Protein 9QN7 (pdb70)

Solvent-accessible surface area: 33043 Å² total; per-residue (Å²): 169,85,109,76,94,102,43,0,38,61,8,2,82,73,4,50,82,41,4,70,39,23,35,57,64,0,50,65,16,28,130,121,0,87,78,26,80,33,89,64,96,44,28,85,43,14,54,91,27,34,95,24,0,4,134,8,1,61,61,0,4,88,17,1,69,54,0,27,122,20,2,51,49,45,37,116,128,0,14,105,2,0,105,44,0,19,55,4,0,57,108,0,4,62,31,0,50,95,0,0,10,3,27,9,35,163,62,40,144,36,0,26,84,0,0,49,11,0,32,64,0,0,105,4,1,17,84,0,1,70,13,0,79,70,0,22,39,94,123,50,152,48,91,19,30,50,101,7,67,41,14,0,44,62,0,0,53,29,0,3,54,0,1,101,30,0,89,60,10,39,74,105,40,44,78,0,24,114,31,0,86,62,0,7,93,60,0,92,100,55,25,64,98,12,65,34,135,124,97,27,105,141,39,20,59,17,80,27,0,45,142,41,0,126,28,0,65,114,1,14,59,54,0,35,49,0,0,70,42,32,156,42,119,29,0,56,36,0,1,73,60,0,65,142,12,0,6,35,0,5,107,0,0,16,18,1,0,73,58,116,142,10,54,95,109,29,55,117,84,0,44,97,50,0,114,74,0,0,49,10,0,10,88,0,0,56,14,0,21,101,0,18,83,88,43,43,114,92,31,53,127,80,1,79,39,40,27,156,159,1,50,37,3,16,72,45,0,68,103,0,0,87,51,12,152,120,149,66,0,69,98,13,2,77,78,5,42,75,43,4,67,39,25,38,58,70,0,63,65,15,27,103,102,0,93,72,30,75,31,90,107,131,56,59,68,72,5,34,80,29,28,103,26,0,21,128,1,0,121,54,0,16,101,17,4,120,55,0,39,108,21,3,64,47,57,66,79,125,6,11,102,1,0,105,51,0,26,57,7,0,59,88,0,4,68,34,0,46,87,0,0,11,6,22,1,23,131,54,30,121,34,0,34,85,0,0,49,13,0,30,58,0,0,100,6,0,16,92,0,0,61,1,0,80,50,1,40,63,92,97,59,112,39,81,14,31,135,94,6,116,98,14,14,96,81,0,15,62,31,0,12,56,0,4,132,31,0,58,63,14,22,50,101,49,38,76,0,42,108,30,0,82,51,3,7,92,47,0,100,100,41,28,62,97,12,65,37,130,123,85,29,108,123,67,9,66,29,96,20,0,52,138,62,3,121,34,0,50,104,1,16,55,56,0,38,43,0,0,71,48,43,144,58,107,16,0,42,27,0,2,91,74,0,86,168,7,0,7,40,0,3,124,4,0,15,19,0,0,63,55,115,147,13,47,88,98,22,48,116,86,0,38,96,58,0,96,73,0,0,43,9,0,12,85,0,0,57,18,0,22,90,0,34,135,132,67,58,110,54,25,59,53,21,0,53,2,24,20,103,71,2,55,34,22,15,69,63,0,59,93,0,1,116,38,20,236,182,69,57,11,82,77,2,19,106,58,16,62,145,14,25,36,118,15,2,7,3,36,95,133,113,7,83,129,22,30,102,107,13,98,137,98,46,171

GO terms:
  GO:0005925 focal adhesion (C, IDA)
  GO:0043622 cortical microtubule organization (P, IMP)
  GO:0005515 protein binding (F, IPI)
  GO:0030866 cortical actin cytoskeleton organization (P, IMP)
  GO:0007044 cell-substrate junction assembly (P, IMP)
  GO:0005829 cytosol (C, TAS)
  GO:0005178 integrin binding (F, IMP)
  GO:0001786 phosphatidylserine binding (F, IMP)
  GO:0035091 phosphatidylinositol binding (F, IMP)
  GO:0033622 integrin activation (P, IMP)
  GO:0007229 integrin-mediated signaling pathway (P, IMP)

Organism: Mus musculus (NCBI:txid10090)

Sequence (684 aa):
TGIDPFTGTQACITAASAVSGIIADLDTTIMFATAGTLNREGAETFADHREGILKTAKVLVEDTKVLVQNAAGSQEKLAQAAQSSVATITRLADVVKLGAASLGAEDPETQVVLINAVKDVAKALGDLISATKAAAGKVGDDPAVWQLKNSAKVMVTNVTSLLKTVKAVEDEATKGTRALEATTEHIRQELAVFCSPEPPAKTSTPEDFIRMTKGITMATAKAVAAGNSCRQEDVIATANLSRRAIADMLRACKEAAFHPEVAPDVRLRALHYGRECANGYLELLDHVLLTLQKPNPDLKQQLTGHSKRVAGSVTELIQAAEAMKPFTGTQACITAASAVSGIIADLDTTIMFATAGTLNREGAETFADHREGILKTAKVLVEDTKVLVQNAAGSQEKLAQAAQSSVATITRLADVVKLGAASLGAEDPETQVVLINAVKDVAKALGDLISATKAAAGKVGDDPAVWQLKNSAKVMVTNVTSLLKTVKAVEDEATKGTRALEATTEHIRQELAVFCSPEPPAKTSTPEDFIRMTKGITMMATAKAVAAGNSCRQEDVIATANLSRRAIADMLRACKEAAFHPEVAPDVRLRALHYGRECANGYLELLDHVLLTLQKPNPDLKQQLTGHSKRVAGSVTELIQAAEAMKTLDIDQSIEQLNRLILELDPTFEPDIDQSIEQLNRLIL

B-factor: mean 89.05, std 26.5, range [45.03, 218.32]

Structure (mmCIF, N/CA/C/O backbone):
data_9QN7
#
_entry.id   9QN7
#
_cell.length_a   84.940
_cell.length_b   84.940
_cell.length_c   346.330
_cell.angle_alpha   90.000
_cell.angle_beta   90.000
_cell.angle_gamma   90.000
#
_symmetry.space_group_name_H-M   'P 43 21 2'
#
loop_
_entity.id
_entity.type
_entity.pdbx_description
1 polymer Talin-1
2 polymer Tensin-3
3 water water
#
loop_
_atom_site.group_PDB
_atom_site.id
_atom_site.type_symbol
_atom_site.label_atom_id
_atom_site.label_alt_id
_atom_site.label_comp_id
_atom_site.label_asym_id
_atom_site.label_entity_id
_atom_site.label_seq_id
_atom_site.pdbx_PDB_ins_code
_atom_site.Cartn_x
_atom_site.Cartn_y
_atom_site.Cartn_z
_atom_site.occupancy
_atom_site.B_iso_or_equiv
_atom_site.auth_seq_id
_atom_site.auth_comp_id
_atom_site.auth_asym_id
_atom_site.auth_atom_id
_atom_site.pdbx_PDB_model_num
ATOM 1 N N . THR A 1 4 ? 18.09530 37.54098 80.52304 1.000 144.42453 1967 THR A N 1
ATOM 2 C CA . THR A 1 4 ? 16.76025 37.78753 79.99206 1.000 129.30161 1967 THR A CA 1
ATOM 3 C C . THR A 1 4 ? 16.47226 36.87554 78.81256 1.000 115.19889 1967 THR A C 1
ATOM 4 O O . THR A 1 4 ? 17.36995 36.54877 78.03332 1.000 123.91611 1967 THR A O 1
ATOM 8 N N . GLY A 1 5 ? 15.21263 36.47106 78.68307 1.000 97.21571 1968 GLY A N 1
ATOM 9 C CA . GLY A 1 5 ? 14.80984 35.63552 77.57265 1.000 107.19809 1968 GLY A CA 1
ATOM 10 C C . GLY A 1 5 ? 14.49630 36.42619 76.31841 1.000 111.84848 1968 GLY A C 1
ATOM 11 O O . GLY A 1 5 ? 13.39993 36.29769 75.76646 1.000 105.76112 1968 GLY A O 1
ATOM 12 N N . ILE A 1 6 ? 15.43948 37.26136 75.86720 1.000 125.08487 1969 ILE A N 1
ATOM 13 C CA . ILE A 1 6 ? 15.26490 37.96014 74.59923 1.000 106.59883 1969 ILE A CA 1
ATOM 14 C C . ILE A 1 6 ? 15.10504 36.93329 73.49252 1.000 108.53149 1969 ILE A C 1
ATOM 15 O O . ILE A 1 6 ? 15.76559 35.88721 73.49469 1.000 112.67640 1969 ILE A O 1
ATOM 20 N N . ASP A 1 7 ? 14.21641 37.22666 72.54177 1.000 99.05642 1970 ASP A N 1
ATOM 21 C CA . ASP A 1 7 ? 13.85138 36.27069 71.50465 1.000 92.59000 1970 ASP A CA 1
ATOM 22 C C . ASP A 1 7 ? 15.08060 35.83382 70.71355 1.000 101.13242 1970 ASP A C 1
ATOM 23 O O . ASP A 1 7 ? 15.65019 36.62576 69.94918 1.000 91.43738 1970 ASP A O 1
ATOM 28 N N . PRO A 1 8 ? 15.52070 34.57797 70.87665 1.000 114.41522 1971 PRO A N 1
ATOM 29 C CA . PRO A 1 8 ? 16.76662 34.14244 70.24246 1.000 111.44130 1971 PRO A CA 1
ATOM 30 C C . PRO A 1 8 ? 16.53086 33.16242 69.10413 1.000 98.08923 1971 PRO A C 1
ATOM 31 O O . PRO A 1 8 ? 17.40725 32.35111 68.79034 1.000 85.82258 1971 PRO A O 1
ATOM 35 N N . PHE A 1 9 ? 15.34082 33.19667 68.50096 1.000 97.93293 1972 PHE A N 1
ATOM 36 C CA . PHE A 1 9 ? 15.06659 32.40706 67.30566 1.000 95.88749 1972 PHE A CA 1
ATOM 37 C C . PHE A 1 9 ? 14.57665 33.28832 66.16147 1.000 94.85329 1972 PHE A C 1
ATOM 38 O O . PHE A 1 9 ? 14.04014 32.78141 65.17274 1.000 117.49801 1972 PHE A O 1
ATOM 46 N N . THR A 1 10 ? 14.79994 34.60252 66.26076 1.000 72.17022 1973 THR A N 1
ATOM 47 C CA . THR A 1 10 ? 14.35001 35.51900 65.21793 1.000 82.26262 1973 THR A CA 1
ATOM 48 C C . THR A 1 10 ? 15.08989 35.28496 63.90236 1.000 83.88452 1973 THR A C 1
ATOM 49 O O . THR A 1 10 ? 14.48947 35.38273 62.82338 1.000 62.84002 1973 THR A O 1
ATOM 53 N N . GLY A 1 11 ? 16.38759 34.97805 63.97098 1.000 68.17795 1974 GLY A N 1
ATOM 54 C CA . GLY A 1 11 ? 17.15198 34.62391 62.78883 1.000 72.38212 1974 GLY A CA 1
ATOM 55 C C . GLY A 1 11 ? 16.61187 33.38838 62.10031 1.000 60.78693 1974 GLY A C 1
ATOM 56 O O . GLY A 1 11 ? 16.22549 33.44424 60.93261 1.000 68.32780 1974 GLY A O 1
ATOM 57 N N . THR A 1 12 ? 16.62277 32.26167 62.81535 1.000 61.77465 1975 THR A N 1
ATOM 58 C CA . THR A 1 12 ? 15.85684 31.07016 62.44893 1.000 63.05261 1975 THR A CA 1
ATOM 59 C C . THR A 1 12 ? 14.46183 31.39671 61.90791 1.000 69.79387 1975 THR A C 1
ATOM 60 O O . THR A 1 12 ? 14.03902 30.84857 60.88382 1.000 70.95496 1975 THR A O 1
ATOM 64 N N . GLN A 1 13 ? 13.70936 32.24078 62.61846 1.000 62.65106 1976 GLN A N 1
ATOM 65 C CA . GLN A 1 13 ? 12.39141 32.65088 62.13752 1.000 62.60718 1976 GLN A CA 1
ATOM 66 C C . GLN A 1 13 ? 12.48120 33.36814 60.79281 1.000 69.75876 1976 GLN A C 1
ATOM 67 O O . GLN A 1 13 ? 11.66840 33.11733 59.89488 1.000 64.78581 1976 GLN A O 1
ATOM 73 N N . ALA A 1 14 ? 13.43843 34.28542 60.64174 1.000 71.53748 1977 ALA A N 1
ATOM 74 C CA . ALA A 1 14 ? 13.60949 34.97136 59.36300 1.000 58.90701 1977 ALA A CA 1
ATOM 75 C C . ALA A 1 14 ? 13.89855 33.98696 58.23241 1.000 66.17521 1977 ALA A C 1
ATOM 76 O O . ALA A 1 14 ? 13.45506 34.18994 57.09667 1.000 70.77414 1977 ALA A O 1
ATOM 78 N N . CYS A 1 15 ? 14.64788 32.92080 58.52130 1.000 57.20533 1978 CYS A N 1
ATOM 79 C CA . CYS A 1 15 ? 14.91752 31.89410 57.51755 1.000 56.04464 1978 CYS A CA 1
ATOM 80 C C . CYS A 1 15 ? 13.63954 31.18407 57.09198 1.000 56.24636 1978 CYS A C 1
ATOM 81 O O . CYS A 1 15 ? 13.45135 30.88399 55.90918 1.000 67.81309 1978 CYS A O 1
ATOM 84 N N . ILE A 1 16 ? 12.75707 30.89108 58.04186 1.000 57.61400 1979 ILE A N 1
ATOM 85 C CA . ILE A 1 16 ? 11.49065 30.24838 57.70554 1.000 65.09738 1979 ILE A CA 1
ATOM 86 C C . ILE A 1 16 ? 10.62943 31.17298 56.85382 1.000 68.01304 1979 ILE A C 1
ATOM 87 O O . ILE A 1 16 ? 10.08970 30.76178 55.81906 1.000 69.41837 1979 ILE A O 1
ATOM 92 N N . THR A 1 17 ? 10.46292 32.42418 57.28678 1.000 64.90450 1980 THR A N 1
ATOM 93 C CA . THR A 1 17 ? 9.70197 33.38452 56.49147 1.000 67.61701 1980 THR A CA 1
ATOM 94 C C . THR A 1 17 ? 10.33633 33.60458 55.11997 1.000 69.02286 1980 THR A C 1
ATOM 95 O O . THR A 1 17 ? 9.62551 33.74108 54.11689 1.000 69.21077 1980 THR A O 1
ATOM 99 N N . ALA A 1 18 ? 11.67013 33.67232 55.06104 1.000 65.57391 1981 ALA A N 1
ATOM 100 C CA . ALA A 1 18 ? 12.36038 33.79691 53.77639 1.000 62.39513 1981 ALA A CA 1
ATOM 101 C C . ALA A 1 18 ? 12.05992 32.62088 52.85361 1.000 56.03457 1981 ALA A C 1
ATOM 102 O O . ALA A 1 18 ? 11.81947 32.80767 51.65736 1.000 64.27357 1981 ALA A O 1
ATOM 104 N N . ALA A 1 19 ? 12.05616 31.40416 53.39377 1.000 57.60011 1982 ALA A N 1
ATOM 105 C CA . ALA A 1 19 ? 11.77587 30.21989 52.58658 1.000 55.11309 1982 ALA A CA 1
ATOM 106 C C . ALA A 1 19 ? 10.38814 30.30097 51.96369 1.000 59.93205 1982 ALA A C 1
ATOM 107 O O . ALA A 1 19 ? 10.19098 29.90379 50.81303 1.000 60.78331 1982 ALA A O 1
ATOM 109 N N . SER A 1 20 ? 9.40525 30.76499 52.73217 1.000 66.53914 1983 SER A N 1
ATOM 110 C CA . SER A 1 20 ? 8.05315 30.94707 52.21455 1.000 63.33257 1983 SER A CA 1
ATOM 111 C C . SER A 1 20 ? 8.02172 31.96115 51.06639 1.000 64.03757 1983 SER A C 1
ATOM 112 O O . SER A 1 20 ? 7.38016 31.72503 50.03197 1.000 57.15516 1983 SER A O 1
ATOM 115 N N . ALA A 1 21 ? 8.67516 33.11529 51.25230 1.000 58.50260 1984 ALA A N 1
ATOM 116 C CA . ALA A 1 21 ? 8.76881 34.13219 50.20132 1.000 56.51390 1984 ALA A CA 1
ATOM 117 C C . ALA A 1 21 ? 9.41017 33.58213 48.92770 1.000 69.27091 1984 ALA A C 1
ATOM 118 O O . ALA A 1 21 ? 8.90542 33.79584 47.81566 1.000 60.09022 1984 ALA A O 1
ATOM 120 N N . VAL A 1 22 ? 10.55822 32.91700 49.06811 1.000 57.15431 1985 VAL A N 1
ATOM 121 C CA . VAL A 1 22 ? 11.24839 32.35884 47.90806 1.000 53.95137 1985 VAL A CA 1
ATOM 122 C C . VAL A 1 22 ? 10.36455 31.35486 47.18628 1.000 54.47344 1985 VAL A C 1
ATOM 123 O O . VAL A 1 22 ? 10.29639 31.34672 45.95502 1.000 59.09755 1985 VAL A O 1
ATOM 127 N N . SER A 1 23 ? 9.63065 30.53758 47.93306 1.000 54.89958 1986 SER A N 1
ATOM 128 C CA . SER A 1 23 ? 8.66678 29.63222 47.31638 1.000 55.68069 1986 SER A CA 1
ATOM 129 C C . SER A 1 23 ? 7.68309 30.38096 46.42498 1.000 56.75457 1986 SER A C 1
ATOM 130 O O . SER A 1 23 ? 7.28359 29.87050 45.37601 1.000 57.32945 1986 SER A O 1
ATOM 133 N N . GLY A 1 24 ? 7.20581 31.54326 46.87384 1.000 57.31572 1987 GLY A N 1
ATOM 134 C CA . GLY A 1 24 ? 6.25137 32.30390 46.08023 1.000 58.61989 1987 GLY A CA 1
ATOM 135 C C . GLY A 1 24 ? 6.84648 32.87630 44.80299 1.000 58.59193 1987 GLY A C 1
ATOM 136 O O . GLY A 1 24 ? 6.20562 32.86045 43.75049 1.000 59.71815 1987 GLY A O 1
ATOM 137 N N . ILE A 1 25 ? 8.06446 33.42086 44.88715 1.000 57.55401 1988 ILE A N 1
ATOM 138 C CA . ILE A 1 25 ? 8.77383 33.91663 43.70389 1.000 57.60841 1988 ILE A CA 1
ATOM 139 C C . ILE A 1 25 ? 8.96878 32.82796 42.65312 1.000 57.59099 1988 ILE A C 1
ATOM 140 O O . ILE A 1 25 ? 8.67687 33.03629 41.47145 1.000 68.65415 1988 ILE A O 1
ATOM 145 N N . ILE A 1 26 ? 9.43346 31.64744 43.05961 1.000 56.60227 1989 ILE A N 1
ATOM 146 C CA . ILE A 1 26 ? 9.55108 30.54610 42.10543 1.000 56.79547 1989 ILE A CA 1
ATOM 147 C C . ILE A 1 26 ? 8.20451 30.22052 41.47201 1.000 58.35355 1989 ILE A C 1
ATOM 148 O O . ILE A 1 26 ? 8.09855 30.09396 40.24930 1.000 82.54678 1989 ILE A O 1
ATOM 153 N N . ALA A 1 27 ? 7.16931 30.04212 42.28073 1.000 58.82210 1990 ALA A N 1
ATOM 154 C CA . ALA A 1 27 ? 5.82571 29.85681 41.73560 1.000 60.53611 1990 ALA A CA 1
ATOM 155 C C . ALA A 1 27 ? 5.43558 30.97302 40.77111 1.000 61.88069 1990 ALA A C 1
ATOM 156 O O . ALA A 1 27 ? 4.77811 30.72772 39.75481 1.000 72.58415 1990 ALA A O 1
ATOM 158 N N . ASP A 1 28 ? 5.78273 32.21530 41.10681 1.000 61.60602 1991 ASP A N 1
ATOM 159 C CA . ASP A 1 28 ? 5.54958 33.33480 40.19937 1.000 63.02600 1991 ASP A CA 1
ATOM 160 C C . ASP A 1 28 ? 6.35857 33.23615 38.90916 1.000 65.95627 1991 ASP A C 1
ATOM 161 O O . ASP A 1 28 ? 5.86038 33.59773 37.83741 1.000 67.02268 1991 ASP A O 1
ATOM 166 N N . LEU A 1 29 ? 7.59759 32.74238 38.97418 1.000 61.70250 1992 LEU A N 1
ATOM 167 C CA . LEU A 1 29 ? 8.33041 32.53486 37.73120 1.000 62.15181 1992 LEU A CA 1
ATOM 168 C C . LEU A 1 29 ? 7.78938 31.37488 36.90587 1.000 63.17361 1992 LEU A C 1
ATOM 169 O O . LEU A 1 29 ? 7.81164 31.44268 35.67433 1.000 64.65009 1992 LEU A O 1
ATOM 174 N N . ASP A 1 30 ? 7.29964 30.30962 37.53986 1.000 62.66696 1993 ASP A N 1
ATOM 175 C CA . ASP A 1 30 ? 6.65468 29.25451 36.76411 1.000 63.96526 1993 ASP A CA 1
ATOM 176 C C . ASP A 1 30 ? 5.41738 29.76369 36.05099 1.000 66.28123 1993 ASP A C 1
ATOM 177 O O . ASP A 1 30 ? 5.15331 29.38010 34.90853 1.000 80.43415 1993 ASP A O 1
ATOM 182 N N . THR A 1 31 ? 4.63708 30.61591 36.71167 1.000 66.63608 1994 THR A N 1
ATOM 183 C CA . THR A 1 31 ? 3.47741 31.20833 36.05570 1.000 69.05148 1994 THR A CA 1
ATOM 184 C C . THR A 1 31 ? 3.89441 32.00697 34.82793 1.000 70.44330 1994 THR A C 1
ATOM 185 O O . THR A 1 31 ? 3.26775 31.91233 33.76527 1.000 74.24719 1994 THR A O 1
ATOM 189 N N . THR A 1 32 ? 4.94389 32.82165 34.96349 1.000 69.33160 1995 THR A N 1
ATOM 190 C CA . THR A 1 32 ? 5.37595 33.64324 33.83943 1.000 70.84534 1995 THR A CA 1
ATOM 191 C C . THR A 1 32 ? 5.88615 32.78334 32.68636 1.000 76.44251 1995 THR A C 1
ATOM 192 O O . THR A 1 32 ? 5.59547 33.07565 31.52074 1.000 73.98285 1995 THR A O 1
ATOM 196 N N . ILE A 1 33 ? 6.66316 31.73506 32.97933 1.000 69.74836 1996 ILE A N 1
ATOM 197 C CA . ILE A 1 33 ? 7.05593 30.79567 31.92775 1.000 70.61055 1996 ILE A CA 1
ATOM 198 C C . ILE A 1 33 ? 5.83176 30.25884 31.19075 1.000 73.01869 1996 ILE A C 1
ATOM 199 O O . ILE A 1 33 ? 5.84862 30.09436 29.96628 1.000 81.86773 1996 ILE A O 1
ATOM 204 N N . MET A 1 34 ? 4.74130 30.01386 31.91500 1.000 73.03336 1997 MET A N 1
ATOM 205 C CA . MET A 1 34 ? 3.51123 29.54690 31.28049 1.000 75.49482 1997 MET A CA 1
ATOM 206 C C . MET A 1 34 ? 2.98086 30.56879 30.27503 1.000 78.31052 1997 MET A C 1
ATOM 207 O O . MET A 1 34 ? 2.72721 30.24187 29.11373 1.000 80.69561 1997 MET A O 1
ATOM 212 N N . PHE A 1 35 ? 2.79034 31.81203 30.71658 1.000 78.31051 1998 PHE A N 1
ATOM 213 C CA . PHE A 1 35 ? 2.35030 32.88312 29.82759 1.000 81.10988 1998 PHE A CA 1
ATOM 214 C C . PHE A 1 35 ? 3.30554 33.06254 28.65718 1.000 82.18877 1998 PHE A C 1
ATOM 215 O O . PHE A 1 35 ? 2.86991 33.23364 27.51454 1.000 89.25079 1998 PHE A O 1
ATOM 223 N N . ALA A 1 36 ? 4.61004 33.07271 28.92757 1.000 79.95653 1999 ALA A N 1
ATOM 224 C CA . ALA A 1 36 ? 5.57448 33.38203 27.87824 1.000 81.06932 1999 ALA A CA 1
ATOM 225 C C . ALA A 1 36 ? 5.57490 32.28126 26.82080 1.000 86.09835 1999 ALA A C 1
ATOM 226 O O . ALA A 1 36 ? 5.66621 32.56286 25.61673 1.000 88.19493 1999 ALA A O 1
ATOM 228 N N . THR A 1 37 ? 5.45779 31.01888 27.25528 1.000 81.23531 2000 THR A N 1
ATOM 229 C CA . THR A 1 37 ? 5.49208 29.88712 26.33397 1.000 82.67955 2000 THR A CA 1
ATOM 230 C C . THR A 1 37 ? 4.33071 29.97556 25.36092 1.000 86.33652 2000 THR A C 1
ATOM 231 O O . THR A 1 37 ? 4.45590 29.58629 24.19502 1.000 99.41501 2000 THR A O 1
ATOM 235 N N . ALA A 1 38 ? 3.19843 30.49664 25.82560 1.000 91.55002 2001 ALA A N 1
ATOM 236 C CA . ALA A 1 38 ? 2.00573 30.64632 25.01106 1.000 90.62159 2001 ALA A CA 1
ATOM 237 C C . ALA A 1 38 ? 2.11081 31.83989 24.07299 1.000 93.34485 2001 ALA A C 1
ATOM 238 O O . ALA A 1 38 ? 1.21240 32.04636 23.24800 1.000 96.84901 2001 ALA A O 1
ATOM 240 N N . GLY A 1 39 ? 3.16830 32.63986 24.19580 1.000 92.03330 2002 GLY A N 1
ATOM 241 C CA . GLY A 1 39 ? 3.31306 33.79946 23.34486 1.000 94.73794 2002 GLY A CA 1
ATOM 242 C C . GLY A 1 39 ? 2.54341 35.02967 23.74817 1.000 95.74678 2002 GLY A C 1
ATOM 243 O O . GLY A 1 39 ? 2.21812 35.84890 22.88549 1.000 104.17585 2002 GLY A O 1
ATOM 244 N N . THR A 1 40 ? 2.24915 35.20641 25.03499 1.000 112.36568 2003 THR A N 1
ATOM 245 C CA . THR A 1 40 ? 1.41378 36.32457 25.44272 1.000 118.41485 2003 THR A CA 1
ATOM 246 C C . THR A 1 40 ? 2.17618 37.31756 26.30197 1.000 115.24929 2003 THR A C 1
ATOM 247 O O . THR A 1 40 ? 1.57659 38.26084 26.82907 1.000 116.81012 2003 THR A O 1
ATOM 251 N N . LEU A 1 41 ? 3.47493 37.09871 26.48596 1.000 104.57118 2004 LEU A N 1
ATOM 252 C CA . LEU A 1 41 ? 4.33111 37.96840 27.28394 1.000 111.49947 2004 LEU A CA 1
ATOM 253 C C . LEU A 1 41 ? 4.85528 38.99289 26.28084 1.000 133.21418 2004 LEU A C 1
ATOM 254 O O . LEU A 1 41 ? 5.89235 38.78601 25.64725 1.000 108.15198 2004 LEU A O 1
ATOM 259 N N . ASN A 1 42 ? 4.13409 40.09609 26.09548 1.000 188.52305 2005 ASN A N 1
ATOM 260 C CA . ASN A 1 42 ? 4.46606 40.99105 24.99221 1.000 182.04103 2005 ASN A CA 1
ATOM 261 C C . ASN A 1 42 ? 5.53507 42.01314 25.36627 1.000 180.97115 2005 ASN A C 1
ATOM 262 O O . ASN A 1 42 ? 5.67988 42.41688 26.52349 1.000 179.51272 2005 ASN A O 1
ATOM 267 N N . ARG A 1 43 ? 6.27086 42.43467 24.34191 1.000 157.97386 2006 ARG A N 1
ATOM 268 C CA . ARG A 1 43 ? 7.17218 43.57689 24.41283 1.000 151.57617 2006 ARG A CA 1
ATOM 269 C C . ARG A 1 43 ? 6.41533 44.85757 24.75004 1.000 164.79337 2006 ARG A C 1
ATOM 270 O O . ARG A 1 43 ? 5.26945 45.05135 24.33610 1.000 187.11187 2006 ARG A O 1
ATOM 278 N N . GLU A 1 44 ? 7.05385 45.71998 25.54507 1.000 148.71010 2007 GLU A N 1
ATOM 279 C CA . GLU A 1 44 ? 6.54909 47.06936 25.81212 1.000 158.89360 2007 GLU A CA 1
ATOM 280 C C . GLU A 1 44 ? 7.06323 48.03370 24.74196 1.000 172.05511 2007 GLU A C 1
ATOM 281 O O . GLU A 1 44 ? 8.02863 48.77644 24.93797 1.000 170.38460 2007 GLU A O 1
ATOM 287 N N . GLY A 1 45 ? 6.38580 48.02619 23.59107 1.000 202.12772 2008 GLY A N 1
ATOM 288 C CA . GLY A 1 45 ? 6.73804 48.87054 22.45857 1.000 189.74918 2008 GLY A CA 1
ATOM 289 C C . GLY A 1 45 ? 8.17757 48.76894 21.99171 1.000 178.32328 2008 GLY A C 1
ATOM 290 O O . GLY A 1 45 ? 8.47059 48.12648 20.97746 1.000 159.76423 2008 GLY A O 1
ATOM 291 N N . ALA A 1 46 ? 9.08207 49.43262 22.71951 1.000 175.02555 2009 ALA A N 1
ATOM 292 C CA . ALA A 1 46 ? 10.49232 49.47441 22.36792 1.000 151.91493 2009 ALA A CA 1
ATOM 293 C C . ALA A 1 46 ? 11.25225 48.89691 23.53644 1.000 166.98776 2009 ALA A C 1
ATOM 294 O O . ALA A 1 46 ? 11.28087 47.66783 23.71878 1.000 153.61706 2009 ALA A O 1
ATOM 296 N N . GLU A 1 47 ? 11.86946 49.73120 24.38330 1.000 172.20134 2010 GLU A N 1
ATOM 297 C CA . GLU A 1 47 ? 12.49864 49.30930 25.63662 1.000 149.56333 2010 GLU A CA 1
ATOM 298 C C . GLU A 1 47 ? 13.49069 48.17834 25.37263 1.000 148.10658 2010 GLU A C 1
ATOM 299 O O . GLU A 1 47 ? 13.37448 47.06697 25.89333 1.000 144.13607 2010 GLU A O 1
ATOM 305 N N . THR A 1 48 ? 14.47051 48.50148 24.52946 1.000 165.29981 2011 THR A N 1
ATOM 306 C CA . THR A 1 48 ? 15.58240 47.61777 24.20219 1.000 159.71690 2011 THR A CA 1
ATOM 307 C C . THR A 1 48 ? 16.09867 46.82315 25.39568 1.000 131.97876 2011 THR A C 1
ATOM 308 O O . THR A 1 48 ? 16.14471 47.31095 26.52792 1.000 124.67833 2011 THR A O 1
ATOM 312 N N . PHE A 1 49 ? 16.45967 45.56802 25.10714 1.000 127.34698 2012 PHE A N 1
ATOM 313 C CA . PHE A 1 49 ? 17.03579 44.65960 26.08979 1.000 86.28118 2012 PHE A CA 1
ATOM 314 C C . PHE A 1 49 ? 18.22728 45.29835 26.77243 1.000 84.99040 2012 PHE A C 1
ATOM 315 O O . PHE A 1 49 ? 18.54911 44.96481 27.91139 1.000 83.65105 2012 PHE A O 1
ATOM 323 N N . ALA A 1 50 ? 18.92035 46.19002 26.06440 1.000 107.75050 2013 ALA A N 1
ATOM 324 C CA . ALA A 1 50 ? 20.14087 46.79295 26.58084 1.000 96.68010 2013 ALA A CA 1
ATOM 325 C C . ALA A 1 50 ? 19.83933 47.57985 27.83960 1.000 98.36613 2013 ALA A C 1
ATOM 326 O O . ALA A 1 50 ? 20.71461 47.75266 28.69436 1.000 104.28310 2013 ALA A O 1
ATOM 328 N N . ASP A 1 51 ? 18.59983 48.05840 27.96798 1.000 114.14147 2014 ASP A N 1
ATOM 329 C CA . ASP A 1 51 ? 18.22066 48.80823 29.15470 1.000 117.34571 2014 ASP A CA 1
ATOM 330 C C . ASP A 1 51 ? 18.12136 47.85074 30.32998 1.000 109.39124 2014 ASP A C 1
ATOM 331 O O . ASP A 1 51 ? 18.71539 48.08795 31.38865 1.000 118.89284 2014 ASP A O 1
ATOM 336 N N . HIS A 1 52 ? 17.37457 46.75255 30.16261 1.000 90.98731 2015 HIS A N 1
ATOM 337 C CA . HIS A 1 52 ? 17.10079 45.90632 31.31120 1.000 77.11798 2015 HIS A CA 1
ATOM 338 C C . HIS A 1 52 ? 18.38696 45.23481 31.74088 1.000 80.54408 2015 HIS A C 1
ATOM 339 O O . HIS A 1 52 ? 18.47745 44.74679 32.87100 1.000 86.96294 2015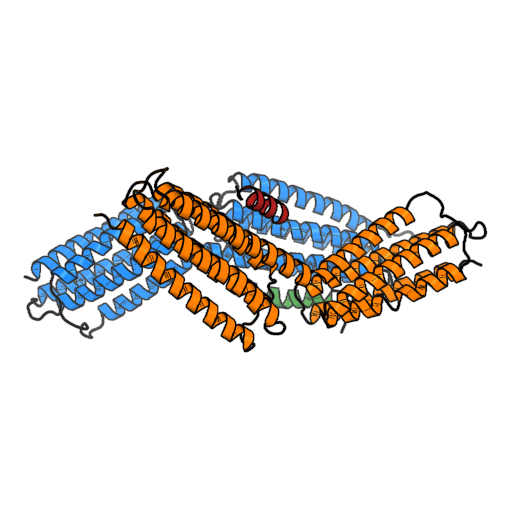 HIS A O 1
ATOM 346 N N . ARG A 1 53 ? 19.35458 45.14578 30.82165 1.000 79.57620 2016 ARG A N 1
ATOM 347 C CA . ARG A 1 53 ? 20.54288 44.34606 31.06665 1.000 78.87674 2016 ARG A CA 1
ATOM 348 C C . ARG A 1 53 ? 21.26431 44.94654 32.25838 1.000 81.57223 2016 ARG A C 1
ATOM 349 O O . ARG A 1 53 ? 21.82223 44.23020 33.09717 1.000 83.35485 2016 ARG A O 1
ATOM 357 N N . GLU A 1 54 ? 21.28232 46.28515 32.31677 1.000 81.52251 2017 GLU A N 1
ATOM 358 C CA . GLU A 1 54 ? 22.00546 46.99327 33.36107 1.000 81.00665 2017 GLU A CA 1
ATOM 359 C C . GLU A 1 54 ? 21.35628 46.71171 34.70513 1.000 82.48511 2017 GLU A C 1
ATOM 360 O O . GLU A 1 54 ? 22.04336 46.44465 35.69635 1.000 91.14566 2017 GLU A O 1
ATOM 366 N N . GLY A 1 55 ? 20.02074 46.75555 34.74347 1.000 74.09318 2018 GLY A N 1
ATOM 367 C CA . GLY A 1 55 ? 19.31536 46.55392 35.99573 1.000 79.19938 2018 GLY A CA 1
ATOM 368 C C . GLY A 1 55 ? 19.50047 45.13791 36.49288 1.000 68.49237 2018 GLY A C 1
ATOM 369 O O . GLY A 1 55 ? 19.62014 44.90278 37.69816 1.000 77.84798 2018 GLY A O 1
ATOM 370 N N . ILE A 1 56 ? 19.50973 44.17428 35.56869 1.000 67.27051 2019 ILE A N 1
ATOM 371 C CA . ILE A 1 56 ? 19.76134 42.78325 35.93562 1.000 74.55365 2019 ILE A CA 1
ATOM 372 C C . ILE A 1 56 ? 21.15309 42.66673 36.53734 1.000 72.50969 2019 ILE A C 1
ATOM 373 O O . ILE A 1 56 ? 21.33673 42.14135 37.64155 1.000 65.41278 2019 ILE A O 1
ATOM 378 N N . LEU A 1 57 ? 22.15340 43.17356 35.81699 1.000 64.66556 2020 LEU A N 1
ATOM 379 C CA . LEU A 1 57 ? 23.53308 43.06295 36.26902 1.000 70.39308 2020 LEU A CA 1
ATOM 380 C C . LEU A 1 57 ? 23.73929 43.79325 37.59200 1.000 76.42348 2020 LEU A C 1
ATOM 381 O O . LEU A 1 57 ? 24.45261 43.29582 38.47016 1.000 79.30477 2020 LEU A O 1
ATOM 386 N N . LYS A 1 58 ? 23.14370 44.98040 37.75064 1.000 75.99950 2021 LYS A N 1
ATOM 387 C CA . LYS A 1 58 ? 23.31543 45.72205 38.99844 1.000 68.53881 2021 LYS A CA 1
ATOM 388 C C . LYS A 1 58 ? 22.72315 44.94708 40.17394 1.000 61.79514 2021 LYS A C 1
ATOM 389 O O . LYS A 1 58 ? 23.37775 44.75563 41.20419 1.000 67.66347 2021 LYS A O 1
ATOM 395 N N . THR A 1 59 ? 21.47511 44.49699 40.03129 1.000 64.27535 2022 THR A N 1
ATOM 396 C CA . THR A 1 59 ? 20.81738 43.70090 41.06617 1.000 60.35446 2022 THR A CA 1
ATOM 397 C C . THR A 1 59 ? 21.55161 42.38908 41.32385 1.000 58.17264 2022 THR A C 1
ATOM 398 O O . THR A 1 59 ? 21.69405 41.96439 42.47481 1.000 64.21652 2022 THR A O 1
ATOM 402 N N . ALA A 1 60 ? 21.99561 41.71750 40.26103 1.000 61.97301 2023 ALA A N 1
ATOM 403 C CA . ALA A 1 60 ? 22.81878 40.51805 40.41198 1.000 60.91426 2023 ALA A CA 1
ATOM 404 C C . ALA A 1 60 ? 24.07197 40.75259 41.25399 1.000 62.94293 2023 ALA A C 1
ATOM 405 O O . ALA A 1 60 ? 24.45469 39.87791 42.03977 1.000 59.85244 2023 ALA A O 1
ATOM 407 N N . LYS A 1 61 ? 24.73363 41.91120 41.12421 1.000 57.59174 2024 LYS A N 1
ATOM 408 C CA . LYS A 1 61 ? 25.88935 42.10957 41.99659 1.000 63.53508 2024 LYS A CA 1
ATOM 409 C C . LYS A 1 61 ? 25.46086 42.32293 43.44094 1.000 66.45211 2024 LYS A C 1
ATOM 410 O O . LYS A 1 61 ? 26.15564 41.88413 44.36500 1.000 77.30072 2024 LYS A O 1
ATOM 416 N N . VAL A 1 62 ? 24.33278 43.00372 43.66220 1.000 63.51248 2025 VAL A N 1
ATOM 417 C CA . VAL A 1 62 ? 23.81287 43.13242 45.02047 1.000 56.52656 2025 VAL A CA 1
ATOM 418 C C . VAL A 1 62 ? 23.49897 41.76287 45.61578 1.000 58.87513 2025 VAL A C 1
ATOM 419 O O . VAL A 1 62 ? 23.80000 41.48903 46.78167 1.000 73.87487 2025 VAL A O 1
ATOM 423 N N . LEU A 1 63 ? 22.92581 40.86811 44.80977 1.000 60.60757 2026 LEU A N 1
ATOM 424 C CA . LEU A 1 63 ? 22.63282 39.51357 45.26874 1.000 56.89053 2026 LEU A CA 1
ATOM 425 C C . LEU A 1 63 ? 23.88982 38.73736 45.63564 1.000 57.40026 2026 LEU A C 1
ATOM 426 O O . LEU A 1 63 ? 23.84569 37.86951 46.51125 1.000 63.11194 2026 LEU A O 1
ATOM 431 N N . VAL A 1 64 ? 25.01182 39.01133 44.96603 1.000 58.25395 2027 VAL A N 1
ATOM 432 C CA . VAL A 1 64 ? 26.26930 38.37676 45.35268 1.000 62.94988 2027 VAL A CA 1
ATOM 433 C C . VAL A 1 64 ? 26.73743 38.86387 46.71725 1.000 73.47062 2027 VAL A C 1
ATOM 434 O O . VAL A 1 64 ? 27.26207 38.08032 47.51904 1.000 71.69943 2027 VAL A O 1
ATOM 438 N N . GLU A 1 65 ? 26.55778 40.15255 47.01465 1.000 64.20900 2028 GLU A N 1
ATOM 439 C CA . GLU A 1 65 ? 26.89229 40.61779 48.35658 1.000 71.38663 2028 GLU A CA 1
ATOM 440 C C . GLU A 1 65 ? 25.97887 39.98803 49.39712 1.000 67.92335 2028 GLU A C 1
ATOM 441 O O . GLU A 1 65 ? 26.44491 39.55413 50.45734 1.000 68.62786 2028 GLU A O 1
ATOM 447 N N . ASP A 1 66 ? 24.68257 39.89499 49.09728 1.000 53.57212 2029 ASP A N 1
ATOM 448 C CA . ASP A 1 66 ? 23.75494 39.29719 50.04828 1.000 63.76496 2029 ASP A CA 1
ATOM 449 C C . ASP A 1 66 ? 24.12600 37.84744 50.32399 1.000 70.33258 2029 ASP A C 1
ATOM 450 O O . ASP A 1 66 ? 23.91699 37.34908 51.43872 1.000 80.56078 2029 ASP A O 1
ATOM 455 N N . THR A 1 67 ? 24.66042 37.15580 49.31670 1.000 53.41918 2030 THR A N 1
ATOM 456 C CA . THR A 1 67 ? 25.13491 35.79357 49.51752 1.000 60.57753 2030 THR A CA 1
ATOM 457 C C . THR A 1 67 ? 26.27799 35.78458 50.52588 1.000 71.30001 2030 THR A C 1
ATOM 458 O O . THR A 1 67 ? 26.30227 34.95808 51.44597 1.000 82.75349 2030 THR A O 1
ATOM 462 N N . LYS A 1 68 ? 27.25227 36.68794 50.35331 1.000 56.94940 2031 LYS A N 1
ATOM 463 C CA . LYS A 1 68 ? 28.37922 36.72407 51.27694 1.000 59.95666 2031 LYS A CA 1
ATOM 464 C C . LYS A 1 68 ? 27.91120 37.04606 52.68787 1.000 69.90412 2031 LYS A C 1
ATOM 465 O O . LYS A 1 68 ? 28.33328 36.40024 53.65345 1.000 68.05454 2031 LYS A O 1
ATOM 471 N N . VAL A 1 69 ? 26.99811 38.01135 52.81687 1.000 64.91540 2032 VAL A N 1
ATOM 472 C CA . VAL A 1 69 ? 26.48026 38.38606 54.12754 1.000 57.18695 2032 VAL A CA 1
ATOM 473 C C . VAL A 1 69 ? 25.76520 37.21477 54.78655 1.000 70.92267 2032 VAL A C 1
ATOM 474 O O . VAL A 1 69 ? 25.95165 36.95395 55.97975 1.000 82.06071 2032 VAL A O 1
ATOM 478 N N . LEU A 1 70 ? 24.96870 36.46696 54.02207 1.000 63.80607 2033 LEU A N 1
ATOM 479 C CA . LEU A 1 70 ? 24.34018 35.27110 54.57720 1.000 66.47673 2033 LEU A CA 1
ATOM 480 C C . LEU A 1 70 ? 25.37868 34.28273 55.09430 1.000 67.79262 2033 LEU A C 1
ATOM 481 O O . LEU A 1 70 ? 25.28666 33.81775 56.23386 1.000 81.11462 2033 LEU A O 1
ATOM 486 N N . VAL A 1 71 ? 26.34782 33.91026 54.25600 1.000 64.37981 2034 VAL A N 1
ATOM 487 C CA . VAL A 1 71 ? 27.38379 32.97440 54.69250 1.000 76.30016 2034 VAL A CA 1
ATOM 488 C C . VAL A 1 71 ? 28.08098 33.47365 55.95529 1.000 75.37384 2034 VAL A C 1
ATOM 489 O O . VAL A 1 71 ? 28.26293 32.72274 56.92094 1.000 79.29063 2034 VAL A O 1
ATOM 493 N N . GLN A 1 72 ? 28.50836 34.73705 55.95749 1.000 68.61023 2035 GLN A N 1
ATOM 494 C CA . GLN A 1 72 ? 29.31307 35.23490 57.07094 1.000 72.30895 2035 GLN A CA 1
ATOM 495 C C . GLN A 1 72 ? 28.50151 35.33842 58.36099 1.000 77.38356 2035 GLN A C 1
ATOM 496 O O . GLN A 1 72 ? 29.05754 35.18397 59.45561 1.000 85.48463 2035 GLN A O 1
ATOM 502 N N . ASN A 1 73 ? 27.19291 35.57868 58.25477 1.000 74.17983 2036 ASN A N 1
ATOM 503 C CA . ASN A 1 73 ? 26.34850 35.88069 59.40463 1.000 68.40127 2036 ASN A CA 1
ATOM 504 C C . ASN A 1 73 ? 25.58487 34.67784 59.94503 1.000 74.36693 2036 ASN A C 1
ATOM 505 O O . ASN A 1 73 ? 24.75933 34.84895 60.85007 1.000 78.87309 2036 ASN A O 1
ATOM 510 N N . ALA A 1 74 ? 25.79969 33.47865 59.39613 1.000 69.31084 2037 ALA A N 1
ATOM 511 C CA . ALA A 1 74 ? 25.10817 32.30862 59.92895 1.000 77.73876 2037 ALA A CA 1
ATOM 512 C C . ALA A 1 74 ? 25.57964 31.99996 61.34270 1.000 92.68651 2037 ALA A C 1
ATOM 513 O O . ALA A 1 74 ? 24.76605 31.70861 62.22853 1.000 90.51991 2037 ALA A O 1
ATOM 515 N N . ALA A 1 75 ? 26.89137 32.05351 61.56621 1.000 110.06190 2038 ALA A N 1
ATOM 516 C CA . ALA A 1 75 ? 27.45562 32.07600 62.90752 1.000 98.63630 2038 ALA A CA 1
ATOM 517 C C . ALA A 1 75 ? 27.47482 33.52118 63.38290 1.000 90.74393 2038 ALA A C 1
ATOM 518 O O . ALA A 1 75 ? 28.02881 34.39682 62.71061 1.000 97.90265 2038 ALA A O 1
ATOM 520 N N . GLY A 1 76 ? 26.88611 33.76571 64.53646 1.000 83.84243 2039 GLY A N 1
ATOM 521 C CA . GLY A 1 76 ? 26.77681 35.10420 65.06160 1.000 79.78387 2039 GLY A CA 1
ATOM 522 C C . GLY A 1 76 ? 25.34412 35.39438 65.42234 1.000 81.78266 2039 GLY A C 1
ATOM 523 O O . GLY A 1 76 ? 24.48620 34.50415 65.41569 1.000 88.74206 2039 GLY A O 1
ATOM 524 N N . SER A 1 77 ? 25.08181 36.66703 65.73419 1.000 66.60651 2040 SER A N 1
ATOM 525 C CA . SER A 1 77 ? 23.75571 37.12629 66.13993 1.000 82.81550 2040 SER A CA 1
ATOM 526 C C . SER A 1 77 ? 22.62224 36.47038 65.35440 1.000 74.71282 2040 SER A C 1
ATOM 527 O O . SER A 1 77 ? 22.69918 36.30916 64.13552 1.000 79.93984 2040 SER A O 1
ATOM 530 N N . GLN A 1 78 ? 21.56226 36.09143 66.07851 1.000 76.97703 2041 GLN A N 1
ATOM 531 C CA . GLN A 1 78 ? 20.25226 35.86264 65.47122 1.000 68.77114 2041 GLN A CA 1
ATOM 532 C C . GLN A 1 78 ? 19.76677 37.08163 64.69941 1.000 74.15714 2041 GLN A C 1
ATOM 533 O O . GLN A 1 78 ? 19.20290 36.94981 63.61027 1.000 73.54184 2041 GLN A O 1
ATOM 539 N N . GLU A 1 79 ? 19.90511 38.26933 65.29712 1.000 70.79953 2042 GLU A N 1
ATOM 540 C CA . GLU A 1 79 ? 19.46320 39.51085 64.66903 1.000 67.00698 2042 GLU A CA 1
ATOM 541 C C . GLU A 1 79 ? 20.20107 39.75457 63.36064 1.000 81.59016 2042 GLU A C 1
ATOM 542 O O . GLU A 1 79 ? 19.61234 40.23485 62.38444 1.000 79.99179 2042 GLU A O 1
ATOM 548 N N . LYS A 1 80 ? 21.50611 39.47958 63.33688 1.000 83.74164 2043 LYS A N 1
ATOM 549 C CA . LYS A 1 80 ? 22.27219 39.69905 62.11697 1.000 79.76648 2043 LYS A CA 1
ATOM 550 C C . LYS A 1 80 ? 21.89072 38.66685 61.06182 1.000 70.23723 2043 LYS A C 1
ATOM 551 O O . LYS A 1 80 ? 21.76826 38.99393 59.87757 1.000 67.95147 2043 LYS A O 1
ATOM 557 N N . LEU A 1 81 ? 21.63837 37.42745 61.48775 1.000 65.34333 2044 LEU A N 1
ATOM 558 C CA . LEU A 1 81 ? 21.13137 36.40965 60.57487 1.000 54.00172 2044 LEU A CA 1
ATOM 559 C C . LEU A 1 81 ? 19.75418 36.78134 60.04187 1.000 58.44780 2044 LEU A C 1
ATOM 560 O O . LEU A 1 81 ? 19.48712 36.65357 58.84568 1.000 75.93096 2044 LEU A O 1
ATOM 565 N N . ALA A 1 82 ? 18.85138 37.20562 60.92424 1.000 67.84633 2045 ALA A N 1
ATOM 566 C CA . ALA A 1 82 ? 17.53893 37.68238 60.49568 1.000 55.41841 2045 ALA A CA 1
ATOM 567 C C . ALA A 1 82 ? 17.65775 38.79440 59.46428 1.000 72.73509 2045 ALA A C 1
ATOM 568 O O . ALA A 1 82 ? 16.91490 38.83157 58.47624 1.000 70.97200 2045 ALA A O 1
ATOM 570 N N . GLN A 1 83 ? 18.55145 39.74835 59.71795 1.000 69.28554 2046 GLN A N 1
ATOM 571 C CA . GLN A 1 83 ? 18.73557 40.86025 58.79389 1.000 77.94966 2046 GLN A CA 1
ATOM 572 C C . GLN A 1 83 ? 19.24981 40.36910 57.43688 1.000 82.19537 2046 GLN A C 1
ATOM 573 O O . GLN A 1 83 ? 18.77346 40.79951 56.37697 1.000 62.65703 2046 GLN A O 1
ATOM 579 N N . ALA A 1 84 ? 20.25681 39.48874 57.45933 1.000 78.11473 2047 ALA A N 1
ATOM 580 C CA . ALA A 1 84 ? 20.82444 38.93514 56.23147 1.000 62.11369 2047 ALA A CA 1
ATOM 581 C C . ALA A 1 84 ? 19.79481 38.18697 55.38472 1.000 71.21279 2047 ALA A C 1
ATOM 582 O O . ALA A 1 84 ? 19.72811 38.38383 54.16395 1.000 75.32154 2047 ALA A O 1
ATOM 584 N N . ALA A 1 85 ? 18.96696 37.34755 56.01711 1.000 62.12279 2048 ALA A N 1
ATOM 585 C CA . ALA A 1 85 ? 17.90658 36.63799 55.30053 1.000 55.94999 2048 ALA A CA 1
ATOM 586 C C . ALA A 1 85 ? 16.94657 37.60835 54.62811 1.000 59.15890 2048 ALA A C 1
ATOM 587 O O . ALA A 1 85 ? 16.62223 37.46419 53.44694 1.000 64.15774 2048 ALA A O 1
ATOM 589 N N . GLN A 1 86 ? 16.46586 38.59493 55.37394 1.000 57.38848 2049 GLN A N 1
ATOM 590 C CA . GLN A 1 86 ? 15.48162 39.52356 54.83454 1.000 71.91752 2049 GLN A CA 1
ATOM 591 C C . GLN A 1 86 ? 16.04860 40.27712 53.64131 1.000 61.63675 2049 GLN A C 1
ATOM 592 O O . GLN A 1 86 ? 15.37661 40.42417 52.61575 1.000 61.41200 2049 GLN A O 1
ATOM 598 N N . SER A 1 87 ? 17.27554 40.78914 53.77157 1.000 69.03579 2050 SER A N 1
ATOM 599 C CA . SER A 1 87 ? 17.91461 41.51113 52.67403 1.000 61.40478 2050 SER A CA 1
ATOM 600 C C . SER A 1 87 ? 17.95281 40.67721 51.39765 1.000 66.53294 2050 SER A C 1
ATOM 601 O O . SER A 1 87 ? 17.60302 41.16489 50.31759 1.000 56.41040 2050 SER A O 1
ATOM 604 N N . SER A 1 88 ? 18.37400 39.41382 51.49564 1.000 66.26230 2051 SER A N 1
ATOM 605 C CA . SER A 1 88 ? 18.51085 38.61030 50.28428 1.000 52.53448 2051 SER A CA 1
ATOM 606 C C . SER A 1 88 ? 17.16276 38.42633 49.59682 1.000 57.38510 2051 SER A C 1
ATOM 607 O O . SER A 1 88 ? 17.07315 38.47400 48.36581 1.000 70.93820 2051 SER A O 1
ATOM 610 N N . VAL A 1 89 ? 16.09788 38.23963 50.37225 1.000 51.59488 2052 VAL A N 1
ATOM 611 C CA . VAL A 1 89 ? 14.79262 38.01639 49.76623 1.000 46.75055 2052 VAL A CA 1
ATOM 612 C C . VAL A 1 89 ? 14.31955 39.26820 49.04322 1.000 59.75921 2052 VAL A C 1
ATOM 613 O O . VAL A 1 89 ? 13.74316 39.18357 47.95122 1.000 70.04573 2052 VAL A O 1
ATOM 617 N N . ALA A 1 90 ? 14.58034 40.44792 49.61547 1.000 53.18221 2053 ALA A N 1
ATOM 618 C CA . ALA A 1 90 ? 14.24710 41.69073 48.92320 1.000 56.18833 2053 ALA A CA 1
ATOM 619 C C . ALA A 1 90 ? 14.95997 41.78249 47.57659 1.000 64.95521 2053 ALA A C 1
ATOM 620 O O . ALA A 1 90 ? 14.37959 42.24717 46.58812 1.000 57.79758 2053 ALA A O 1
ATOM 622 N N . THR A 1 91 ? 16.24505 41.41361 47.54235 1.000 59.51371 2054 THR A N 1
ATOM 623 C CA . THR A 1 91 ? 17.02976 41.51112 46.31509 1.000 60.57552 2054 THR A CA 1
ATOM 624 C C . THR A 1 91 ? 16.55336 40.53555 45.23672 1.000 65.59414 2054 THR A C 1
ATOM 625 O O . THR A 1 91 ? 16.35487 40.93442 44.08043 1.000 54.45173 2054 THR A O 1
ATOM 629 N N . ILE A 1 92 ? 16.26397 39.28407 45.60940 1.000 52.19247 2055 ILE A N 1
ATOM 630 C CA . ILE A 1 92 ? 15.83982 38.30828 44.60812 1.000 45.23001 2055 ILE A CA 1
ATOM 631 C C . ILE A 1 92 ? 14.47250 38.69220 44.06656 1.000 55.70419 2055 ILE A C 1
ATOM 632 O O . ILE A 1 92 ? 14.15494 38.40162 42.90753 1.000 65.49173 2055 ILE A O 1
ATOM 637 N N . THR A 1 93 ? 13.63170 39.31833 44.89374 1.000 54.55220 2056 THR A N 1
ATOM 638 C CA . THR A 1 93 ? 12.34067 39.79727 44.41471 1.000 54.89613 2056 THR A CA 1
ATOM 639 C C . THR A 1 93 ? 12.55944 40.79404 43.28738 1.000 65.95675 2056 THR A C 1
ATOM 640 O O . THR A 1 93 ? 11.89990 40.74182 42.23932 1.000 61.56801 2056 THR A O 1
ATOM 644 N N . ARG A 1 94 ? 13.47108 41.74009 43.52345 1.000 64.96760 2057 ARG A N 1
ATOM 645 C CA . ARG A 1 94 ? 13.81098 42.76825 42.55066 1.000 68.76501 2057 ARG A CA 1
ATOM 646 C C . ARG A 1 94 ? 14.48612 42.16718 41.31793 1.000 65.68396 2057 ARG A C 1
ATOM 647 O O . ARG A 1 94 ? 14.17792 42.55808 40.18649 1.000 67.01695 2057 ARG A O 1
ATOM 655 N N . LEU A 1 95 ? 15.41786 41.22602 41.51638 1.000 61.68284 2058 LEU A N 1
ATOM 656 C CA . LEU A 1 95 ? 16.10703 40.59186 40.38935 1.000 52.28647 2058 LEU A CA 1
ATOM 657 C C . LEU A 1 95 ? 15.12614 39.84590 39.49101 1.000 55.02886 2058 LEU A C 1
ATOM 658 O O . LEU A 1 95 ? 15.14350 40.00186 38.26553 1.000 60.78328 2058 LEU A O 1
ATOM 663 N N . ALA A 1 96 ? 14.25971 39.02976 40.09500 1.000 52.17500 2059 ALA A N 1
ATOM 664 C CA . ALA A 1 96 ? 13.16668 38.38786 39.37131 1.000 48.49732 2059 ALA A CA 1
ATOM 665 C C . ALA A 1 96 ? 12.38342 39.39610 38.54628 1.000 56.93039 2059 ALA A C 1
ATOM 666 O O . ALA A 1 96 ? 12.09605 39.16136 37.36837 1.000 71.75029 2059 ALA A O 1
ATOM 668 N N . ASP A 1 97 ? 12.00531 40.51701 39.15342 1.000 49.51051 2060 ASP A N 1
ATOM 669 C CA . ASP A 1 97 ? 11.12153 41.45061 38.46483 1.000 68.38966 2060 ASP A CA 1
ATOM 670 C C . ASP A 1 97 ? 11.81376 42.10004 37.26795 1.000 61.06646 2060 ASP A C 1
ATOM 671 O O . ASP A 1 97 ? 11.18967 42.28886 36.21761 1.000 64.01066 2060 ASP A O 1
ATOM 676 N N . VAL A 1 98 ? 13.08747 42.47687 37.40731 1.000 54.73010 2061 VAL A N 1
ATOM 677 C CA . VAL A 1 98 ? 13.78785 43.09235 36.28001 1.000 62.08678 2061 VAL A CA 1
ATOM 678 C C . VAL A 1 98 ? 14.09408 42.07464 35.17753 1.000 67.29653 2061 VAL A C 1
ATOM 679 O O . VAL A 1 98 ? 14.05907 42.42061 33.98880 1.000 74.10897 2061 VAL A O 1
ATOM 683 N N . VAL A 1 99 ? 14.39978 40.81831 35.53176 1.000 57.28688 2062 VAL A N 1
ATOM 684 C CA . VAL A 1 99 ? 14.55644 39.78394 34.50570 1.000 59.36031 2062 VAL A CA 1
ATOM 685 C C . VAL A 1 99 ? 13.24784 39.55374 33.75756 1.000 54.26916 2062 VAL A C 1
ATOM 686 O O . VAL A 1 99 ? 13.24895 39.39351 32.53628 1.000 61.93670 2062 VAL A O 1
ATOM 690 N N . LYS A 1 100 ? 12.12000 39.48789 34.47171 1.000 54.65566 2063 L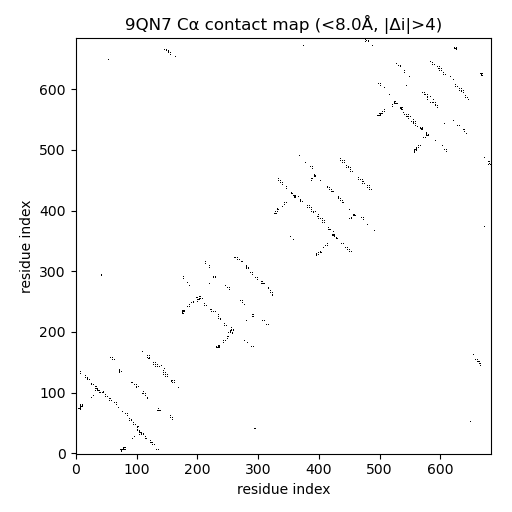YS A N 1
ATOM 691 C CA . LYS A 1 100 ? 10.82885 39.37758 33.79398 1.000 54.58049 2063 LYS A CA 1
ATOM 692 C C . LYS A 1 100 ? 10.68121 40.48865 32.76067 1.000 64.29602 2063 LYS A C 1
ATOM 693 O O . LYS A 1 100 ? 10.21073 40.25577 31.64077 1.000 68.70278 2063 LYS A O 1
ATOM 699 N N . LEU A 1 101 ? 11.02610 41.71994 33.14046 1.000 64.07063 2064 LEU A N 1
ATOM 700 C CA . LEU A 1 101 ? 10.90494 42.82614 32.19909 1.000 66.92242 2064 LEU A CA 1
ATOM 701 C C . LEU A 1 101 ? 11.86187 42.65202 31.02850 1.000 65.91024 2064 LEU A C 1
ATOM 702 O O . LEU A 1 101 ? 11.50987 42.96130 29.88697 1.000 75.27271 2064 LEU A O 1
ATOM 707 N N . GLY A 1 102 ? 13.07592 42.16200 31.28173 1.000 61.57145 2065 GLY A N 1
ATOM 708 C CA . GLY A 1 102 ? 13.98499 41.91973 30.17555 1.000 57.32240 2065 GLY A CA 1
ATOM 709 C C . GLY A 1 102 ? 13.47503 40.85266 29.22431 1.000 65.30240 2065 GLY A C 1
ATOM 710 O O . GLY A 1 102 ? 13.53974 41.02006 28.00509 1.000 79.12438 2065 GLY A O 1
ATOM 711 N N . ALA A 1 103 ? 12.94556 39.74808 29.76057 1.000 60.33599 2066 ALA A N 1
ATOM 712 C CA . ALA A 1 103 ? 12.42377 38.69420 28.89137 1.000 58.59455 2066 ALA A CA 1
ATOM 713 C C . ALA A 1 103 ? 11.24505 39.20037 28.06656 1.000 70.97987 2066 ALA A C 1
ATOM 714 O O . ALA A 1 103 ? 11.13761 38.91331 26.86678 1.000 76.01557 2066 ALA A O 1
ATOM 716 N N . ALA A 1 104 ? 10.32471 39.92178 28.71252 1.000 60.88080 2067 ALA A N 1
ATOM 717 C CA . ALA A 1 104 ? 9.19044 40.50481 28.00028 1.000 79.82835 2067 ALA A CA 1
ATOM 718 C C . ALA A 1 104 ? 9.64233 41.45122 26.88840 1.000 87.23057 2067 ALA A C 1
ATOM 719 O O . ALA A 1 104 ? 9.04206 41.48174 25.80860 1.000 93.42745 2067 ALA A O 1
ATOM 721 N N . SER A 1 105 ? 10.71817 42.20949 27.12621 1.000 64.93218 2068 SER A N 1
ATOM 722 C CA . SER A 1 105 ? 11.28315 43.09928 26.11365 1.000 75.33527 2068 SER A CA 1
ATOM 723 C C . SER A 1 105 ? 11.80619 42.37518 24.87168 1.000 95.30896 2068 SER A C 1
ATOM 724 O O . SER A 1 105 ? 12.02943 43.02890 23.84485 1.000 101.56140 2068 SER A O 1
ATOM 727 N N . LEU A 1 106 ? 11.99398 41.05358 24.91875 1.000 82.45760 2069 LEU A N 1
ATOM 728 C CA . LEU A 1 106 ? 12.38313 40.33503 23.70689 1.000 76.03588 2069 LEU A CA 1
ATOM 729 C C . LEU A 1 106 ? 11.24611 40.20133 22.69604 1.000 68.84611 2069 LEU A C 1
ATOM 730 O O . LEU A 1 106 ? 11.51356 39.92602 21.52393 1.000 93.55472 2069 LEU A O 1
ATOM 735 N N . GLY A 1 107 ? 10.00191 40.34701 23.11830 1.000 78.29116 2070 GLY A N 1
ATOM 736 C CA . GLY A 1 107 ? 8.83923 40.25446 22.24493 1.000 76.22507 2070 GLY A CA 1
ATOM 737 C C . GLY A 1 107 ? 8.24797 38.86036 22.17991 1.000 79.97900 2070 GLY A C 1
ATOM 738 O O . GLY A 1 107 ? 8.94039 37.84451 22.27361 1.000 72.38871 2070 GLY A O 1
ATOM 739 N N . ALA A 1 108 ? 6.92249 38.82685 22.00501 1.000 80.30043 2071 ALA A N 1
ATOM 740 C CA . ALA A 1 108 ? 6.12502 37.60432 21.94863 1.000 91.17086 2071 ALA A CA 1
ATOM 741 C C . ALA A 1 108 ? 6.44822 36.68399 20.77227 1.000 99.91133 2071 ALA A C 1
ATOM 742 O O . ALA A 1 108 ? 5.96305 35.54639 20.76039 1.000 95.78487 2071 ALA A O 1
ATOM 744 N N . GLU A 1 109 ? 7.24271 37.11752 19.79478 1.000 105.31578 2072 GLU A N 1
ATOM 745 C CA . GLU A 1 109 ? 7.53547 36.26275 18.64942 1.000 101.82585 2072 GLU A CA 1
ATOM 746 C C . GLU A 1 109 ? 8.75537 35.37974 18.86502 1.000 94.87290 2072 GLU A C 1
ATOM 747 O O . GLU A 1 109 ? 9.09897 34.58788 17.98112 1.000 101.84430 2072 GLU A O 1
ATOM 753 N N . ASP A 1 110 ? 9.41149 35.50420 20.00719 1.000 93.64974 2073 ASP A N 1
ATOM 754 C CA . ASP A 1 110 ? 10.59328 34.73484 20.37546 1.000 92.90958 2073 ASP A CA 1
ATOM 755 C C . ASP A 1 110 ? 10.36471 34.00635 21.70164 1.000 100.75271 2073 ASP A C 1
ATOM 756 O O . ASP A 1 110 ? 11.16477 34.16639 22.63553 1.000 91.72087 2073 ASP A O 1
ATOM 761 N N . PRO A 1 111 ? 9.28625 33.22629 21.84738 1.000 103.34244 2074 PRO A N 1
ATOM 762 C CA . PRO A 1 111 ? 8.92751 32.73141 23.18827 1.000 89.45210 2074 PRO A CA 1
ATOM 763 C C . PRO A 1 111 ? 9.93672 31.74875 23.75379 1.000 70.32871 2074 PRO A C 1
ATOM 764 O O . PRO A 1 111 ? 10.08659 31.66742 24.97488 1.000 76.60493 2074 PRO A O 1
ATOM 768 N N . GLU A 1 112 ? 10.66088 31.02792 22.90537 1.000 86.88211 2075 GLU A N 1
ATOM 769 C CA . GLU A 1 112 ? 11.60851 30.02775 23.38296 1.000 70.53568 2075 GLU A CA 1
ATOM 770 C C . GLU A 1 112 ? 12.70516 30.69713 24.19433 1.000 67.64281 2075 GLU A C 1
ATOM 771 O O . GLU A 1 112 ? 13.12627 30.17780 25.22979 1.000 72.58899 2075 GLU A O 1
ATOM 777 N N . THR A 1 113 ? 13.20434 31.83637 23.71636 1.000 72.03721 2076 THR A N 1
ATOM 778 C CA . THR A 1 113 ? 14.26290 32.55455 24.41970 1.000 73.78126 2076 THR A CA 1
ATOM 779 C C . THR A 1 113 ? 13.73774 33.21974 25.69075 1.000 76.28443 2076 THR A C 1
ATOM 780 O O . THR A 1 113 ? 14.43548 33.25752 26.71370 1.000 67.20089 2076 THR A O 1
ATOM 784 N N . GLN A 1 114 ? 12.50036 33.72444 25.65060 1.000 72.02477 2077 GLN A N 1
ATOM 785 C CA . GLN A 1 114 ? 11.88136 34.29950 26.84187 1.000 66.46944 2077 GLN A CA 1
ATOM 786 C C . 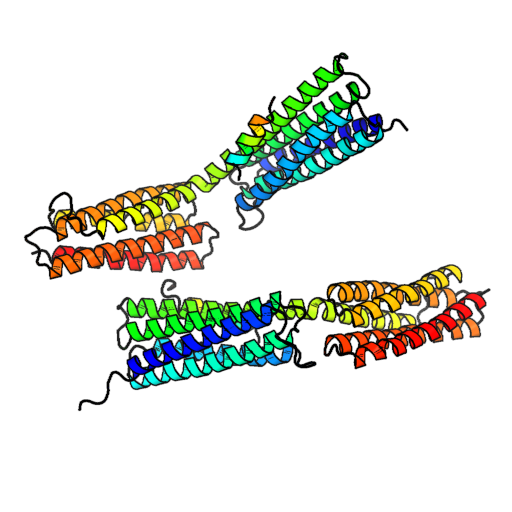GLN A 1 114 ? 11.86671 33.30050 27.99243 1.000 61.74120 2077 GLN A C 1
ATOM 787 O O . GLN A 1 114 ? 12.22118 33.63882 29.12538 1.000 63.90923 2077 GLN A O 1
ATOM 793 N N . VAL A 1 115 ? 11.48541 32.05648 27.71280 1.000 62.66818 2078 VAL A N 1
ATOM 794 C CA . VAL A 1 115 ? 11.41217 31.03941 28.75535 1.000 61.77511 2078 VAL A CA 1
ATOM 795 C C . VAL A 1 115 ? 12.80250 30.66313 29.25246 1.000 60.29221 2078 VAL A C 1
ATOM 796 O O . VAL A 1 115 ? 12.99526 30.41533 30.44538 1.000 73.41726 2078 VAL A O 1
ATOM 800 N N . VAL A 1 116 ? 13.78451 30.58564 28.35588 1.000 60.83738 2079 VAL A N 1
ATOM 801 C CA . VAL A 1 116 ? 15.16168 30.31974 28.77689 1.000 61.48841 2079 VAL A CA 1
ATOM 802 C C . VAL A 1 116 ? 15.61247 31.35388 29.80418 1.000 66.83156 2079 VAL A C 1
ATOM 803 O O . VAL A 1 116 ? 16.23217 31.01895 30.82281 1.000 63.04292 2079 VAL A O 1
ATOM 807 N N . LEU A 1 117 ? 15.34069 32.63133 29.52614 1.000 57.31401 2080 LEU A N 1
ATOM 808 C CA . LEU A 1 117 ? 15.77086 33.71628 30.40576 1.000 59.75916 2080 LEU A CA 1
ATOM 809 C C . LEU A 1 117 ? 15.10331 33.61845 31.78593 1.000 62.95884 2080 LEU A C 1
ATOM 810 O O . LEU A 1 117 ? 15.76742 33.73551 32.82454 1.000 55.65223 2080 LEU A O 1
ATOM 815 N N . ILE A 1 118 ? 13.78391 33.40766 31.81693 1.000 59.47069 2081 ILE A N 1
ATOM 816 C CA . ILE A 1 118 ? 13.07096 33.32485 33.08927 1.000 54.52031 2081 ILE A CA 1
ATOM 817 C C . ILE A 1 118 ? 13.55440 32.12719 33.88901 1.000 53.92617 2081 ILE A C 1
ATOM 818 O O . ILE A 1 118 ? 13.71508 32.20712 35.10974 1.000 61.71016 2081 ILE A O 1
ATOM 823 N N . ASN A 1 119 ? 13.79527 31.00093 33.22904 1.000 54.97427 2082 ASN A N 1
ATOM 824 C CA . ASN A 1 119 ? 14.30458 29.84137 33.95354 1.000 54.65167 2082 ASN A CA 1
ATOM 825 C C . ASN A 1 119 ? 15.66209 30.13424 34.58121 1.000 59.76823 2082 ASN A C 1
ATOM 826 O O . ASN A 1 119 ? 15.96518 29.64142 35.67473 1.000 65.48336 2082 ASN A O 1
ATOM 831 N N . ALA A 1 120 ? 16.50909 30.90126 33.89114 1.000 54.76509 2083 ALA A N 1
ATOM 832 C CA . ALA A 1 120 ? 17.81556 31.22860 34.45495 1.000 55.62077 2083 ALA A CA 1
ATOM 833 C C . ALA A 1 120 ? 17.68372 31.93797 35.80093 1.000 58.04936 2083 ALA A C 1
ATOM 834 O O . ALA A 1 120 ? 18.46665 31.67418 36.72227 1.000 51.13640 2083 ALA A O 1
ATOM 836 N N . VAL A 1 121 ? 16.70395 32.83728 35.94136 1.000 59.30680 2084 VAL A N 1
ATOM 837 C CA . VAL A 1 121 ? 16.56820 33.54257 37.21393 1.000 56.86433 2084 VAL A CA 1
ATOM 838 C C . VAL A 1 121 ? 15.86401 32.64023 38.22815 1.000 54.63720 2084 VAL A C 1
ATOM 839 O O . VAL A 1 121 ? 16.19820 32.65379 39.41592 1.000 50.97376 2084 VAL A O 1
ATOM 843 N N . LYS A 1 122 ? 14.93218 31.80525 37.76124 1.000 57.09808 2085 LYS A N 1
ATOM 844 C CA . LYS A 1 122 ? 14.31928 30.77362 38.59480 1.000 50.46039 2085 LYS A CA 1
ATOM 845 C C . LYS A 1 122 ? 15.36148 29.88316 39.24578 1.000 50.17284 2085 LYS A C 1
ATOM 846 O O . LYS A 1 122 ? 15.28724 29.58822 40.43873 1.000 65.31322 2085 LYS A O 1
ATOM 852 N N . ASP A 1 123 ? 16.33462 29.43146 38.46681 1.000 52.25464 2086 ASP A N 1
ATOM 853 C CA . ASP A 1 123 ? 17.46968 28.70711 39.02546 1.000 62.15913 2086 ASP A CA 1
ATOM 854 C C . ASP A 1 123 ? 18.17361 29.47227 40.14874 1.000 65.16744 2086 ASP A C 1
ATOM 855 O O . ASP A 1 123 ? 18.54908 28.87752 41.16703 1.000 56.41811 2086 ASP A O 1
ATOM 860 N N . VAL A 1 124 ? 18.37896 30.78111 39.98694 1.000 48.53461 2087 VAL A N 1
ATOM 861 C CA . VAL A 1 124 ? 18.91679 31.57728 41.09176 1.000 52.23678 2087 VAL A CA 1
ATOM 862 C C . VAL A 1 124 ? 17.99382 31.51846 42.31523 1.000 62.05118 2087 VAL A C 1
ATOM 863 O O . VAL A 1 124 ? 18.44675 31.27952 43.44117 1.000 53.53824 2087 VAL A O 1
ATOM 867 N N . ALA A 1 125 ? 16.69757 31.78465 42.12100 1.000 58.14302 2088 ALA A N 1
ATOM 868 C CA . ALA A 1 125 ? 15.72464 31.68412 43.20795 1.000 47.38352 2088 ALA A CA 1
ATOM 869 C C . ALA A 1 125 ? 15.84699 30.34990 43.94577 1.000 47.81924 2088 ALA A C 1
ATOM 870 O O . ALA A 1 125 ? 15.91054 30.31395 45.17778 1.000 52.43393 2088 ALA A O 1
ATOM 872 N N . LYS A 1 126 ? 15.87465 29.23504 43.21184 1.000 52.88402 2089 LYS A N 1
ATOM 873 C CA . LYS A 1 126 ? 16.01402 27.93786 43.86980 1.000 49.28671 2089 LYS A CA 1
ATOM 874 C C . LYS A 1 126 ? 17.29528 27.88753 44.68700 1.000 58.16430 2089 LYS A C 1
ATOM 875 O O . LYS A 1 126 ? 17.29308 27.44739 45.84037 1.000 60.93290 2089 LYS A O 1
ATOM 881 N N . ALA A 1 127 ? 18.40516 28.33431 44.10018 1.000 68.37688 2090 ALA A N 1
ATOM 882 C CA . ALA A 1 127 ? 19.67400 28.33194 44.81834 1.000 60.40344 2090 ALA A CA 1
ATOM 883 C C . ALA A 1 127 ? 19.63030 29.20163 46.06772 1.000 49.43057 2090 ALA A C 1
ATOM 884 O O . ALA A 1 127 ? 20.27695 28.86918 47.06595 1.000 53.88068 2090 ALA A O 1
ATOM 886 N N . LEU A 1 128 ? 18.89295 30.31765 46.03989 1.000 54.30931 2091 LEU A N 1
ATOM 887 C CA . LEU A 1 128 ? 18.74005 31.11242 47.25847 1.000 53.50884 2091 LEU A CA 1
ATOM 888 C C . LEU A 1 128 ? 17.97398 30.35505 48.33388 1.000 56.11724 2091 LEU A C 1
ATOM 889 O O . LEU A 1 128 ? 18.39408 30.33191 49.49762 1.000 57.88446 2091 LEU A O 1
ATOM 894 N N . GLY A 1 129 ? 16.87474 29.69688 47.95238 1.000 54.77674 2092 GLY A N 1
ATOM 895 C CA . GLY A 1 129 ? 16.13970 28.86564 48.89766 1.000 52.58176 2092 GLY A CA 1
ATOM 896 C C . GLY A 1 129 ? 17.04112 27.87797 49.60939 1.000 58.39551 2092 GLY A C 1
ATOM 897 O O . GLY A 1 129 ? 17.02243 27.76331 50.83662 1.000 60.33357 2092 GLY A O 1
ATOM 898 N N . ASP A 1 130 ? 17.86723 27.17248 48.84266 1.000 49.30687 2093 ASP A N 1
ATOM 899 C CA . ASP A 1 130 ? 18.82298 26.23887 49.42252 1.000 61.60046 2093 ASP A CA 1
ATOM 900 C C . ASP A 1 130 ? 19.81697 26.96482 50.32238 1.000 65.24696 2093 ASP A C 1
ATOM 901 O O . ASP A 1 130 ? 20.16967 26.46656 51.39737 1.000 63.50214 2093 ASP A O 1
ATOM 906 N N . LEU A 1 131 ? 20.30869 28.12714 49.88200 1.000 67.29082 2094 LEU A N 1
ATOM 907 C CA . LEU A 1 131 ? 21.23817 28.89605 50.70185 1.000 51.64281 2094 LEU A CA 1
ATOM 908 C C . LEU A 1 131 ? 20.61647 29.29449 52.03444 1.000 72.16998 2094 LEU A C 1
ATOM 909 O O . LEU A 1 131 ? 21.21516 29.07731 53.09318 1.000 85.41813 2094 LEU A O 1
ATOM 914 N N . ILE A 1 132 ? 19.38118 29.80205 52.01763 1.000 57.84221 2095 ILE A N 1
ATOM 915 C CA . ILE A 1 132 ? 18.75835 30.18251 53.28227 1.000 57.85782 2095 ILE A CA 1
ATOM 916 C C . ILE A 1 132 ? 18.52432 28.95558 54.15552 1.000 61.07756 2095 ILE A C 1
ATOM 917 O O . ILE A 1 132 ? 18.77797 28.97749 55.36391 1.000 59.45734 2095 ILE A O 1
ATOM 922 N N . SER A 1 133 ? 18.13933 27.84117 53.54310 1.000 57.99901 2096 SER A N 1
ATOM 923 C CA . SER A 1 133 ? 18.02585 26.58930 54.27892 1.000 51.17750 2096 SER A CA 1
ATOM 924 C C . SER A 1 133 ? 19.35325 26.18488 54.91795 1.000 62.57182 2096 SER A C 1
ATOM 925 O O . SER A 1 133 ? 19.38143 25.74247 56.07140 1.000 74.24701 2096 SER A O 1
ATOM 928 N N . ALA A 1 134 ? 20.46359 26.31383 54.18557 1.000 58.86604 2097 ALA A N 1
ATOM 929 C CA . ALA A 1 134 ? 21.76310 25.95836 54.75643 1.000 65.62421 2097 ALA A CA 1
ATOM 930 C C . ALA A 1 134 ? 22.20096 26.89370 55.88174 1.000 72.49687 2097 ALA A C 1
ATOM 931 O O . ALA A 1 134 ? 22.84171 26.43903 56.83996 1.000 68.64236 2097 ALA A O 1
ATOM 933 N N . THR A 1 135 ? 21.90336 28.19783 55.79139 1.000 57.30506 2098 THR A N 1
ATOM 934 C CA . THR A 1 135 ? 22.28161 29.06959 56.90542 1.000 69.35006 2098 THR A CA 1
ATOM 935 C C . THR A 1 135 ? 21.50255 28.72375 58.16866 1.000 78.98586 2098 THR A C 1
ATOM 936 O O . THR A 1 135 ? 22.07090 28.68922 59.26714 1.000 84.07179 2098 THR A O 1
ATOM 940 N N . LYS A 1 136 ? 20.20332 28.44537 58.02427 1.000 77.81569 2099 LYS A N 1
ATOM 941 C CA . LYS A 1 136 ? 19.40361 27.95950 59.14452 1.000 59.53086 2099 LYS A CA 1
ATOM 942 C C . LYS A 1 136 ? 20.02349 26.73319 59.80353 1.000 55.26685 2099 LYS A C 1
ATOM 943 O O . LYS A 1 136 ? 20.29634 26.74218 61.00794 1.000 73.35659 2099 LYS A O 1
ATOM 949 N N . ALA A 1 137 ? 20.30050 25.68624 59.02410 1.000 55.58210 2100 ALA A N 1
ATOM 950 C CA . ALA A 1 137 ? 20.92616 24.49055 59.58674 1.000 62.00530 2100 ALA A CA 1
ATOM 951 C C . ALA A 1 137 ? 22.24794 24.81589 60.27485 1.000 64.55971 2100 ALA A C 1
ATOM 952 O O . ALA A 1 137 ? 22.63231 24.14492 61.23662 1.000 68.45025 2100 ALA A O 1
ATOM 954 N N . ALA A 1 138 ? 22.96906 25.80930 59.77084 1.000 78.01869 2101 ALA A N 1
ATOM 955 C CA . ALA A 1 138 ? 24.24805 26.25535 60.30694 1.000 72.45041 2101 ALA A CA 1
ATOM 956 C C . ALA A 1 138 ? 24.12573 27.41375 61.28649 1.000 74.98567 2101 ALA A C 1
ATOM 957 O O . ALA A 1 138 ? 25.15852 27.89666 61.76252 1.000 84.55877 2101 ALA A O 1
ATOM 959 N N . ALA A 1 139 ? 22.90570 27.88686 61.57352 1.000 81.39924 2102 ALA A N 1
ATOM 960 C CA . ALA A 1 139 ? 22.70031 29.03559 62.45473 1.000 79.30821 2102 ALA A CA 1
ATOM 961 C C . ALA A 1 139 ? 23.46494 28.88575 63.76445 1.000 92.62573 2102 ALA A C 1
ATOM 962 O O . ALA A 1 139 ? 23.17892 28.01106 64.59028 1.000 81.42635 2102 ALA A O 1
ATOM 964 N N . GLY A 1 140 ? 24.50425 29.70496 63.88397 1.000 101.97987 2103 GLY A N 1
ATOM 965 C CA . GLY A 1 140 ? 25.40270 29.80260 65.02182 1.000 84.48362 2103 GLY A CA 1
ATOM 966 C C . GLY A 1 140 ? 26.18306 28.53308 65.27883 1.000 90.99453 2103 GLY A C 1
ATOM 967 O O . GLY A 1 140 ? 26.42038 28.17707 66.43975 1.000 120.70684 2103 GLY A O 1
ATOM 968 N N . LYS A 1 141 ? 26.58882 27.83670 64.22052 1.000 108.32285 2104 LYS A N 1
ATOM 969 C CA . LYS A 1 141 ? 27.51459 26.72152 64.33037 1.000 109.00722 2104 LYS A CA 1
ATOM 970 C C . LYS A 1 141 ? 28.91019 27.18335 63.91229 1.000 112.67094 2104 LYS A C 1
ATOM 971 O O . LYS A 1 141 ? 29.06695 28.15165 63.16547 1.000 126.29957 2104 LYS A O 1
ATOM 977 N N . VAL A 1 142 ? 29.92658 26.48627 64.40337 1.000 119.22149 2105 VAL A N 1
ATOM 978 C CA . VAL A 1 142 ? 31.31971 26.88642 64.22002 1.000 123.55866 2105 VAL A CA 1
ATOM 979 C C . VAL A 1 142 ? 32.00568 25.97156 63.21051 1.000 123.82392 2105 VAL A C 1
ATOM 980 O O . VAL A 1 142 ? 31.71348 24.77107 63.13533 1.000 124.44615 2105 VAL A O 1
ATOM 984 N N . GLY A 1 143 ? 32.91278 26.56301 62.43003 1.000 126.80756 2106 GLY A N 1
ATOM 985 C CA . GLY A 1 143 ? 33.72826 25.96092 61.38252 1.000 132.94247 2106 GLY A CA 1
ATOM 986 C C . GLY A 1 143 ? 33.73577 24.47272 61.08918 1.000 119.62979 2106 GLY A C 1
ATOM 987 O O . GLY A 1 143 ? 33.43078 24.08074 59.96157 1.000 132.68701 2106 GLY A O 1
ATOM 988 N N . ASP A 1 144 ? 34.08756 23.63143 62.06003 1.000 89.91310 2107 ASP A N 1
ATOM 989 C CA . ASP A 1 144 ? 34.19400 22.20054 61.78032 1.000 119.01565 2107 ASP A CA 1
ATOM 990 C C . ASP A 1 144 ? 32.86059 21.61373 61.33201 1.000 110.44113 2107 ASP A C 1
ATOM 991 O O . ASP A 1 144 ? 32.82741 20.71918 60.47682 1.000 89.90858 2107 ASP A O 1
ATOM 996 N N . ASP A 1 145 ? 31.75972 22.10846 61.89831 1.000 109.76996 2108 ASP A N 1
ATOM 997 C CA . ASP A 1 145 ? 30.43869 21.53175 61.68987 1.000 100.47430 2108 ASP A CA 1
ATOM 998 C C . ASP A 1 145 ? 30.15569 21.31158 60.20210 1.000 102.10962 2108 ASP A C 1
ATOM 999 O O . ASP A 1 145 ? 30.35512 22.23022 59.39303 1.000 87.47673 2108 ASP A O 1
ATOM 1004 N N . PRO A 1 146 ? 29.72669 20.10936 59.80515 1.000 104.47320 2109 PRO A N 1
ATOM 1005 C CA . PRO A 1 146 ? 29.28127 19.88314 58.41778 1.000 94.42442 2109 PRO A CA 1
ATOM 1006 C C . PRO A 1 146 ? 28.25916 20.89378 57.91541 1.000 80.76836 2109 PRO A C 1
ATOM 1007 O O . PRO A 1 146 ? 28.24004 21.18818 56.71465 1.000 101.83917 2109 PRO A O 1
ATOM 1011 N N . ALA A 1 147 ? 27.39490 21.42233 58.78803 1.000 70.79740 2110 ALA A N 1
ATOM 1012 C CA . ALA A 1 147 ? 26.50128 22.50513 58.37864 1.000 77.37662 2110 ALA A CA 1
ATOM 1013 C C . ALA A 1 147 ? 27.27862 23.72832 57.90722 1.000 77.24712 2110 ALA A C 1
ATOM 1014 O O . ALA A 1 147 ? 26.78470 24.48391 57.06178 1.000 80.22790 2110 ALA A O 1
ATOM 1016 N N . VAL A 1 148 ? 28.44597 23.99282 58.49696 1.000 69.41819 2111 VAL A N 1
ATOM 1017 C CA . VAL A 1 148 ? 29.27557 25.09242 58.01351 1.000 85.83967 2111 VAL A CA 1
ATOM 1018 C C . VAL A 1 148 ? 29.86167 24.74426 56.64585 1.000 99.89494 2111 VAL A C 1
ATOM 1019 O O . VAL A 1 148 ? 29.88371 25.57808 55.72829 1.000 100.10577 2111 VAL A O 1
ATOM 1023 N N . TRP A 1 149 ? 30.31372 23.49455 56.48468 1.000 89.51302 2112 TRP A N 1
ATOM 1024 C CA . TRP A 1 149 ? 30.71486 22.98084 55.17785 1.000 78.03136 2112 TRP A CA 1
ATOM 1025 C C . TRP A 1 149 ? 29.58180 23.14372 54.17077 1.000 77.47536 2112 TRP A C 1
ATOM 1026 O O . TRP A 1 149 ? 29.77410 23.65198 53.06023 1.000 84.81795 2112 TRP A O 1
ATOM 1037 N N . GLN A 1 150 ? 28.39016 22.68810 54.55417 1.000 70.03348 2113 GLN A N 1
ATOM 1038 C CA . GLN A 1 150 ? 27.20932 22.73742 53.70133 1.000 62.03589 2113 GLN A CA 1
ATOM 1039 C C . GLN A 1 150 ? 26.80286 24.16354 53.35822 1.000 57.34855 2113 GLN A C 1
ATOM 1040 O O . GLN A 1 150 ? 26.32183 24.42984 52.25413 1.000 65.06222 2113 GLN A O 1
ATOM 1046 N N . LEU A 1 151 ? 26.93832 25.08673 54.30694 1.000 56.89159 2114 LEU A N 1
ATOM 1047 C CA . LEU A 1 151 ? 26.66837 26.48664 54.00098 1.000 79.55636 2114 LEU A CA 1
ATOM 1048 C C . LEU A 1 151 ? 27.58940 27.01743 52.90273 1.000 77.85026 2114 LEU A C 1
ATOM 1049 O O . LEU A 1 151 ? 27.12764 27.68844 51.97081 1.000 61.43124 2114 LEU A O 1
ATOM 1054 N N . LYS A 1 152 ? 28.90014 26.78332 53.01769 1.000 62.42117 2115 LYS A N 1
ATOM 1055 C CA . LYS A 1 152 ? 29.80464 27.23119 51.96033 1.000 67.00117 2115 LYS A CA 1
ATOM 1056 C C . LYS A 1 152 ? 29.46219 26.58388 50.62167 1.000 72.12380 2115 LYS A C 1
ATOM 1057 O O . LYS A 1 152 ? 29.43292 27.25436 49.58074 1.000 61.75884 2115 LYS A O 1
ATOM 1063 N N . ASN A 1 153 ? 29.21704 25.27100 50.63276 1.000 73.12136 2116 ASN A N 1
ATOM 1064 C CA . ASN A 1 153 ? 28.82354 24.56710 49.41660 1.000 56.56159 2116 ASN A CA 1
ATOM 1065 C C . ASN A 1 153 ? 27.52080 25.11287 48.84905 1.000 54.84211 2116 ASN A C 1
ATOM 1066 O O . ASN A 1 153 ? 27.37703 25.23575 47.62972 1.000 69.44420 2116 ASN A O 1
ATOM 1071 N N . SER A 1 154 ? 26.56089 25.44567 49.70879 1.000 54.11794 2117 SER A N 1
ATOM 1072 C CA . SER A 1 154 ? 25.28987 25.96929 49.22247 1.000 52.71129 2117 SER A CA 1
ATOM 1073 C C . SER A 1 154 ? 25.50785 27.32115 48.55326 1.000 61.10845 2117 SER A C 1
ATOM 1074 O O . SER A 1 154 ? 24.82726 27.66767 47.57846 1.000 62.46542 2117 SER A O 1
ATOM 1077 N N . ALA A 1 155 ? 26.43011 28.11146 49.09882 1.000 58.17611 2118 ALA A N 1
ATOM 1078 C CA . ALA A 1 155 ? 26.69909 29.44753 48.58940 1.000 58.45288 2118 ALA A CA 1
ATOM 1079 C C . ALA A 1 155 ? 27.37444 29.39422 47.22291 1.000 65.73672 2118 ALA A C 1
ATOM 1080 O O . ALA A 1 155 ? 27.12635 30.26175 46.37951 1.000 66.35234 2118 ALA A O 1
ATOM 1082 N N . LYS A 1 156 ? 28.23623 28.39828 46.98248 1.000 59.27753 2119 LYS A N 1
ATOM 1083 C CA . LYS A 1 156 ? 28.81418 28.27504 45.64877 1.000 58.83191 2119 LYS A CA 1
ATOM 1084 C C . LYS A 1 156 ? 27.73979 27.88662 44.64103 1.000 66.24482 2119 LYS A C 1
ATOM 1085 O O . LYS A 1 156 ? 27.66082 28.47653 43.55595 1.000 67.40182 2119 LYS A O 1
ATOM 1091 N N . VAL A 1 157 ? 26.85104 26.95916 45.01205 1.000 57.52158 2120 VAL A N 1
ATOM 1092 C CA . VAL A 1 157 ? 25.77380 26.56161 44.12004 1.000 51.85764 2120 VAL A CA 1
ATOM 1093 C C . VAL A 1 157 ? 24.83317 27.73510 43.89282 1.000 55.36535 2120 VAL A C 1
ATOM 1094 O O . VAL A 1 157 ? 24.02987 27.72601 42.95724 1.000 66.58900 2120 VAL A O 1
ATOM 1098 N N . MET A 1 158 ? 24.95113 28.77565 44.70972 1.000 56.18859 2121 MET A N 1
ATOM 1099 C CA . MET A 1 158 ? 24.21421 30.00787 44.47428 1.000 60.87242 2121 MET A CA 1
ATOM 1100 C C . MET A 1 158 ? 24.93170 30.89119 43.45965 1.000 63.44595 2121 MET A C 1
ATOM 1101 O O . MET A 1 158 ? 24.33967 31.31479 42.46254 1.000 69.42038 2121 MET A O 1
ATOM 1106 N N . VAL A 1 159 ? 26.21401 31.17959 43.70252 1.000 60.01573 2122 VAL A N 1
ATOM 1107 C CA . VAL A 1 159 ? 26.98390 32.02595 42.79249 1.000 67.79287 2122 VAL A CA 1
ATOM 1108 C C . VAL A 1 159 ? 27.14862 31.36930 41.42818 1.000 73.21945 2122 VAL A C 1
ATOM 1109 O O . VAL A 1 159 ? 27.18285 32.05948 40.39995 1.000 64.66350 2122 VAL A O 1
ATOM 1113 N N . THR A 1 160 ? 27.24691 30.03817 41.38906 1.000 67.69213 2123 THR A N 1
ATOM 1114 C CA . THR A 1 160 ? 27.25432 29.33479 40.10945 1.000 57.29911 2123 THR A CA 1
ATOM 1115 C C . THR A 1 160 ? 26.00970 29.67944 39.29928 1.000 58.09953 2123 THR A C 1
ATOM 1116 O O . THR A 1 160 ? 26.09643 30.02828 38.11936 1.000 75.19904 2123 THR A O 1
ATOM 1120 N N . ASN A 1 161 ? 24.84952 29.66521 39.94734 1.000 58.75693 2124 ASN A N 1
ATOM 1121 C CA . ASN A 1 161 ? 23.60162 30.04139 39.28964 1.000 49.27246 2124 ASN A CA 1
ATOM 1122 C C . ASN A 1 161 ? 23.62034 31.49887 38.85433 1.000 51.89042 2124 ASN A C 1
ATOM 1123 O O . ASN A 1 161 ? 23.15126 31.83270 37.76110 1.000 72.87952 2124 ASN A O 1
ATOM 1128 N N . VAL A 1 162 ? 24.10020 32.38701 39.71736 1.000 55.99588 2125 VAL A N 1
ATOM 1129 C CA . VAL A 1 162 ? 24.19178 33.79669 39.35594 1.000 57.88624 2125 VAL A CA 1
ATOM 1130 C C . VAL A 1 162 ? 25.03130 33.96547 38.09268 1.000 62.66799 2125 VAL A C 1
ATOM 1131 O O . VAL A 1 162 ? 24.64759 34.70133 37.17646 1.000 64.04310 2125 VAL A O 1
ATOM 1135 N N . THR A 1 163 ? 26.20026 33.31646 38.02413 1.000 62.95162 2126 THR A N 1
ATOM 1136 C CA . THR A 1 163 ? 27.00364 33.48802 36.81456 1.000 70.03535 2126 THR A CA 1
ATOM 1137 C C . THR A 1 163 ? 26.32932 32.83870 35.61627 1.000 65.09479 2126 THR A C 1
ATOM 1138 O O . THR A 1 163 ? 26.46262 33.33113 34.49117 1.000 66.67515 2126 THR A O 1
ATOM 1142 N N . SER A 1 164 ? 25.58241 31.75562 35.83850 1.000 53.28945 2127 SER A N 1
ATOM 1143 C CA . SER A 1 164 ? 24.81210 31.16975 34.75213 1.000 50.93744 2127 SER A CA 1
ATOM 1144 C C . SER A 1 164 ? 23.75737 32.14318 34.24801 1.000 57.44026 2127 SER A C 1
ATOM 1145 O O . SER A 1 164 ? 23.55948 32.27774 33.03659 1.000 58.52993 2127 SER A O 1
ATOM 1148 N N . LEU A 1 165 ? 23.08049 32.84445 35.15748 1.000 54.81415 2128 LEU A N 1
ATOM 1149 C CA . LEU A 1 165 ? 22.17738 33.90734 34.73043 1.000 58.25041 2128 LEU A CA 1
ATOM 1150 C C . LEU A 1 165 ? 22.91383 34.91626 33.85588 1.000 60.94812 2128 LEU A C 1
ATOM 1151 O O . LEU A 1 165 ? 22.44502 35.27336 32.76669 1.000 60.29920 2128 LEU A O 1
ATOM 1156 N N . LEU A 1 166 ? 24.08610 35.36958 34.31076 1.000 55.57996 2129 LEU A N 1
ATOM 1157 C CA . LEU A 1 166 ? 24.81122 36.40731 33.58296 1.000 67.96143 2129 LEU A CA 1
ATOM 1158 C C . LEU A 1 166 ? 25.26856 35.90874 32.21943 1.000 67.46837 2129 LEU A C 1
ATOM 1159 O O . LEU A 1 166 ? 25.28213 36.66640 31.24153 1.000 52.46906 2129 LEU A O 1
ATOM 1164 N N . LYS A 1 167 ? 25.65001 34.63441 32.14529 1.000 62.67320 2130 LYS A N 1
ATOM 1165 C CA . LYS A 1 167 ? 26.03913 34.03265 30.87759 1.000 51.91534 2130 LYS A CA 1
ATOM 1166 C C . LYS A 1 167 ? 24.86349 33.93635 29.90723 1.000 68.72034 2130 LYS A C 1
ATOM 1167 O O . LYS A 1 167 ? 24.98704 34.30176 28.73129 1.000 74.49978 2130 LYS A O 1
ATOM 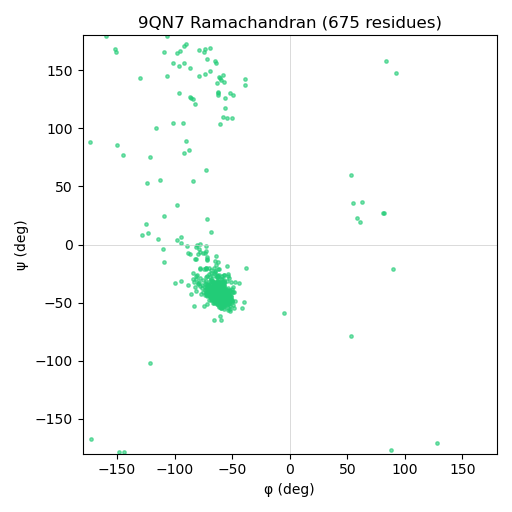1173 N N . THR A 1 168 ? 23.71265 33.45382 30.38284 1.000 56.96032 2131 THR A N 1
ATOM 1174 C CA . THR A 1 168 ? 22.48636 33.50934 29.59139 1.000 53.86773 2131 THR A CA 1
ATOM 1175 C C . THR A 1 168 ? 22.17850 34.90986 29.07939 1.000 61.61230 2131 THR A C 1
ATOM 1176 O O . THR A 1 168 ? 21.85547 35.08405 27.89938 1.000 72.23887 2131 THR A O 1
ATOM 1180 N N . VAL A 1 169 ? 22.28456 35.92507 29.93674 1.000 58.51807 2132 VAL A N 1
ATOM 1181 C CA . VAL A 1 169 ? 21.98499 37.28785 29.49203 1.000 73.12665 2132 VAL A CA 1
ATOM 1182 C C . VAL A 1 169 ? 22.91047 37.71402 28.35348 1.000 72.39736 2132 VAL A C 1
ATOM 1183 O O . VAL A 1 169 ? 22.47003 38.28635 27.34753 1.000 64.14284 2132 VAL A O 1
ATOM 1187 N N . LYS A 1 170 ? 24.20852 37.44171 28.49879 1.000 74.59067 2133 LYS A N 1
ATOM 1188 C CA . LYS A 1 170 ? 25.16433 37.71779 27.42969 1.000 65.48465 2133 LYS A CA 1
ATOM 1189 C C . LYS A 1 170 ? 24.83065 36.97892 26.13283 1.000 71.68344 2133 LYS A C 1
ATOM 1190 O O . LYS A 1 170 ? 24.85619 37.57569 25.05205 1.000 70.33773 2133 LYS A O 1
ATOM 1196 N N . ALA A 1 171 ? 24.47001 35.69626 26.22127 1.000 73.37071 2134 ALA A N 1
ATOM 1197 C CA . ALA A 1 171 ? 24.12892 34.92276 25.02701 1.000 57.91823 2134 ALA A CA 1
ATOM 1198 C C . ALA A 1 171 ? 22.86364 35.44088 24.35097 1.000 58.90406 2134 ALA A C 1
ATOM 1199 O O . ALA A 1 171 ? 22.80409 35.56563 23.12264 1.000 81.85007 2134 ALA A O 1
ATOM 1201 N N . VAL A 1 172 ? 21.83325 35.71865 25.14851 1.000 58.08357 2135 VAL A N 1
ATOM 1202 C CA . VAL A 1 172 ? 20.58408 36.31248 24.66690 1.000 63.33105 2135 VAL A CA 1
ATOM 1203 C C . VAL A 1 172 ? 20.82978 37.59945 23.88388 1.000 71.88786 2135 VAL A C 1
ATOM 1204 O O . VAL A 1 172 ? 20.40582 37.73762 22.73008 1.000 79.14621 2135 VAL A O 1
ATOM 1208 N N . GLU A 1 173 ? 21.50861 38.56521 24.50302 1.000 70.65196 2136 GLU A N 1
ATOM 1209 C CA . GLU A 1 173 ? 21.73288 39.84976 23.84376 1.000 75.79483 2136 GLU A CA 1
ATOM 1210 C C . GLU A 1 173 ? 22.51040 39.72467 22.53496 1.000 76.32239 2136 GLU A C 1
ATOM 1211 O O . GLU A 1 173 ? 22.22390 40.45468 21.57907 1.000 89.23609 2136 GLU A O 1
ATOM 1217 N N . ASP A 1 174 ? 23.48811 38.81937 22.45284 1.000 75.72857 2137 ASP A N 1
ATOM 1218 C CA . ASP A 1 174 ? 24.20911 38.66515 21.18845 1.000 69.63830 2137 ASP A CA 1
ATOM 1219 C C . ASP A 1 174 ? 23.29573 38.15611 20.07757 1.000 72.69409 2137 ASP A C 1
ATOM 1220 O O . ASP A 1 174 ? 23.28572 38.70109 18.96836 1.000 79.45017 2137 ASP A O 1
ATOM 1225 N N . GLU A 1 175 ? 22.49865 37.12622 20.37256 1.000 67.63310 2138 GLU A N 1
ATOM 1226 C CA . GLU A 1 175 ? 21.49375 36.62938 19.43266 1.000 69.20230 2138 GLU A CA 1
ATOM 1227 C C . GLU A 1 175 ? 20.42293 37.66187 19.10459 1.000 69.30277 2138 GLU A C 1
ATOM 1228 O O . GLU A 1 175 ? 19.90765 37.68017 17.98114 1.000 91.07949 2138 GLU A O 1
ATOM 1234 N N . ALA A 1 176 ? 20.06092 38.51777 20.05916 1.000 78.06403 2139 ALA A N 1
ATOM 1235 C CA . ALA A 1 176 ? 19.04201 39.52200 19.77538 1.000 89.06173 2139 ALA A CA 1
ATOM 1236 C C . ALA A 1 176 ? 19.52714 40.63586 18.85616 1.000 82.80658 2139 ALA A C 1
ATOM 1237 O O . ALA A 1 176 ? 18.69415 41.38281 18.32970 1.000 85.13448 2139 ALA A O 1
ATOM 1239 N N . THR A 1 177 ? 20.83235 40.75596 18.62199 1.000 78.62112 2140 THR A N 1
ATOM 1240 C CA . THR A 1 177 ? 21.35831 41.86755 17.84001 1.000 88.55469 2140 THR A CA 1
ATOM 1241 C C . THR A 1 177 ? 22.26921 41.39551 16.71567 1.000 83.99360 2140 THR A C 1
ATOM 1242 O O . THR A 1 177 ? 22.92188 42.22891 16.07827 1.000 87.15703 2140 THR A O 1
ATOM 1246 N N . LYS A 1 178 ? 22.34175 40.08510 16.46410 1.000 81.79265 2141 LYS A N 1
ATOM 1247 C CA . LYS A 1 178 ? 23.23253 39.58915 15.42119 1.000 80.29003 2141 LYS A CA 1
ATOM 1248 C C . LYS A 1 178 ? 22.86453 40.15929 14.05566 1.000 82.50102 2141 LYS A C 1
ATOM 1249 O O . LYS A 1 178 ? 23.73982 40.63397 13.32250 1.000 74.98367 2141 LYS A O 1
ATOM 1255 N N . GLY A 1 179 ? 21.56959 40.19986 13.72936 1.000 84.68812 2142 GLY A N 1
ATOM 1256 C CA . GLY A 1 179 ? 21.16166 40.82083 12.48109 1.000 87.46142 2142 GLY A CA 1
ATOM 1257 C C . GLY A 1 179 ? 21.29541 42.32908 12.51116 1.000 81.81559 2142 GLY A C 1
ATOM 1258 O O . GLY A 1 179 ? 21.75086 42.93638 11.53897 1.000 97.56520 2142 GLY A O 1
ATOM 1259 N N . THR A 1 180 ? 20.88037 42.95491 13.61417 1.000 75.88443 2143 THR A N 1
ATOM 1260 C CA . THR A 1 180 ? 21.04917 44.39680 13.76477 1.000 75.30859 2143 THR A CA 1
ATOM 1261 C C . THR A 1 180 ? 22.50271 44.79807 13.55113 1.000 74.46911 2143 THR A C 1
ATOM 1262 O O . THR A 1 180 ? 22.78792 45.82038 12.92158 1.000 75.46806 2143 THR A O 1
ATOM 1266 N N . ARG A 1 181 ? 23.43839 44.02454 14.10241 1.000 81.51962 2144 ARG A N 1
ATOM 1267 C CA . ARG A 1 181 ? 24.83736 44.42985 14.05728 1.000 87.50957 2144 ARG A CA 1
ATOM 1268 C C . ARG A 1 181 ? 25.43798 44.16027 12.68714 1.000 83.07103 2144 ARG A C 1
ATOM 1269 O O . ARG A 1 181 ? 26.36430 44.86337 12.27156 1.000 78.79233 2144 ARG A O 1
ATOM 1277 N N . ALA A 1 182 ? 24.91732 43.15110 11.98312 1.000 88.91203 2145 ALA A N 1
ATOM 1278 C CA . ALA A 1 182 ? 25.28809 42.90716 10.59017 1.000 91.33228 2145 ALA A CA 1
ATOM 1279 C C . ALA A 1 182 ? 24.82927 44.03340 9.66803 1.000 86.44258 2145 ALA A C 1
ATOM 1280 O O . ALA A 1 182 ? 25.59232 44.49075 8.80707 1.000 82.16208 2145 ALA A O 1
ATOM 1282 N N . LEU A 1 183 ? 23.59014 44.49745 9.84494 1.000 81.42825 2146 LEU A N 1
ATOM 1283 C CA . LEU A 1 183 ? 23.06014 45.57816 9.02146 1.000 83.65214 2146 LEU A CA 1
ATOM 1284 C C . LEU A 1 183 ? 23.85107 46.86393 9.22488 1.000 82.44604 2146 LEU A C 1
ATOM 1285 O O . LEU A 1 183 ? 24.09253 47.60662 8.26978 1.000 93.47537 2146 LEU A O 1
ATOM 1290 N N . GLU A 1 184 ? 24.25350 47.14803 10.46239 1.000 85.90298 2147 GLU A N 1
ATOM 1291 C CA . GLU A 1 184 ? 25.11324 48.29868 10.73203 1.000 79.41713 2147 GLU A CA 1
ATOM 1292 C C . GLU A 1 184 ? 26.45188 48.16735 10.01756 1.000 83.48671 2147 GLU A C 1
ATOM 1293 O O . GLU A 1 184 ? 26.98435 49.15837 9.50735 1.000 98.89305 2147 GLU A O 1
ATOM 1299 N N . ALA A 1 185 ? 27.06375 46.98119 10.06270 1.000 78.05173 2148 ALA A N 1
ATOM 1300 C CA . ALA A 1 185 ? 28.30182 46.77168 9.31711 1.000 80.47312 2148 ALA A CA 1
ATOM 1301 C C . ALA A 1 185 ? 28.10741 47.05932 7.83478 1.000 82.18065 2148 ALA A C 1
ATOM 1302 O O . ALA A 1 185 ? 29.00092 47.60690 7.17906 1.000 83.01220 2148 ALA A O 1
ATOM 1304 N N . THR A 1 186 ? 26.93820 46.71613 7.29223 1.000 91.80330 2149 THR A N 1
ATOM 1305 C CA . THR A 1 186 ? 26.68977 46.96874 5.87792 1.000 91.95663 2149 THR A CA 1
ATOM 1306 C C . THR A 1 186 ? 26.60025 48.46363 5.59266 1.000 88.50625 2149 THR A C 1
ATOM 1307 O O . THR A 1 186 ? 27.16641 48.93947 4.60359 1.000 105.23233 2149 THR A O 1
ATOM 1311 N N . THR A 1 187 ? 25.94367 49.22935 6.47335 1.000 87.00749 2150 THR A N 1
ATOM 1312 C CA . THR A 1 187 ? 25.82352 50.67109 6.25901 1.000 87.79069 2150 THR A CA 1
ATOM 1313 C C . THR A 1 187 ? 27.17380 51.37043 6.30178 1.000 86.57492 2150 THR A C 1
ATOM 1314 O O . THR A 1 187 ? 27.35617 52.40012 5.64610 1.000 94.79336 2150 THR A O 1
ATOM 1318 N N . GLU A 1 188 ? 28.11049 50.88119 7.11000 1.000 83.85830 2151 GLU A N 1
ATOM 1319 C CA . GLU A 1 188 ? 29.43236 51.49911 7.10598 1.000 98.95468 2151 GLU A CA 1
ATOM 1320 C C . GLU A 1 188 ? 30.19365 51.16086 5.83633 1.000 92.05768 2151 GLU A C 1
ATOM 1321 O O . GLU A 1 188 ? 30.85572 52.02911 5.25548 1.000 91.36334 2151 GLU A O 1
ATOM 1327 N N . HIS A 1 189 ? 30.10501 49.90891 5.38918 1.000 86.26540 2152 HIS A N 1
ATOM 1328 C CA . HIS A 1 189 ? 30.72674 49.53215 4.12855 1.000 92.29622 2152 HIS A CA 1
ATOM 1329 C C . HIS A 1 189 ? 30.18143 50.37814 2.98038 1.000 94.68593 2152 HIS A C 1
ATOM 1330 O O . HIS A 1 189 ? 30.94782 50.89427 2.15734 1.000 93.53944 2152 HIS A O 1
ATOM 1337 N N . ILE A 1 190 ? 28.85494 50.54730 2.91999 1.000 93.25955 2153 ILE A N 1
ATOM 1338 C CA . ILE A 1 190 ? 28.26028 51.39614 1.88789 1.000 96.49823 2153 ILE A CA 1
ATOM 1339 C C . ILE A 1 190 ? 28.80384 52.82035 1.96532 1.000 96.01110 2153 ILE A C 1
ATOM 1340 O O . ILE A 1 190 ? 29.16120 53.41547 0.94369 1.000 114.98604 2153 ILE A O 1
ATOM 1345 N N . ARG A 1 191 ? 28.88135 53.38873 3.17132 1.000 93.00090 2154 ARG A N 1
ATOM 1346 C CA . ARG A 1 191 ? 29.47207 54.71866 3.32898 1.000 92.41671 2154 ARG A CA 1
ATOM 1347 C C . ARG A 1 191 ? 30.91572 54.77726 2.84364 1.000 92.38129 2154 ARG A C 1
ATOM 1348 O O . ARG A 1 191 ? 31.32139 55.75634 2.21048 1.000 93.87512 2154 ARG A O 1
ATOM 1356 N N . GLN A 1 192 ? 31.73746 53.79700 3.22134 1.000 96.45421 2155 GLN A N 1
ATOM 1357 C CA . GLN A 1 192 ? 33.09811 53.76203 2.69136 1.000 93.17299 2155 GLN A CA 1
ATOM 1358 C C . GLN A 1 192 ? 33.07656 53.68128 1.17307 1.000 94.67274 2155 GLN A C 1
ATOM 1359 O O . GLN A 1 192 ? 33.88290 54.33200 0.50206 1.000 95.89093 2155 GLN A O 1
ATOM 1365 N N . GLU A 1 193 ? 32.20226 52.83318 0.61947 1.000 100.40133 2156 GLU A N 1
ATOM 1366 C CA . GLU A 1 193 ? 32.07586 52.71687 -0.83226 1.000 100.56223 2156 GLU A CA 1
ATOM 1367 C C . GLU A 1 193 ? 31.66681 54.04950 -1.45231 1.000 102.74288 2156 GLU A C 1
ATOM 1368 O O . GLU A 1 193 ? 32.20100 54.45380 -2.49032 1.000 105.21004 2156 GLU A O 1
ATOM 1374 N N . LEU A 1 194 ? 30.72974 54.75531 -0.81289 1.000 101.97792 2157 LEU A N 1
ATOM 1375 C CA . LEU A 1 194 ? 30.20004 55.99215 -1.37769 1.000 104.35504 2157 LEU A CA 1
ATOM 1376 C C . LEU A 1 194 ? 31.21271 57.12064 -1.26775 1.000 103.44732 2157 LEU A C 1
ATOM 1377 O O . LEU A 1 194 ? 31.30633 57.96103 -2.16322 1.000 106.11716 2157 LEU A O 1
ATOM 1382 N N . ALA A 1 195 ? 31.93382 57.19397 -0.15145 1.000 99.83368 2158 ALA A N 1
ATOM 1383 C CA . ALA A 1 195 ? 33.06344 58.11201 -0.05301 1.000 98.92298 2158 ALA A CA 1
ATOM 1384 C C . ALA A 1 195 ? 34.05781 57.86975 -1.18230 1.000 100.95666 2158 ALA A C 1
ATOM 1385 O O . ALA A 1 195 ? 34.59451 58.81935 -1.76083 1.000 102.37973 2158 ALA A O 1
ATOM 1387 N N . VAL A 1 196 ? 34.36070 56.59904 -1.46415 1.000 101.09671 2159 VAL A N 1
ATOM 1388 C CA . VAL A 1 196 ? 35.24542 56.25266 -2.57653 1.000 103.33652 2159 VAL A CA 1
ATOM 1389 C C . VAL A 1 196 ? 34.61337 56.65011 -3.90676 1.000 107.58465 2159 VAL A C 1
ATOM 1390 O O . VAL A 1 196 ? 35.25571 57.27340 -4.76004 1.000 109.62423 2159 VAL A O 1
ATOM 1394 N N . PHE A 1 197 ? 33.34282 56.28440 -4.10127 1.000 112.12490 2160 PHE A N 1
ATOM 1395 C CA . PHE A 1 197 ? 32.60352 56.67548 -5.29950 1.000 113.37133 2160 PHE A CA 1
ATOM 1396 C C . PHE A 1 197 ? 32.69830 58.17455 -5.55190 1.000 114.48755 2160 PHE A C 1
ATOM 1397 O O . PHE A 1 197 ? 32.92815 58.61310 -6.68244 1.000 117.78451 2160 PHE A O 1
ATOM 1405 N N . CYS A 1 198 ? 32.52191 58.97501 -4.50677 1.000 111.92212 2161 CYS A N 1
ATOM 1406 C CA . CYS A 1 198 ? 32.49240 60.42357 -4.63526 1.000 112.97422 2161 CYS A CA 1
ATOM 1407 C C . CYS A 1 198 ? 33.88318 61.03879 -4.69382 1.000 112.04774 2161 CYS A C 1
ATOM 1408 O O . CYS A 1 198 ? 33.99513 62.22858 -5.00046 1.000 113.43793 2161 CYS A O 1
ATOM 1411 N N . SER A 1 199 ? 34.93456 60.27748 -4.37530 1.000 101.94374 2162 SER A N 1
ATOM 1412 C CA . SER A 1 199 ? 36.28522 60.82157 -4.35303 1.000 96.34980 2162 SER A CA 1
ATOM 1413 C C . SER A 1 199 ? 36.70643 61.26484 -5.75503 1.000 110.00469 2162 SER A C 1
ATOM 1414 O O . SER A 1 199 ? 36.19258 60.76188 -6.75860 1.000 118.19346 2162 SER A O 1
ATOM 1417 N N . PRO A 1 200 ? 37.66512 62.19403 -5.85060 1.000 108.41478 2163 PRO A N 1
ATOM 1418 C CA . PRO A 1 200 ? 38.10063 62.66345 -7.17564 1.000 88.61224 2163 PRO A CA 1
ATOM 1419 C C . PRO A 1 200 ? 38.94060 61.66237 -7.94261 1.000 99.53120 2163 PRO A C 1
ATOM 1420 O O . PRO A 1 200 ? 39.26005 61.92784 -9.10788 1.000 116.27880 2163 PRO A O 1
ATOM 1424 N N . GLU A 1 201 ? 39.31041 60.53254 -7.34937 1.000 109.53436 2164 GLU A N 1
ATOM 1425 C CA . GLU A 1 201 ? 40.10405 59.56686 -8.08573 1.000 120.68934 2164 GLU A CA 1
ATOM 1426 C C . GLU A 1 201 ? 39.23406 58.84260 -9.11331 1.000 120.39492 2164 GLU A C 1
ATOM 1427 O O . GLU A 1 201 ? 38.04579 58.60485 -8.87964 1.000 112.07112 2164 GLU A O 1
ATOM 1433 N N . PRO A 1 202 ? 39.80720 58.47557 -10.25491 1.000 123.69650 2165 PRO A N 1
ATOM 1434 C CA . PRO A 1 202 ? 39.02006 57.85883 -11.32095 1.000 120.95744 2165 PRO A CA 1
ATOM 1435 C C . PRO A 1 202 ? 38.66678 56.42509 -10.97387 1.000 109.94733 2165 PRO A C 1
ATOM 1436 O O . PRO A 1 202 ? 39.25317 55.83916 -10.05082 1.000 92.35479 2165 PRO A O 1
ATOM 1440 N N . PRO A 1 203 ? 37.72045 55.82104 -11.68932 1.000 111.07781 2166 PRO A N 1
ATOM 1441 C CA . PRO A 1 203 ? 37.42007 54.40472 -11.46140 1.000 115.38497 2166 PRO A CA 1
ATOM 1442 C C . PRO A 1 203 ? 38.52129 53.52421 -12.03051 1.000 111.16796 2166 PRO A C 1
ATOM 1443 O O . PRO A 1 203 ? 39.40341 53.97254 -12.76418 1.000 113.80681 2166 PRO A O 1
ATOM 1447 N N . ALA A 1 204 ? 38.46464 52.24106 -11.66318 1.000 120.32422 2167 ALA A N 1
ATOM 1448 C CA . ALA A 1 204 ? 39.49674 51.30610 -12.09873 1.000 117.52187 2167 ALA A CA 1
ATOM 1449 C C . ALA A 1 204 ? 39.52926 51.14796 -13.61367 1.000 116.98440 2167 ALA A C 1
ATOM 1450 O O . ALA A 1 204 ? 40.58126 50.83096 -14.17824 1.000 113.20001 2167 ALA A O 1
ATOM 1452 N N . LYS A 1 205 ? 38.40069 51.33943 -14.28523 1.000 120.07867 2168 LYS A N 1
ATOM 1453 C CA . LYS A 1 205 ? 38.33777 51.18427 -15.73191 1.000 132.29805 2168 LYS A CA 1
ATOM 1454 C C . LYS A 1 205 ? 37.11700 51.94634 -16.22711 1.000 138.53073 2168 LYS A C 1
ATOM 1455 O O . LYS A 1 205 ? 36.38074 52.55102 -15.44216 1.000 134.66463 2168 LYS A O 1
ATOM 1461 N N . THR A 1 206 ? 36.90761 51.92599 -17.53771 1.000 138.50681 2169 THR A N 1
ATOM 1462 C CA . THR A 1 206 ? 35.65637 52.42658 -18.07323 1.000 126.49717 2169 THR A CA 1
ATOM 1463 C C . THR A 1 206 ? 34.76972 51.21472 -18.30619 1.000 128.10475 2169 THR A C 1
ATOM 1464 O O . THR A 1 206 ? 35.23911 50.07625 -18.34954 1.000 136.12218 2169 THR A O 1
ATOM 1468 N N . SER A 1 207 ? 33.48285 51.45393 -18.50258 1.000 111.98582 2170 SER A N 1
ATOM 1469 C CA . SER A 1 207 ? 32.62494 50.38077 -18.97054 1.000 115.35269 2170 SER A CA 1
ATOM 1470 C C . SER A 1 207 ? 31.50993 50.93409 -19.83575 1.000 102.29198 2170 SER A C 1
ATOM 1471 O O . SER A 1 207 ? 31.44687 52.13014 -20.13647 1.000 84.11246 2170 SER A O 1
ATOM 1474 N N . THR A 1 208 ? 30.68206 50.03317 -20.27032 1.000 113.50520 2171 THR A N 1
ATOM 1475 C CA . THR A 1 208 ? 29.59499 50.18352 -21.20823 1.000 108.96523 2171 THR A CA 1
ATOM 1476 C C . THR A 1 208 ? 28.32469 50.48332 -20.42095 1.000 107.01022 2171 THR A C 1
ATOM 1477 O O . THR A 1 208 ? 28.23483 50.16600 -19.22930 1.000 95.01286 2171 THR A O 1
ATOM 1481 N N . PRO A 1 209 ? 27.33292 51.12532 -21.03686 1.000 107.34083 2172 PRO A N 1
ATOM 1482 C CA . PRO A 1 209 ? 26.02158 51.24911 -20.37879 1.000 99.09382 2172 PRO A CA 1
ATOM 1483 C C . PRO A 1 209 ? 25.40766 49.92749 -19.94095 1.000 102.27125 2172 PRO A C 1
ATOM 1484 O O . PRO A 1 209 ? 24.72851 49.89498 -18.91151 1.000 106.97979 2172 PRO A O 1
ATOM 1488 N N . GLU A 1 210 ? 25.65475 48.82667 -20.65660 1.000 111.52137 2173 GLU A N 1
ATOM 1489 C CA . GLU A 1 210 ? 25.02708 47.55731 -20.29128 1.000 116.34249 2173 GLU A CA 1
ATOM 1490 C C . GLU A 1 210 ? 25.55921 47.01032 -18.97253 1.000 113.63929 2173 GLU A C 1
ATOM 1491 O O . GLU A 1 210 ? 24.78823 46.45688 -18.18041 1.000 110.64261 2173 GLU A O 1
ATOM 1497 N N . ASP A 1 211 ? 26.86197 47.13615 -18.71325 1.000 119.07018 2174 ASP A N 1
ATOM 1498 C CA . ASP A 1 211 ? 27.37180 46.71959 -17.40896 1.000 132.13646 2174 ASP A CA 1
ATOM 1499 C C . ASP A 1 211 ? 26.75901 47.56104 -16.29150 1.000 123.08412 2174 ASP A C 1
ATOM 1500 O O . ASP A 1 211 ? 26.34255 47.03666 -15.25194 1.000 116.21959 2174 ASP A O 1
ATOM 1505 N N . PHE A 1 212 ? 26.72859 48.87772 -16.48166 1.000 111.35111 2175 PHE A N 1
ATOM 1506 C CA . PHE A 1 212 ? 26.10898 49.78078 -15.51691 1.000 85.80468 2175 PHE A CA 1
ATOM 1507 C C . PHE A 1 212 ? 24.63018 49.44821 -15.30081 1.000 81.80772 2175 PHE A C 1
ATOM 1508 O O . PHE A 1 212 ? 24.15778 49.38263 -14.16141 1.000 79.73925 2175 PHE A O 1
ATOM 1516 N N . ILE A 1 213 ? 23.88303 49.24924 -16.39323 1.000 83.66267 2176 ILE A N 1
ATOM 1517 C CA . ILE A 1 213 ? 22.45984 48.90224 -16.31085 1.000 87.40636 2176 ILE A CA 1
ATOM 1518 C C . ILE A 1 213 ? 22.22066 47.61876 -15.51937 1.000 77.47137 2176 ILE A C 1
ATOM 1519 O O . ILE A 1 213 ? 21.29419 47.54922 -14.70525 1.000 79.22065 2176 ILE A O 1
ATOM 1524 N N . ARG A 1 214 ? 23.00431 46.56948 -15.76743 1.000 89.36440 2177 ARG A N 1
ATOM 1525 C CA . ARG A 1 214 ? 22.73148 45.32064 -15.05385 1.000 90.07937 2177 ARG A CA 1
ATOM 1526 C C . ARG A 1 214 ? 22.91621 45.45999 -13.54590 1.000 91.43043 2177 ARG A C 1
ATOM 1527 O O . ARG A 1 214 ? 22.24544 44.75551 -12.78523 1.000 82.68618 2177 ARG A O 1
ATOM 1535 N N . MET A 1 215 ? 23.76672 46.38301 -13.08958 1.000 102.90204 2178 MET A N 1
ATOM 1536 C CA . MET A 1 215 ? 23.89626 46.61755 -11.65208 1.000 85.93729 2178 MET A CA 1
ATOM 1537 C C . MET A 1 215 ? 22.70621 47.39178 -11.10068 1.000 74.11663 2178 MET A C 1
ATOM 1538 O O . MET A 1 215 ? 22.22990 47.09933 -9.99783 1.000 95.96711 2178 MET A O 1
ATOM 1543 N N . THR A 1 216 ? 22.23239 48.39134 -11.84744 1.000 67.21455 2179 THR A N 1
ATOM 1544 C CA . THR A 1 216 ? 21.07814 49.17908 -11.42573 1.000 62.42897 2179 THR A CA 1
ATOM 1545 C C . THR A 1 216 ? 19.87544 48.29194 -11.12929 1.000 70.48744 2179 THR A C 1
ATOM 1546 O O . THR A 1 216 ? 19.11983 48.54715 -10.18640 1.000 72.02589 2179 THR A O 1
ATOM 1550 N N . LYS A 1 217 ? 19.63025 47.29092 -11.96924 1.000 79.00812 2180 LYS A N 1
ATOM 1551 C CA . LYS A 1 217 ? 18.49473 46.41423 -11.71288 1.000 87.51914 2180 LYS A CA 1
ATOM 1552 C C . LYS A 1 217 ? 18.65450 45.64186 -10.40284 1.000 91.61935 2180 LYS A C 1
ATOM 1553 O O . LYS A 1 217 ? 17.65398 45.27579 -9.77415 1.000 99.42900 2180 LYS A O 1
ATOM 1559 N N . GLY A 1 218 ? 19.89431 45.40904 -9.96063 1.000 85.57442 2181 GLY A N 1
ATOM 1560 C CA . GLY A 1 218 ? 20.11402 44.77915 -8.66596 1.000 80.78422 2181 GLY A CA 1
ATOM 1561 C C . GLY A 1 218 ? 19.50133 45.52611 -7.49420 1.000 83.57098 2181 GLY A C 1
ATOM 1562 O O . GLY A 1 218 ? 19.04204 44.90629 -6.52847 1.000 71.98844 2181 GLY A O 1
ATOM 1563 N N . ILE A 1 219 ? 19.45076 46.85809 -7.58207 1.000 71.36611 2182 ILE A N 1
ATOM 1564 C CA . ILE A 1 219 ? 18.83614 47.68990 -6.54729 1.000 62.03856 2182 ILE A CA 1
ATOM 1565 C C . ILE A 1 219 ? 17.37685 47.30424 -6.32202 1.000 67.81726 2182 ILE A C 1
ATOM 1566 O O . ILE A 1 219 ? 16.89486 47.27662 -5.18285 1.000 79.80584 2182 ILE A O 1
ATOM 1571 N N . THR A 1 220 ? 16.64189 47.04621 -7.40473 1.000 82.17661 2183 THR A N 1
ATOM 1572 C CA . THR A 1 220 ? 15.24950 46.61290 -7.30151 1.000 78.08305 2183 THR A CA 1
ATOM 1573 C C . THR A 1 220 ? 15.08073 45.42033 -6.36241 1.000 76.18788 2183 THR A C 1
ATOM 1574 O O . THR A 1 220 ? 14.25757 45.45790 -5.44183 1.000 66.67135 2183 THR A O 1
ATOM 1578 N N . MET A 1 221 ? 15.84277 44.34580 -6.58212 1.000 77.94778 2184 MET A N 1
ATOM 1579 C CA . MET A 1 221 ? 15.66010 43.15130 -5.76145 1.000 72.75105 2184 MET A CA 1
ATOM 1580 C C . MET A 1 221 ? 16.05985 43.40359 -4.31581 1.000 75.72668 2184 MET A C 1
ATOM 1581 O O . MET A 1 221 ? 15.46805 42.82528 -3.39653 1.000 71.10213 2184 MET A O 1
ATOM 1586 N N . ALA A 1 222 ? 17.04059 44.27975 -4.09330 1.000 79.67826 2185 ALA A N 1
ATOM 1587 C CA . ALA A 1 222 ? 17.52612 44.51589 -2.74172 1.000 67.51190 2185 ALA A CA 1
ATOM 1588 C C . ALA A 1 222 ? 16.57927 45.40394 -1.94436 1.000 77.19983 2185 ALA A C 1
ATOM 1589 O O . ALA A 1 222 ? 16.29321 45.11044 -0.77697 1.000 78.14353 2185 ALA A O 1
ATOM 1591 N N . THR A 1 223 ? 16.04918 46.46272 -2.56489 1.000 64.76408 2186 THR A N 1
ATOM 1592 C CA . THR A 1 223 ? 15.05412 47.29433 -1.88997 1.000 64.78254 2186 THR A CA 1
ATOM 1593 C C . THR A 1 223 ? 13.85688 46.47562 -1.42185 1.000 66.43523 2186 THR A C 1
ATOM 1594 O O . THR A 1 223 ? 13.44260 46.56683 -0.26356 1.000 83.64968 2186 THR A O 1
ATOM 1598 N N . ALA A 1 224 ? 13.26649 45.69632 -2.32204 1.000 67.57689 2187 ALA A N 1
ATOM 1599 C CA . ALA A 1 224 ? 12.16564 44.81004 -1.95697 1.000 70.93691 2187 ALA A CA 1
ATOM 1600 C C . ALA A 1 224 ? 12.52849 43.88250 -0.80423 1.000 71.84471 2187 ALA A C 1
ATOM 1601 O O . ALA A 1 224 ? 11.73890 43.69107 0.12543 1.000 73.46342 2187 ALA A O 1
ATOM 1603 N N . LYS A 1 225 ? 13.70344 43.25574 -0.88392 1.000 75.28510 2188 LYS A N 1
ATOM 1604 C CA . LYS A 1 225 ? 14.18938 42.38683 0.18583 1.000 74.11664 2188 LYS A CA 1
ATOM 1605 C C . LYS A 1 225 ? 14.29560 43.12712 1.52160 1.000 80.54974 2188 LYS A C 1
ATOM 1606 O O . LYS A 1 225 ? 13.85504 42.61996 2.56170 1.000 75.74181 2188 LYS A O 1
ATOM 1612 N N . ALA A 1 226 ? 14.91027 44.31574 1.51649 1.000 79.61380 2189 ALA A N 1
ATOM 1613 C CA . ALA A 1 226 ? 14.99411 45.12925 2.73026 1.000 70.92746 2189 ALA A CA 1
ATOM 1614 C C . ALA A 1 226 ? 13.61453 45.43254 3.29859 1.000 71.89162 2189 ALA A C 1
ATOM 1615 O O . ALA A 1 226 ? 13.38318 45.27449 4.49975 1.000 84.92098 2189 ALA A O 1
ATOM 1617 N N . VAL A 1 227 ? 12.68144 45.86104 2.45246 1.000 71.13008 2190 VAL A N 1
ATOM 1618 C CA . VAL A 1 227 ? 11.31288 46.09054 2.90897 1.000 72.63182 2190 VAL A CA 1
ATOM 1619 C C . VAL A 1 227 ? 10.75139 44.81643 3.52398 1.000 75.66837 2190 VAL A C 1
ATOM 1620 O O . VAL A 1 227 ? 10.03199 44.86230 4.52868 1.000 80.58146 2190 VAL A O 1
ATOM 1624 N N . ALA A 1 228 ? 11.05549 43.66050 2.93017 1.000 76.53969 2191 ALA A N 1
ATOM 1625 C CA . ALA A 1 228 ? 10.54618 42.41288 3.48729 1.000 79.92586 2191 ALA A CA 1
ATOM 1626 C C . ALA A 1 228 ? 11.12335 42.16047 4.87884 1.000 97.25380 2191 ALA A C 1
ATOM 1627 O O . ALA A 1 228 ? 10.40193 41.72283 5.78578 1.000 84.16875 2191 ALA A O 1
ATOM 1629 N N . ALA A 1 229 ? 12.41459 42.44843 5.07777 1.000 93.87031 2192 ALA A N 1
ATOM 1630 C CA . ALA A 1 229 ? 13.01942 42.20263 6.38506 1.000 81.67558 2192 ALA A CA 1
ATOM 1631 C C . ALA A 1 229 ? 12.42775 43.12848 7.44138 1.000 83.85348 2192 ALA A C 1
ATOM 1632 O O . ALA A 1 229 ? 12.18685 42.71014 8.57906 1.000 84.84308 2192 ALA A O 1
ATOM 1634 N N . GLY A 1 230 ? 12.18013 44.38906 7.07884 1.000 82.11948 2193 GLY A N 1
ATOM 1635 C CA . GLY A 1 230 ? 11.57983 45.32491 8.01325 1.000 80.38850 2193 GLY A CA 1
ATOM 1636 C C . GLY A 1 230 ? 10.16793 44.94259 8.41248 1.000 83.13520 2193 GLY A C 1
ATOM 1637 O O . GLY A 1 230 ? 9.73302 45.24145 9.52590 1.000 85.31030 2193 GLY A O 1
ATOM 1638 N N . ASN A 1 231 ? 9.41500 44.32869 7.49772 1.000 83.41534 2194 ASN A N 1
ATOM 1639 C CA . ASN A 1 231 ? 8.06914 43.86682 7.82517 1.000 86.54724 2194 ASN A CA 1
ATOM 1640 C C . ASN A 1 231 ? 8.07580 42.56188 8.61983 1.000 89.96061 2194 ASN A C 1
ATOM 1641 O O . ASN A 1 231 ? 7.23067 42.36749 9.50152 1.000 93.16148 2194 ASN A O 1
ATOM 1646 N N . SER A 1 232 ? 9.01390 41.65578 8.32919 1.000 89.79404 2195 SER A N 1
ATOM 1647 C CA . SER A 1 232 ? 9.04872 40.38202 9.04087 1.000 93.52226 2195 SER A CA 1
ATOM 1648 C C . SER A 1 232 ? 9.76778 40.51280 10.37529 1.000 99.66222 2195 SER A C 1
ATOM 1649 O O . SER A 1 232 ? 9.42667 39.81293 11.33627 1.000 98.55913 2195 SER A O 1
ATOM 1652 N N . CYS A 1 233 ? 10.76538 41.39387 10.43498 1.000 101.48102 2196 CYS A N 1
ATOM 1653 C CA . CYS A 1 233 ? 11.66097 41.57379 11.57417 1.000 93.11172 2196 CYS A CA 1
ATOM 1654 C C . CYS A 1 233 ? 12.41522 40.30280 11.95884 1.000 95.90756 2196 CYS A C 1
ATOM 1655 O O . CYS A 1 233 ? 12.91080 40.18744 13.08550 1.000 113.99609 2196 CYS A O 1
ATOM 1658 N N . ARG A 1 234 ? 12.56197 39.37741 11.01436 1.000 95.95427 2197 ARG A N 1
ATOM 1659 C CA . ARG A 1 234 ? 13.28930 38.13078 11.22428 1.000 99.00178 2197 ARG A CA 1
ATOM 1660 C C . ARG A 1 234 ? 14.77507 38.35267 11.04908 1.000 97.45839 2197 ARG A C 1
ATOM 1661 O O . ARG A 1 234 ? 15.21506 38.83726 10.00202 1.000 99.38770 2197 ARG A O 1
ATOM 1669 N N . GLN A 1 235 ? 15.53685 38.05983 12.09970 1.000 100.18979 2198 GLN A N 1
ATOM 1670 C CA . GLN A 1 235 ? 16.95451 38.37297 12.09154 1.000 99.27760 2198 GLN A CA 1
ATOM 1671 C C . GLN A 1 235 ? 17.62817 37.70744 10.89464 1.000 110.31709 2198 GLN A C 1
ATOM 1672 O O . GLN A 1 235 ? 18.60821 38.24091 10.35975 1.000 110.47262 2198 GLN A O 1
ATOM 1678 N N . GLU A 1 236 ? 17.12107 36.54589 10.45934 1.000 101.12250 2199 GLU A N 1
ATOM 1679 C CA . GLU A 1 236 ? 17.66991 35.90365 9.26631 1.000 101.03128 2199 GLU A CA 1
ATOM 1680 C C . GLU A 1 236 ? 17.40252 36.71651 7.99337 1.000 96.41046 2199 GLU A C 1
ATOM 1681 O O . GLU A 1 236 ? 18.27719 36.81448 7.12470 1.000 94.98610 2199 GLU A O 1
ATOM 1687 N N . ASP A 1 237 ? 16.20703 37.30468 7.85332 1.000 98.12900 2200 ASP A N 1
ATOM 1688 C CA . ASP A 1 237 ? 15.97609 38.25559 6.76255 1.000 90.16921 2200 ASP A CA 1
ATOM 1689 C C . ASP A 1 237 ? 16.83317 39.50199 6.90739 1.000 87.06106 2200 ASP A C 1
ATOM 1690 O O . ASP A 1 237 ? 17.27336 40.07980 5.90888 1.000 94.85922 2200 ASP A O 1
ATOM 1695 N N . VAL A 1 238 ? 17.06597 39.94674 8.14022 1.000 95.54203 2201 VAL A N 1
ATOM 1696 C CA . VAL A 1 238 ? 17.93847 41.09582 8.33920 1.000 89.04021 2201 VAL A CA 1
ATOM 1697 C C . VAL A 1 238 ? 19.36472 40.76482 7.92790 1.000 86.06167 2201 VAL A C 1
ATOM 1698 O O . VAL A 1 238 ? 20.05755 41.59397 7.32674 1.000 83.51292 2201 VAL A O 1
ATOM 1702 N N . ILE A 1 239 ? 19.83807 39.56549 8.26771 1.000 89.72609 2202 ILE A N 1
ATOM 1703 C CA . ILE A 1 239 ? 21.15415 39.12993 7.80805 1.000 90.86867 2202 ILE A CA 1
ATOM 1704 C C . ILE A 1 239 ? 21.22025 39.10777 6.28288 1.000 88.66575 2202 ILE A C 1
ATOM 1705 O O . ILE A 1 239 ? 22.17017 39.61899 5.67729 1.000 87.19925 2202 ILE A O 1
ATOM 1710 N N . ALA A 1 240 ? 20.21379 38.50420 5.63884 1.000 93.61132 2203 ALA A N 1
ATOM 1711 C CA . ALA A 1 240 ? 20.22595 38.40073 4.17983 1.000 93.57369 2203 ALA A CA 1
ATOM 1712 C C . ALA A 1 240 ? 20.15043 39.76336 3.50175 1.000 82.85925 2203 ALA A C 1
ATOM 1713 O O . ALA A 1 240 ? 20.86928 40.01701 2.53127 1.000 81.61952 2203 ALA A O 1
ATOM 1715 N N . THR A 1 241 ? 19.32054 40.66408 4.02775 1.000 80.83957 2204 THR A N 1
ATOM 1716 C CA . THR A 1 241 ? 19.28658 42.04460 3.55395 1.000 77.14178 2204 THR A CA 1
ATOM 1717 C C . THR A 1 241 ? 20.64231 42.72554 3.67429 1.000 76.38548 2204 THR A C 1
ATOM 1718 O O . THR A 1 241 ? 21.11071 43.35642 2.72427 1.000 76.82985 2204 THR A O 1
ATOM 1722 N N . ALA A 1 242 ? 21.27030 42.64200 4.84652 1.000 78.34724 2205 ALA A N 1
ATOM 1723 C CA . ALA A 1 242 ? 22.61678 43.18500 5.02246 1.000 80.47241 2205 ALA A CA 1
ATOM 1724 C C . ALA A 1 242 ? 23.55696 42.72439 3.91415 1.000 83.06236 2205 ALA A C 1
ATOM 1725 O O . ALA A 1 242 ? 24.25578 43.54036 3.30166 1.000 97.60815 2205 ALA A O 1
ATOM 1727 N N . ASN A 1 243 ? 23.62743 41.41392 3.67565 1.000 81.57591 2206 ASN A N 1
ATOM 1728 C CA . ASN A 1 243 ? 24.55678 40.89973 2.67282 1.000 95.00892 2206 ASN A CA 1
ATOM 1729 C C . ASN A 1 243 ? 24.18820 41.38034 1.27320 1.000 95.73641 2206 ASN A C 1
ATOM 1730 O O . ASN A 1 243 ? 25.03615 41.89179 0.53078 1.000 89.61762 2206 ASN A O 1
ATOM 1735 N N . LEU A 1 244 ? 22.91178 41.24251 0.90880 1.000 95.37202 2207 LEU A N 1
ATOM 1736 C CA . LEU A 1 244 ? 22.45220 41.66458 -0.40950 1.000 76.34573 2207 LEU A CA 1
ATOM 1737 C C . LEU A 1 244 ? 22.62476 43.16359 -0.61456 1.000 72.98276 2207 LEU A C 1
ATOM 1738 O O . LEU A 1 244 ? 23.16377 43.59922 -1.63520 1.000 77.26230 2207 LEU A O 1
ATOM 1743 N N . SER A 1 245 ? 22.19760 43.96758 0.36103 1.000 71.69528 2208 SER A N 1
ATOM 1744 C CA . SER A 1 245 ? 22.33033 45.41880 0.25210 1.000 69.07520 2208 SER A CA 1
ATOM 1745 C C . SER A 1 245 ? 23.78022 45.83936 0.06023 1.000 79.25100 2208 SER A C 1
ATOM 1746 O O . SER A 1 245 ? 24.06954 46.73225 -0.74377 1.000 76.20522 2208 SER A O 1
ATOM 1749 N N . ARG A 1 246 ? 24.70467 45.23741 0.80871 1.000 79.13321 2209 ARG A N 1
ATOM 1750 C CA . ARG A 1 246 ? 26.10010 45.63898 0.67876 1.000 86.03581 2209 ARG A CA 1
ATOM 1751 C C . ARG A 1 246 ? 26.59017 45.41114 -0.74473 1.000 92.04493 2209 ARG A C 1
ATOM 1752 O O . ARG A 1 246 ? 27.19365 46.30134 -1.35464 1.000 84.92121 2209 ARG A O 1
ATOM 1760 N N . ARG A 1 247 ? 26.35307 44.21361 -1.28402 1.000 94.20953 2210 ARG A N 1
ATOM 1761 C CA . ARG A 1 247 ? 26.82116 43.89820 -2.62968 1.000 87.19821 2210 ARG A CA 1
ATOM 1762 C C . ARG A 1 247 ? 26.12944 44.77088 -3.67000 1.000 78.21213 2210 ARG A C 1
ATOM 1763 O O . ARG A 1 247 ? 26.78567 45.36645 -4.53194 1.000 76.38218 2210 ARG A O 1
ATOM 1771 N N . ALA A 1 248 ? 24.79867 44.87838 -3.58589 1.000 71.57390 2211 ALA A N 1
ATOM 1772 C CA . ALA A 1 248 ? 24.04628 45.58335 -4.61753 1.000 67.95320 2211 ALA A CA 1
ATOM 1773 C C . ALA A 1 248 ? 24.45728 47.04763 -4.71796 1.000 65.89480 2211 ALA A C 1
ATOM 1774 O O . ALA A 1 248 ? 24.68804 47.55872 -5.81828 1.000 85.22398 2211 ALA A O 1
ATOM 1776 N N . ILE A 1 249 ? 24.56766 47.74003 -3.58595 1.000 65.27804 2212 ILE A N 1
ATOM 1777 C CA . ILE A 1 249 ? 24.93477 49.15258 -3.63980 1.000 63.84134 2212 ILE A CA 1
ATOM 1778 C C . ILE A 1 249 ? 26.39284 49.31953 -4.04558 1.000 69.03555 2212 ILE A C 1
ATOM 1779 O O . ILE A 1 249 ? 26.72796 50.20157 -4.84266 1.000 69.64780 2212 ILE A O 1
ATOM 1784 N N . ALA A 1 250 ? 27.28630 48.50553 -3.47362 1.000 87.30052 2213 ALA A N 1
ATOM 1785 C CA . ALA A 1 250 ? 28.69745 48.54693 -3.85576 1.000 90.17231 2213 ALA A CA 1
ATOM 1786 C C . ALA A 1 250 ? 28.86492 48.35615 -5.35823 1.000 89.10995 2213 ALA A C 1
ATOM 1787 O O . ALA A 1 250 ? 29.62824 49.07984 -6.01249 1.000 80.56384 2213 ALA A O 1
ATOM 1789 N N . ASP A 1 251 ? 28.16983 47.36342 -5.91517 1.000 77.67862 2214 ASP A N 1
ATOM 1790 C CA . ASP A 1 251 ? 28.29193 47.06135 -7.33528 1.000 73.70302 2214 ASP A CA 1
ATOM 1791 C C . ASP A 1 251 ? 27.76093 48.20376 -8.19106 1.000 87.35989 2214 ASP A C 1
ATOM 1792 O O . ASP A 1 251 ? 28.39541 48.60407 -9.17494 1.000 96.88412 2214 ASP A O 1
ATOM 1797 N N . MET A 1 252 ? 26.59224 48.73917 -7.83194 1.000 74.83846 2215 MET A N 1
ATOM 1798 C CA . MET A 1 252 ? 26.00866 49.82582 -8.60913 1.000 63.99486 2215 MET A CA 1
ATOM 1799 C C . MET A 1 252 ? 26.91348 51.05067 -8.60996 1.000 63.80704 2215 MET A C 1
ATOM 1800 O O . MET A 1 252 ? 27.01946 51.74727 -9.61902 1.000 78.01712 2215 MET A O 1
ATOM 1805 N N . LEU A 1 253 ? 27.58034 51.32708 -7.49299 1.000 72.53545 2216 LEU A N 1
ATOM 1806 C CA . LEU A 1 253 ? 28.46750 52.48601 -7.42330 1.000 70.37517 2216 LEU A CA 1
ATOM 1807 C C . LEU A 1 253 ? 29.71165 52.28698 -8.28369 1.000 77.83030 2216 LEU A C 1
ATOM 1808 O O . LEU A 1 253 ? 30.15457 53.21666 -8.96634 1.000 82.68833 2216 LEU A O 1
ATOM 1813 N N . ARG A 1 254 ? 30.30201 51.09035 -8.24280 1.000 84.63000 2217 ARG A N 1
ATOM 1814 C CA . ARG A 1 254 ? 31.45105 50.78203 -9.09136 1.000 89.29952 2217 ARG A CA 1
ATOM 1815 C C . ARG A 1 254 ? 31.13906 50.97219 -10.57499 1.000 104.29467 2217 ARG A C 1
ATOM 1816 O O . ARG A 1 254 ? 31.84586 51.69993 -11.28323 1.000 100.72760 2217 ARG A O 1
ATOM 1824 N N . ALA A 1 255 ? 30.07005 50.33198 -11.05928 1.000 98.71157 2218 ALA A N 1
ATOM 1825 C CA . ALA A 1 255 ? 29.74481 50.37451 -12.48386 1.000 89.58344 2218 ALA A CA 1
ATOM 1826 C C . ALA A 1 255 ? 29.33389 51.77324 -12.92940 1.000 85.07129 2218 ALA A C 1
ATOM 1827 O O . ALA A 1 255 ? 29.71472 52.22009 -14.01794 1.000 86.33911 2218 ALA A O 1
ATOM 1829 N N . CYS A 1 256 ? 28.55929 52.47348 -12.09897 1.000 74.97802 2219 CYS A N 1
ATOM 1830 C CA . CYS A 1 256 ? 28.16821 53.85146 -12.37762 1.000 65.07226 2219 CYS A CA 1
ATOM 1831 C C . CYS A 1 256 ? 29.37948 54.71547 -12.69283 1.000 79.88549 2219 CYS A C 1
ATOM 1832 O O . CYS A 1 256 ? 29.44004 55.36434 -13.74249 1.000 80.15783 2219 CYS A O 1
ATOM 1835 N N . LYS A 1 257 ? 30.35749 54.73792 -11.79013 1.000 76.47347 2220 LYS A N 1
ATOM 1836 C CA . LYS A 1 257 ? 31.50265 55.61701 -11.98506 1.000 88.51284 2220 LYS A CA 1
ATOM 1837 C C . LYS A 1 257 ? 32.31524 55.17427 -13.19633 1.000 97.32620 2220 LYS A C 1
ATOM 1838 O O . LYS A 1 257 ? 32.80168 56.01240 -13.96688 1.000 95.84769 2220 LYS A O 1
ATOM 1844 N N . GLU A 1 258 ? 32.45963 53.86136 -13.38367 1.000 100.38244 2221 GLU A N 1
ATOM 1845 C CA . GLU A 1 258 ? 33.21507 53.33675 -14.51676 1.000 98.06482 2221 GLU A CA 1
ATOM 1846 C C . GLU A 1 258 ? 32.54851 53.69523 -15.84315 1.000 87.45577 2221 GLU A C 1
ATOM 1847 O O . GLU A 1 258 ? 33.21256 54.16225 -16.77592 1.000 96.80785 2221 GLU A O 1
ATOM 1853 N N . ALA A 1 259 ? 31.22277 53.54697 -15.91598 1.000 87.38645 2222 ALA A N 1
ATOM 1854 C CA . ALA A 1 259 ? 30.45812 53.96007 -17.09328 1.000 79.24552 2222 ALA A CA 1
ATOM 1855 C C . ALA A 1 259 ? 30.50962 55.46482 -17.32825 1.000 72.63687 2222 ALA A C 1
ATOM 1856 O O . ALA A 1 259 ? 30.67647 55.91537 -18.46555 1.000 91.37465 2222 ALA A O 1
ATOM 1858 N N . ALA A 1 260 ? 30.37579 56.25526 -16.26825 1.000 76.74137 2223 ALA A N 1
ATOM 1859 C CA . ALA A 1 260 ? 30.34693 57.71094 -16.39707 1.000 75.62571 2223 ALA A CA 1
ATOM 1860 C C . ALA A 1 260 ? 31.67288 58.26966 -16.89643 1.000 73.75431 2223 ALA A C 1
ATOM 1861 O O . ALA A 1 260 ? 31.69077 59.24977 -17.64362 1.000 74.83415 2223 ALA A O 1
ATOM 1863 N N . PHE A 1 261 ? 32.78759 57.69145 -16.47355 1.000 86.33680 2224 PHE A N 1
ATOM 1864 C CA . PHE A 1 261 ? 34.11041 58.15166 -16.88294 1.000 87.26641 2224 PHE A CA 1
ATOM 1865 C C . PHE A 1 261 ? 34.52501 57.65010 -18.26009 1.000 86.88579 2224 PHE A C 1
ATOM 1866 O O . PHE A 1 261 ? 35.63693 57.95686 -18.70288 1.000 84.48273 2224 PHE A O 1
ATOM 1874 N N . HIS A 1 262 ? 33.68532 56.87487 -18.92836 1.000 83.84340 2225 HIS A N 1
ATOM 1875 C CA . HIS A 1 262 ? 34.01387 56.41867 -20.26566 1.000 87.02255 2225 HIS A CA 1
ATOM 1876 C C . HIS A 1 262 ? 34.15439 57.62611 -21.20712 1.000 92.56268 2225 HIS A C 1
ATOM 1877 O O . HIS A 1 262 ? 33.27680 58.50300 -21.22270 1.000 82.93492 2225 HIS A O 1
ATOM 1884 N N . PRO A 1 263 ? 35.27551 57.72987 -21.96271 1.000 100.63700 2226 PRO A N 1
ATOM 1885 C CA . PRO A 1 263 ? 35.51473 58.84778 -22.90017 1.000 90.88687 2226 PRO A CA 1
ATOM 1886 C C . PRO A 1 263 ? 34.37278 59.29614 -23.80907 1.000 90.03399 2226 PRO A C 1
ATOM 1887 O O . PRO A 1 263 ? 34.26783 60.47935 -24.15032 1.000 90.70999 2226 PRO A O 1
ATOM 1891 N N . GLU A 1 264 ? 33.53046 58.35257 -24.21828 1.000 94.46785 2227 GLU A N 1
ATOM 1892 C CA . GLU A 1 264 ? 32.38914 58.58251 -25.09952 1.000 93.35780 2227 GLU A CA 1
ATOM 1893 C C . GLU A 1 264 ? 31.19346 59.20434 -24.38269 1.000 103.43215 2227 GLU A C 1
ATOM 1894 O O . GLU A 1 264 ? 30.17353 59.47814 -25.02562 1.000 110.53038 2227 GLU A O 1
ATOM 1900 N N . VAL A 1 265 ? 31.29665 59.47550 -23.08683 1.000 98.11643 2228 VAL A N 1
ATOM 1901 C CA . VAL A 1 265 ? 30.20302 60.06200 -22.32480 1.000 86.44976 2228 VAL A CA 1
ATOM 1902 C C . VAL A 1 265 ? 30.41093 61.56916 -22.25673 1.000 80.57091 2228 VAL A C 1
ATOM 1903 O O . VAL A 1 265 ? 31.50576 62.04405 -21.92875 1.000 82.06180 2228 VAL A O 1
ATOM 1907 N N . ALA A 1 266 ? 29.36349 62.31836 -22.58903 1.000 80.19401 2229 ALA A N 1
ATOM 1908 C CA . ALA A 1 266 ? 29.42822 63.76593 -22.55416 1.000 81.51982 2229 ALA A CA 1
ATOM 1909 C C . ALA A 1 266 ? 29.50933 64.24070 -21.10784 1.000 79.73884 2229 ALA A C 1
ATOM 1910 O O . ALA A 1 266 ? 28.99641 63.57756 -20.20266 1.000 76.97954 2229 ALA A O 1
ATOM 1912 N N . PRO A 1 267 ? 30.16589 65.37645 -20.85743 1.000 81.66202 2230 PRO A N 1
ATOM 1913 C CA . PRO A 1 267 ? 30.33754 65.81382 -19.46427 1.000 96.54901 2230 PRO A CA 1
ATOM 1914 C C . PRO A 1 267 ? 29.03602 65.98719 -18.69699 1.000 84.20182 2230 PRO A C 1
ATOM 1915 O O . PRO A 1 267 ? 29.00650 65.69383 -17.49779 1.000 89.58721 2230 PRO A O 1
ATOM 1919 N N . ASP A 1 268 ? 27.94563 66.39206 -19.34747 1.000 78.35024 2231 ASP A N 1
ATOM 1920 C CA . ASP A 1 268 ? 26.68585 66.53478 -18.62448 1.000 76.50960 2231 ASP A CA 1
ATOM 1921 C C . ASP A 1 268 ? 26.10464 65.17754 -18.26726 1.000 73.49454 2231 ASP A C 1
ATOM 1922 O O . ASP A 1 268 ? 25.47425 65.02412 -17.21823 1.000 79.64682 2231 ASP A O 1
ATOM 1927 N N . VAL A 1 269 ? 26.25917 64.19320 -19.14966 1.000 73.40209 2232 VAL A N 1
ATOM 1928 C CA . VAL A 1 269 ? 25.73132 62.86395 -18.86524 1.000 74.82400 2232 VAL A CA 1
ATOM 1929 C C . VAL A 1 269 ? 26.54182 62.15622 -17.78409 1.000 78.26567 2232 VAL A C 1
ATOM 1930 O O . VAL A 1 269 ? 25.97496 61.48829 -16.91154 1.000 67.92955 2232 VAL A O 1
ATOM 1934 N N . ARG A 1 270 ? 27.87235 62.26421 -17.83068 1.000 75.88068 2233 ARG A N 1
ATOM 1935 C CA . ARG A 1 270 ? 28.69392 61.82051 -16.70699 1.000 70.56670 2233 ARG A CA 1
ATOM 1936 C C . ARG A 1 270 ? 28.28223 62.49003 -15.40253 1.000 69.51336 2233 ARG A C 1
ATOM 1937 O O . ARG A 1 270 ? 28.04212 61.82199 -14.39176 1.000 67.69000 2233 ARG A O 1
ATOM 1945 N N . LEU A 1 271 ? 28.16779 63.81650 -15.42774 1.000 70.75120 2234 LEU A N 1
ATOM 1946 C CA . LEU A 1 271 ? 27.74874 64.59261 -14.26722 1.000 70.41668 2234 LEU A CA 1
ATOM 1947 C C . LEU A 1 271 ? 26.41319 64.08250 -13.73096 1.000 68.07711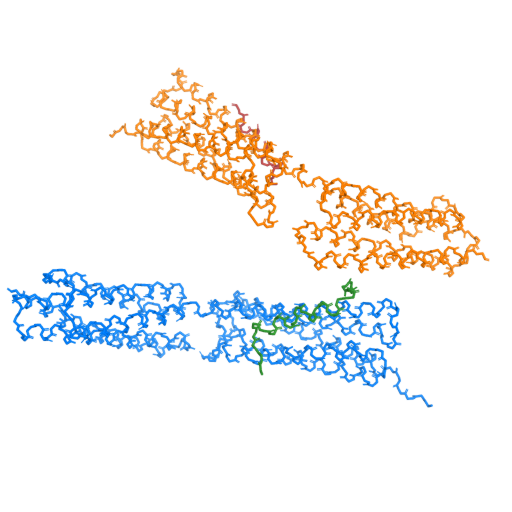 2234 LEU A C 1
ATOM 1948 O O . LEU A 1 271 ? 26.23749 63.90167 -12.52466 1.000 80.95636 2234 LEU A O 1
ATOM 1953 N N . ARG A 1 272 ? 25.44217 63.90686 -14.62151 1.000 67.69650 2235 ARG A N 1
ATOM 1954 C CA . ARG A 1 272 ? 24.10514 63.45469 -14.24513 1.000 66.36877 2235 ARG A CA 1
ATOM 1955 C C . ARG A 1 272 ? 24.15084 62.06389 -13.62387 1.000 64.02848 2235 ARG A C 1
ATOM 1956 O O . ARG A 1 272 ? 23.48033 61.79513 -12.62560 1.000 62.81221 2235 ARG A O 1
ATOM 1964 N N . ALA A 1 273 ? 24.85299 61.13830 -14.27793 1.000 64.07296 2236 ALA A N 1
ATOM 1965 C CA . ALA A 1 273 ? 25.01433 59.77214 -13.77643 1.000 62.84741 2236 ALA A CA 1
ATOM 1966 C C . ALA A 1 273 ? 25.62449 59.73609 -12.37608 1.000 66.59538 2236 ALA A C 1
ATOM 1967 O O . ALA A 1 273 ? 25.13585 59.02293 -11.49295 1.000 61.18277 2236 ALA A O 1
ATOM 1969 N N . LEU A 1 274 ? 26.73304 60.45082 -12.17377 1.000 63.78965 2237 LEU A N 1
ATOM 1970 C CA . LEU A 1 274 ? 27.35436 60.51366 -10.85407 1.000 63.95055 2237 LEU A CA 1
ATOM 1971 C C . LEU A 1 274 ? 26.38930 61.05062 -9.79832 1.000 66.10605 2237 LEU A C 1
ATOM 1972 O O . LEU A 1 274 ? 26.26500 60.47071 -8.71331 1.000 62.38739 2237 LEU A O 1
ATOM 1977 N N . HIS A 1 275 ? 25.67147 62.13136 -10.11273 1.000 63.59168 2238 HIS A N 1
ATOM 1978 C CA . HIS A 1 275 ? 24.70903 62.70829 -9.17728 1.000 63.41892 2238 HIS A CA 1
ATOM 1979 C C . HIS A 1 275 ? 23.66970 61.69115 -8.73534 1.000 61.62705 2238 HIS A C 1
ATOM 1980 O O . HIS A 1 275 ? 23.42936 61.52362 -7.53976 1.000 84.13531 2238 HIS A O 1
ATOM 1987 N N . TYR A 1 276 ? 23.03485 61.00384 -9.66866 1.000 60.75728 2239 TYR A N 1
ATOM 1988 C CA . TYR A 1 276 ? 21.96476 60.10412 -9.25462 1.000 61.69337 2239 TYR A CA 1
ATOM 1989 C C . TYR A 1 276 ? 22.49203 58.80068 -8.66938 1.000 64.64402 2239 TYR A C 1
ATOM 1990 O O . TYR A 1 276 ? 21.75576 58.12482 -7.94325 1.000 78.19207 2239 TYR A O 1
ATOM 1999 N N . GLY A 1 277 ? 23.73512 58.42548 -8.97647 1.000 59.18388 2240 GLY A N 1
ATOM 2000 C CA . GLY A 1 277 ? 24.37072 57.34106 -8.24299 1.000 60.53391 2240 GLY A CA 1
ATOM 2001 C C . GLY A 1 277 ? 24.47901 57.64713 -6.76155 1.000 74.00016 2240 GLY A C 1
ATOM 2002 O O . GLY A 1 277 ? 24.13513 56.82297 -5.91010 1.000 76.15710 2240 GLY A O 1
ATOM 2003 N N . ARG A 1 278 ? 24.95594 58.85095 -6.43812 1.000 75.67637 2241 ARG A N 1
ATOM 2004 C CA . ARG A 1 278 ? 25.01251 59.28961 -5.04998 1.000 61.03845 2241 ARG A CA 1
ATOM 2005 C C . ARG A 1 278 ? 23.62464 59.37202 -4.43872 1.000 60.40090 2241 ARG A C 1
ATOM 2006 O O . ARG A 1 278 ? 23.36565 58.77991 -3.39070 1.000 67.43548 2241 ARG A O 1
ATOM 2014 N N . GLU A 1 279 ? 22.69746 60.02805 -5.13248 1.000 60.17618 2242 GLU A N 1
ATOM 2015 C CA . GLU A 1 279 ? 21.31653 60.12494 -4.67453 1.000 60.03878 2242 GLU A CA 1
ATOM 2016 C C . GLU A 1 279 ? 20.73399 58.75897 -4.33624 1.000 61.88888 2242 GLU A C 1
ATOM 2017 O O . GLU A 1 279 ? 20.11572 58.57786 -3.28217 1.000 59.36283 2242 GLU A O 1
ATOM 2023 N N . CYS A 1 280 ? 20.90933 57.78739 -5.23008 1.000 64.17102 2243 CYS A N 1
ATOM 2024 C CA . CYS A 1 280 ? 20.36336 56.45590 -4.99343 1.000 64.03534 2243 CYS A CA 1
ATOM 2025 C C . CYS A 1 280 ? 20.92073 55.82555 -3.72274 1.000 63.54245 2243 CYS A C 1
ATOM 2026 O O . CYS A 1 280 ? 20.15795 55.38728 -2.85462 1.000 69.19176 2243 CYS A O 1
ATOM 2029 N N . ALA A 1 281 ? 22.24716 55.74747 -3.60406 1.000 60.38027 2244 ALA A N 1
ATOM 2030 C CA . ALA A 1 281 ? 22.86282 55.27495 -2.36458 1.000 59.50703 2244 ALA A CA 1
ATOM 2031 C C . ALA A 1 281 ? 22.36745 56.00646 -1.11546 1.000 60.25924 2244 ALA A C 1
ATOM 2032 O O . ALA A 1 281 ? 22.07144 55.37355 -0.09947 1.000 68.45778 2244 ALA A O 1
ATOM 2034 N N . ASN A 1 282 ? 22.23856 57.33106 -1.16890 1.000 60.60837 2245 ASN A N 1
ATOM 2035 C CA . ASN A 1 282 ? 21.85031 58.05459 0.03866 1.000 61.96351 2245 ASN A CA 1
ATOM 2036 C C . ASN A 1 282 ? 20.41034 57.74783 0.43371 1.000 61.83887 2245 ASN A C 1
ATOM 2037 O O . ASN A 1 282 ? 20.12235 57.48076 1.59936 1.000 74.02367 2245 ASN A O 1
ATOM 2042 N N . GLY A 1 283 ? 19.50017 57.77468 -0.52841 1.000 69.75028 2246 GLY A N 1
ATOM 2043 C CA . GLY A 1 283 ? 18.12757 57.34920 -0.29230 1.000 61.02985 2246 GLY A CA 1
ATOM 2044 C C . GLY A 1 283 ? 18.04561 55.95986 0.29424 1.000 60.97430 2246 GLY A C 1
ATOM 2045 O O . GLY A 1 283 ? 17.13683 55.65188 1.06429 1.000 61.91873 2246 GLY A O 1
ATOM 2046 N N . TYR A 1 284 ? 18.91360 55.06829 -0.18394 1.000 60.19210 2247 TYR A N 1
ATOM 2047 C CA . TYR A 1 284 ? 18.96228 53.68670 0.28033 1.000 60.58430 2247 TYR A CA 1
ATOM 2048 C C . TYR A 1 284 ? 19.47977 53.58707 1.71252 1.000 66.70527 2247 TYR A C 1
ATOM 2049 O O . TYR A 1 284 ? 18.97780 52.77356 2.50050 1.000 70.06019 2247 TYR A O 1
ATOM 2058 N N . LEU A 1 285 ? 20.49016 54.38645 2.06884 1.000 62.59109 2248 LEU A N 1
ATOM 2059 C CA . LEU A 1 285 ? 20.97655 54.35955 3.44299 1.000 64.46665 2248 LEU A CA 1
ATOM 2060 C C . LEU A 1 285 ? 19.87571 54.79728 4.39849 1.000 65.63646 2248 LEU A C 1
ATOM 2061 O O . LEU A 1 285 ? 19.72395 54.22862 5.48448 1.000 77.68076 2248 LEU A O 1
ATOM 2066 N N . GLU A 1 286 ? 19.06188 55.76881 3.98718 1.000 65.24575 2249 GLU A N 1
ATOM 2067 C CA . GLU A 1 286 ? 17.94678 56.19799 4.82011 1.000 66.81343 2249 GLU A CA 1
ATOM 2068 C C . GLU A 1 286 ? 16.89996 55.10073 4.95677 1.000 66.90310 2249 GLU A C 1
ATOM 2069 O O . GLU A 1 286 ? 16.24043 55.00136 5.99165 1.000 76.60609 2249 GLU A O 1
ATOM 2075 N N . LEU A 1 287 ? 16.70258 54.30011 3.91617 1.000 65.27127 2250 LEU A N 1
ATOM 2076 C CA . LEU A 1 287 ? 15.81636 53.14468 4.01810 1.000 67.28671 2250 LEU A CA 1
ATOM 2077 C C . LEU A 1 287 ? 16.32843 52.12752 5.04007 1.000 71.88540 2250 LEU A C 1
ATOM 2078 O O . LEU A 1 287 ? 15.57812 51.69668 5.92305 1.000 79.67720 2250 LEU A O 1
ATOM 2083 N N . LEU A 1 288 ? 17.59979 51.71916 4.93355 1.000 66.74037 2251 LEU A N 1
ATOM 2084 C CA . LEU A 1 288 ? 18.19069 50.84705 5.95462 1.000 71.30323 2251 LEU A CA 1
ATOM 2085 C C . LEU A 1 288 ? 18.12273 51.44098 7.36038 1.000 81.19817 2251 LEU A C 1
ATOM 2086 O O . LEU A 1 288 ? 17.86403 50.72094 8.33330 1.000 72.84368 2251 LEU A O 1
ATOM 2091 N N . ASP A 1 289 ? 18.32682 52.74913 7.49026 1.000 81.39391 2252 ASP A N 1
ATOM 2092 C CA . ASP A 1 289 ? 18.25186 53.36933 8.80726 1.000 73.19069 2252 ASP A CA 1
ATOM 2093 C C . ASP A 1 289 ? 16.84397 53.29244 9.37991 1.000 74.62883 2252 ASP A C 1
ATOM 2094 O O . ASP A 1 289 ? 16.66914 53.11687 10.58954 1.000 92.04191 2252 ASP A O 1
ATOM 2099 N N . HIS A 1 290 ? 15.83087 53.40111 8.52498 1.000 73.29618 2253 HIS A N 1
ATOM 2100 C CA . HIS A 1 290 ? 14.45308 53.18006 8.94822 1.000 74.92012 2253 HIS A CA 1
ATOM 2101 C C . HIS A 1 290 ? 14.21690 51.72848 9.33215 1.000 75.91787 2253 HIS A C 1
ATOM 2102 O O . HIS A 1 290 ? 13.39371 51.44052 10.20760 1.000 78.40964 2253 HIS A O 1
ATOM 2109 N N . VAL A 1 291 ? 14.84770 50.79398 8.62273 1.000 74.36537 2254 VAL A N 1
ATOM 2110 C CA . VAL A 1 291 ? 14.74163 49.38823 9.00769 1.000 75.85549 2254 VAL A CA 1
ATOM 2111 C C . VAL A 1 291 ? 15.25576 49.16792 10.42949 1.000 85.41541 2254 VAL A C 1
ATOM 2112 O O . VAL A 1 291 ? 14.62516 48.46297 11.22639 1.000 87.21867 2254 VAL A O 1
ATOM 2116 N N . LEU A 1 292 ? 16.40789 49.75754 10.76675 1.000 87.68002 2255 LEU A N 1
ATOM 2117 C CA . LEU A 1 292 ? 16.96165 49.61990 12.11126 1.000 81.57363 2255 LEU A CA 1
ATOM 2118 C C . LEU A 1 292 ? 16.03994 50.20072 13.18536 1.000 85.49388 2255 LEU A C 1
ATOM 2119 O O . LEU A 1 292 ? 15.86247 49.59873 14.25214 1.000 87.22591 2255 LEU A O 1
ATOM 2124 N N . LEU A 1 293 ? 15.41809 51.34950 12.90911 1.000 83.37399 2256 LEU A N 1
ATOM 2125 C CA . LEU A 1 293 ? 14.38654 51.88241 13.79878 1.000 86.15333 2256 LEU A CA 1
ATOM 2126 C C . LEU A 1 293 ? 13.22333 50.91869 13.95070 1.000 87.50905 2256 LEU A C 1
ATOM 2127 O O . LEU A 1 293 ? 12.71109 50.72265 15.05385 1.000 104.73126 2256 LEU A O 1
ATOM 2132 N N . THR A 1 294 ? 12.75396 50.34688 12.85022 1.000 87.55766 2257 THR A N 1
ATOM 2133 C CA . THR A 1 294 ? 11.66647 49.38181 12.95062 1.000 94.87784 2257 THR A CA 1
ATOM 2134 C C . THR A 1 294 ? 12.06462 48.19793 13.82305 1.000 89.36973 2257 THR A C 1
ATOM 2135 O O . THR A 1 294 ? 11.27030 47.73734 14.64722 1.000 93.02761 2257 THR A O 1
ATOM 2139 N N . LEU A 1 295 ? 13.28386 47.68474 13.66046 1.000 88.32123 2258 LEU A N 1
ATOM 2140 C CA . LEU A 1 295 ? 13.70175 46.55784 14.48842 1.000 91.14759 2258 LEU A CA 1
ATOM 2141 C C . LEU A 1 295 ? 13.67345 46.88112 15.98304 1.000 106.48720 2258 LEU A C 1
ATOM 2142 O O . LEU A 1 295 ? 13.44355 45.98364 16.80094 1.000 98.20837 2258 LEU A O 1
ATOM 2147 N N . GLN A 1 296 ? 13.89134 48.14740 16.36298 1.000 107.52603 2259 GLN A N 1
ATOM 2148 C CA . GLN A 1 296 ? 13.88241 48.51593 17.77643 1.000 98.78410 2259 GLN A CA 1
ATOM 2149 C C . GLN A 1 296 ? 12.49268 48.79755 18.34204 1.000 101.40911 2259 GLN A C 1
ATOM 2150 O O . GLN A 1 296 ? 12.29906 48.66066 19.55508 1.000 130.34105 2259 GLN A O 1
ATOM 2156 N N . LYS A 1 297 ? 11.52565 49.18030 17.51253 1.000 99.59738 2260 LYS A N 1
ATOM 2157 C CA . LYS A 1 297 ? 10.13845 49.34001 17.95413 1.000 102.45703 2260 LYS A CA 1
ATOM 2158 C C . LYS A 1 297 ? 9.22415 48.92778 16.81380 1.000 102.79132 2260 LYS A C 1
ATOM 2159 O O . LYS A 1 297 ? 8.60982 49.76565 16.14222 1.000 111.54872 2260 LYS A O 1
ATOM 2165 N N . PRO A 1 298 ? 9.07277 47.62571 16.60180 1.000 111.29335 2261 PRO A N 1
ATOM 2166 C CA . PRO A 1 298 ? 8.38911 47.09347 15.40991 1.000 106.70083 2261 PRO A CA 1
ATOM 2167 C C . PRO A 1 298 ? 6.87826 47.26215 15.40557 1.000 110.93640 2261 PRO A C 1
ATOM 2168 O O . PRO A 1 298 ? 6.15084 46.26399 15.39995 1.000 108.80209 2261 PRO A O 1
ATOM 2172 N N . ASN A 1 299 ? 6.38994 48.49575 15.38513 1.000 111.24282 2262 ASN A N 1
ATOM 2173 C CA . ASN A 1 299 ? 4.96039 48.74132 15.28660 1.000 108.90842 2262 ASN A CA 1
ATOM 2174 C C . ASN A 1 299 ? 4.51594 48.98140 13.84046 1.000 108.07391 2262 ASN A C 1
ATOM 2175 O O . ASN A 1 299 ? 5.33458 49.18290 12.93824 1.000 104.29039 2262 ASN A O 1
ATOM 2180 N N . PRO A 1 300 ? 3.19669 48.94474 13.59032 1.000 111.63316 2263 PRO A N 1
ATOM 2181 C CA . PRO A 1 300 ? 2.66027 49.20827 12.23592 1.000 104.31674 2263 PRO A CA 1
ATOM 2182 C C . PRO A 1 300 ? 3.04538 50.54651 11.63292 1.000 103.88250 2263 PRO A C 1
ATOM 2183 O O . PRO A 1 300 ? 3.18668 50.65081 10.40834 1.000 105.33275 2263 PRO A O 1
ATOM 2187 N N . ASP A 1 301 ? 3.20996 51.57258 12.46352 1.000 111.76234 2264 ASP A N 1
ATOM 2188 C CA . ASP A 1 301 ? 3.53646 52.91416 11.99149 1.000 114.26086 2264 ASP A CA 1
ATOM 2189 C C . ASP A 1 301 ? 4.84675 52.94560 11.21170 1.000 106.16806 2264 ASP A C 1
ATOM 2190 O O . ASP A 1 301 ? 4.86439 53.27175 10.02002 1.000 102.41602 2264 ASP A O 1
ATOM 2195 N N . LEU A 1 302 ? 5.95955 52.64899 11.88070 1.000 112.51954 2265 LEU A N 1
ATOM 2196 C CA . LEU A 1 302 ? 7.25172 52.55296 11.20353 1.000 107.10670 2265 LEU A CA 1
ATOM 2197 C C . LEU A 1 302 ? 7.21651 51.69350 9.93846 1.000 94.78325 2265 LEU A C 1
ATOM 2198 O O . LEU A 1 302 ? 7.84550 52.04637 8.93405 1.000 91.69389 2265 LEU A O 1
ATOM 2203 N N . LYS A 1 303 ? 6.50978 50.56086 9.95974 1.000 92.30181 2266 LYS A N 1
ATOM 2204 C CA . LYS A 1 303 ? 6.51011 49.68872 8.78207 1.000 85.41802 2266 LYS A CA 1
ATOM 2205 C C . LYS A 1 303 ? 5.82910 50.32564 7.57077 1.000 88.36047 2266 LYS A C 1
ATOM 2206 O O . LYS A 1 303 ? 6.34302 50.22302 6.44961 1.000 85.93201 2266 LYS A O 1
ATOM 2212 N N . GLN A 1 304 ? 4.66445 50.95584 7.75650 1.000 87.06316 2267 GLN A N 1
ATOM 2213 C CA . GLN A 1 304 ? 4.07261 51.73508 6.66817 1.000 86.54237 2267 GLN A CA 1
ATOM 2214 C C . GLN A 1 304 ? 5.04824 52.74975 6.07279 1.000 83.43489 2267 GLN A C 1
ATOM 2215 O O . GLN A 1 304 ? 5.08012 52.94819 4.85267 1.000 89.28128 2267 GLN A O 1
ATOM 2221 N N . GLN A 1 305 ? 5.85238 53.40121 6.91205 1.000 86.18969 2268 GLN A N 1
ATOM 2222 C CA . GLN A 1 305 ? 6.81177 54.38736 6.41821 1.000 91.26633 2268 GLN A CA 1
ATOM 2223 C C . GLN A 1 305 ? 7.87563 53.77854 5.50576 1.000 81.71721 2268 GLN A C 1
ATOM 2224 O O . GLN A 1 305 ? 8.59214 54.52368 4.82630 1.000 75.05778 2268 GLN A O 1
ATOM 2230 N N . LEU A 1 306 ? 8.04462 52.45406 5.53658 1.000 76.64944 2269 LEU A N 1
ATOM 2231 C CA . LEU A 1 306 ? 8.96691 51.79072 4.62088 1.000 73.83632 2269 LEU A CA 1
ATOM 2232 C C . LEU A 1 306 ? 8.57249 52.04009 3.16927 1.000 73.16119 2269 LEU A C 1
ATOM 2233 O O . LEU A 1 306 ? 9.43913 52.17981 2.29785 1.000 70.17616 2269 LEU A O 1
ATOM 2238 N N . THR A 1 307 ? 7.26573 52.10664 2.89476 1.000 74.54695 2270 THR A N 1
ATOM 2239 C CA . THR A 1 307 ? 6.79721 52.39898 1.54516 1.000 73.98561 2270 THR A CA 1
ATOM 2240 C C . THR A 1 307 ? 7.39302 53.69749 1.02152 1.000 72.40830 2270 THR A C 1
ATOM 2241 O O . THR A 1 307 ? 7.85876 53.75358 -0.12090 1.000 89.30256 2270 THR A O 1
ATOM 2245 N N . GLY A 1 308 ? 7.40818 54.74726 1.83575 1.000 73.48482 2271 GLY A N 1
ATOM 2246 C CA . GLY A 1 308 ? 7.92390 56.01613 1.35029 1.000 72.60737 2271 GLY A CA 1
ATOM 2247 C C . GLY A 1 308 ? 9.39510 55.92985 0.98511 1.000 69.62468 2271 GLY A C 1
ATOM 2248 O O . GLY A 1 308 ? 9.83089 56.49402 -0.01813 1.000 68.30271 2271 GLY A O 1
ATOM 2249 N N . HIS A 1 309 ? 10.18316 55.25272 1.82142 1.000 68.96576 2272 HIS A N 1
ATOM 2250 C CA . HIS A 1 309 ? 11.60899 55.05785 1.56441 1.000 66.67923 2272 HIS A CA 1
ATOM 2251 C C . HIS A 1 309 ? 11.85488 54.25775 0.29352 1.000 64.93623 2272 HIS A C 1
ATOM 2252 O O . HIS A 1 309 ? 12.79365 54.54530 -0.45640 1.000 71.22640 2272 HIS A O 1
ATOM 2259 N N . SER A 1 310 ? 11.04896 53.22180 0.05601 1.000 65.66494 2273 SER A N 1
ATOM 2260 C CA . SER A 1 310 ? 11.20451 52.42966 -1.15832 1.000 64.64233 2273 SER A CA 1
ATOM 2261 C C . SER A 1 310 ? 10.94304 53.29216 -2.38664 1.000 64.15224 2273 SER A C 1
ATOM 2262 O O . SER A 1 310 ? 11.68477 53.22503 -3.37139 1.000 64.34497 2273 SER A O 1
ATOM 2265 N N . LYS A 1 311 ? 9.92227 54.15053 -2.32029 1.000 65.67444 2274 LYS A N 1
ATOM 2266 C CA . LYS A 1 311 ? 9.63935 55.06729 -3.41730 1.000 65.77730 2274 LYS A CA 1
ATOM 2267 C C . LYS A 1 311 ? 10.81139 55.99993 -3.68139 1.000 64.22197 2274 LYS A C 1
ATOM 2268 O O . LYS A 1 311 ? 11.14224 56.26934 -4.83778 1.000 80.08821 2274 LYS A O 1
ATOM 2274 N N . ARG A 1 312 ? 11.46170 56.49877 -2.63294 1.000 64.06302 2275 ARG A N 1
ATOM 2275 C CA . ARG A 1 312 ? 12.60300 57.38381 -2.84809 1.000 63.03975 2275 ARG A CA 1
ATOM 2276 C C . ARG A 1 312 ? 13.73982 56.68994 -3.58991 1.000 66.28136 2275 ARG A C 1
ATOM 2277 O O . ARG A 1 312 ? 14.30069 57.25472 -4.53595 1.000 70.04205 2275 ARG A O 1
ATOM 2285 N N . VAL A 1 313 ? 14.04483 55.44160 -3.23303 1.000 63.04630 2276 VAL A N 1
ATOM 2286 C CA . VAL A 1 313 ? 15.02618 54.67318 -3.99597 1.000 59.56070 2276 VAL A CA 1
ATOM 2287 C C . VAL A 1 313 ? 14.57990 54.47734 -5.43988 1.000 68.38230 2276 VAL A C 1
ATOM 2288 O O . VAL A 1 313 ? 15.34287 54.72039 -6.38144 1.000 72.14053 2276 VAL A O 1
ATOM 2292 N N . ALA A 1 314 ? 13.34002 54.02468 -5.63374 1.000 69.54399 2277 ALA A N 1
ATOM 2293 C CA . ALA A 1 314 ? 12.80427 53.83058 -6.97856 1.000 60.80803 2277 ALA A CA 1
ATOM 2294 C C . ALA A 1 314 ? 12.88080 55.08215 -7.84755 1.000 62.44632 2277 ALA A C 1
ATOM 2295 O O . ALA A 1 314 ? 13.30352 55.01066 -9.00554 1.000 60.61767 2277 ALA A O 1
ATOM 2297 N N . GLY A 1 315 ? 12.53780 56.24273 -7.29061 1.000 61.42678 2278 GLY A N 1
ATOM 2298 C CA . GLY A 1 315 ? 12.71747 57.49483 -8.01297 1.000 61.83727 2278 GLY A CA 1
ATOM 2299 C C . GLY A 1 315 ? 14.11491 57.75115 -8.54081 1.000 60.56291 2278 GLY A C 1
ATOM 2300 O O . GLY A 1 315 ? 14.28255 58.19852 -9.67181 1.000 71.43177 2278 GLY A O 1
ATOM 2301 N N . SER A 1 316 ? 15.13686 57.47670 -7.73943 1.000 65.29407 2279 SER A N 1
ATOM 2302 C CA . SER A 1 316 ? 16.50596 57.57216 -8.24323 1.000 69.00509 2279 SER A CA 1
ATOM 2303 C C . SER A 1 316 ? 16.81165 56.49619 -9.28409 1.000 58.24979 2279 SER A C 1
ATOM 2304 O O . SER A 1 316 ? 17.54969 56.75114 -10.23983 1.000 58.30413 2279 SER A O 1
ATOM 2307 N N . VAL A 1 317 ? 16.32013 55.27212 -9.08230 1.000 58.59260 2280 VAL A N 1
ATOM 2308 C CA . VAL A 1 317 ? 16.52359 54.20644 -10.06746 1.000 58.56824 2280 VAL A CA 1
ATOM 2309 C C . VAL A 1 317 ? 16.02967 54.61299 -11.45725 1.000 66.60963 2280 VAL A C 1
ATOM 2310 O O . VAL A 1 317 ? 16.73610 54.43643 -12.45533 1.000 61.31455 2280 VAL A O 1
ATOM 2314 N N . THR A 1 318 ? 14.82797 55.19727 -11.54260 1.000 65.78651 2281 THR A N 1
ATOM 2315 C CA . THR A 1 318 ? 14.34762 55.69912 -12.82876 1.000 61.68227 2281 THR A CA 1
ATOM 2316 C C . THR A 1 318 ? 15.34135 56.67182 -13.44083 1.000 61.49429 2281 THR A C 1
ATOM 2317 O O . THR A 1 318 ? 15.70268 56.55471 -14.61765 1.000 78.48458 2281 THR A O 1
ATOM 2321 N N . GLU A 1 319 ? 15.79387 57.63908 -12.65391 1.000 60.87919 2282 GLU A N 1
ATOM 2322 C CA . GLU A 1 319 ? 16.82254 58.55497 -13.12540 1.000 65.05813 2282 GLU A CA 1
ATOM 2323 C C . GLU A 1 319 ? 18.07348 57.80273 -13.55688 1.000 60.40623 2282 GLU A C 1
ATOM 2324 O O . GLU A 1 319 ? 18.72662 58.18101 -14.53201 1.000 61.18571 2282 GLU A O 1
ATOM 2330 N N . LEU A 1 320 ? 18.48479 56.80757 -12.78097 1.000 59.40859 2283 LEU A N 1
ATOM 2331 C CA . LEU A 1 320 ? 19.70599 56.08002 -13.10654 1.000 59.37539 2283 LEU A CA 1
ATOM 2332 C C . LEU A 1 320 ? 19.58368 55.36480 -14.43913 1.000 60.54758 2283 LEU A C 1
ATOM 2333 O O . LEU A 1 320 ? 20.53180 55.35017 -15.23272 1.000 64.92006 2283 LEU A O 1
ATOM 2338 N N . ILE A 1 321 ? 18.43683 54.72365 -14.67884 1.000 68.88049 2284 ILE A N 1
ATOM 2339 C CA . ILE A 1 321 ? 18.23624 53.97992 -15.91692 1.000 62.66891 2284 ILE A CA 1
ATOM 2340 C C . ILE A 1 321 ? 18.20536 54.91652 -17.11926 1.000 63.89649 2284 ILE A C 1
ATOM 2341 O O . ILE A 1 321 ? 18.85428 54.65265 -18.13709 1.000 73.92488 2284 ILE A O 1
ATOM 2346 N N . GLN A 1 322 ? 17.51862 56.05665 -17.00447 1.000 63.86447 2285 GLN A N 1
ATOM 2347 C CA . GLN A 1 322 ? 17.52328 57.00380 -18.11349 1.000 65.42218 2285 GLN A CA 1
ATOM 2348 C C . GLN A 1 322 ? 18.90205 57.60991 -18.34932 1.000 65.38876 2285 GLN A C 1
ATOM 2349 O O . GLN A 1 322 ? 19.26267 57.88753 -19.49562 1.000 104.53488 2285 GLN A O 1
ATOM 2355 N N . ALA A 1 323 ? 19.68837 57.81087 -17.29902 1.000 65.26829 2286 ALA A N 1
ATOM 2356 C CA . ALA A 1 323 ? 21.04920 58.30725 -17.47977 1.000 74.44769 2286 ALA A CA 1
ATOM 2357 C C . ALA A 1 323 ? 21.91233 57.29838 -18.22672 1.000 71.23721 2286 ALA A C 1
ATOM 2358 O O . ALA A 1 323 ? 22.73480 57.67979 -19.06617 1.000 82.64561 2286 ALA A O 1
ATOM 2360 N N . ALA A 1 324 ? 21.78580 56.01492 -17.88376 1.000 64.68486 2287 ALA A N 1
ATOM 2361 C CA . ALA A 1 324 ? 22.52131 54.96377 -18.58387 1.000 75.69442 2287 ALA A CA 1
ATOM 2362 C C . ALA A 1 324 ? 22.17684 54.91783 -20.06883 1.000 99.04497 2287 ALA A C 1
ATOM 2363 O O . ALA A 1 324 ? 23.06884 54.83986 -20.92341 1.000 100.49800 2287 ALA A O 1
ATOM 2365 N N . GLU A 1 325 ? 20.87972 54.90142 -20.39325 1.000 115.60176 2288 GLU A N 1
ATOM 2366 C CA . GLU A 1 325 ? 20.46930 54.90306 -21.79492 1.000 122.57831 2288 GLU A CA 1
ATOM 2367 C C . GLU A 1 325 ? 21.07670 56.07663 -22.54996 1.000 118.99327 2288 GLU A C 1
ATOM 2368 O O . GLU A 1 325 ? 21.54232 55.92265 -23.68504 1.000 132.50598 2288 GLU A O 1
ATOM 2374 N N . ALA A 1 326 ? 21.08835 57.25425 -21.93448 1.000 75.40661 2289 ALA A N 1
ATOM 2375 C CA . ALA A 1 326 ? 21.68122 58.42867 -22.56033 1.000 81.56520 2289 ALA A CA 1
ATOM 2376 C C . ALA A 1 326 ? 23.20493 58.33634 -22.68816 1.000 80.94094 2289 ALA A C 1
ATOM 2377 O O . ALA A 1 326 ? 23.80091 59.36892 -22.99383 1.000 93.26201 2289 ALA A O 1
ATOM 2379 N N . MET A 1 327 ? 23.86063 57.19662 -22.45609 1.000 80.37892 2290 MET A N 1
ATOM 2380 C CA . MET A 1 327 ? 25.28656 57.03653 -22.71485 1.000 78.61813 2290 MET A CA 1
ATOM 2381 C C . MET A 1 327 ? 25.55200 56.35116 -24.05356 1.000 109.12901 2290 MET A C 1
ATOM 2382 O O . MET A 1 327 ? 26.51785 55.58957 -24.17747 1.000 119.93092 2290 MET A O 1
ATOM 2387 N N . LYS A 1 328 ? 24.70925 56.60471 -25.05666 1.000 102.76745 2291 LYS A N 1
ATOM 2388 C CA . LYS A 1 328 ? 24.84432 55.97773 -26.36918 1.000 100.94752 2291 LYS A CA 1
ATOM 2389 C C . LYS A 1 328 ? 23.86396 56.57427 -27.37775 1.000 97.01930 2291 LYS A C 1
ATOM 2390 O O . LYS A 1 328 ? 23.96575 56.32506 -28.58016 1.000 102.28399 2291 LYS A O 1
ATOM 2396 N N . PRO B 1 8 ? 19.98817 8.11618 -23.39202 1.000 135.83371 1971 PRO B N 1
ATOM 2397 C CA . PRO B 1 8 ? 21.12995 8.59716 -22.60453 1.000 147.61791 1971 PRO B CA 1
ATOM 2398 C C . PRO B 1 8 ? 22.07187 7.46191 -22.22002 1.000 148.28279 1971 PRO B C 1
ATOM 2399 O O . PRO B 1 8 ? 23.25822 7.50911 -22.55096 1.000 136.39035 1971 PRO B O 1
ATOM 2403 N N . PHE B 1 9 ? 21.53011 6.45855 -21.52584 1.000 157.40048 1972 PHE B N 1
ATOM 2404 C CA . PHE B 1 9 ? 22.27749 5.26126 -21.14356 1.000 157.99190 1972 PHE B CA 1
ATOM 2405 C C . PHE B 1 9 ? 23.54610 5.62989 -20.38125 1.000 152.14639 1972 PHE B C 1
ATOM 2406 O O . PHE B 1 9 ? 24.59195 4.98942 -20.51128 1.000 141.09004 1972 PHE B O 1
ATOM 2414 N N . THR B 1 10 ? 23.44330 6.68105 -19.57392 1.000 149.59270 1973 THR B N 1
ATOM 2415 C CA . THR B 1 10 ? 24.54948 7.17786 -18.77315 1.000 151.56744 1973 THR B CA 1
ATOM 2416 C C . THR B 1 10 ? 24.55304 6.60737 -17.35914 1.000 139.69491 1973 THR B C 1
ATOM 2417 O O . THR B 1 10 ? 25.36307 7.03699 -16.53195 1.000 135.47473 1973 THR B O 1
ATOM 2421 N N . GLY B 1 11 ? 23.66131 5.66035 -17.06101 1.000 135.88969 1974 GLY B N 1
ATOM 2422 C CA . GLY B 1 11 ? 23.78014 4.92008 -15.81575 1.000 117.73737 1974 GLY B CA 1
ATOM 2423 C C . GLY B 1 11 ? 25.05626 4.10279 -15.76873 1.000 115.80187 1974 GLY B C 1
ATOM 2424 O O . GLY B 1 11 ? 25.72849 4.04019 -14.73654 1.000 129.57733 1974 GLY B O 1
ATOM 2425 N N . THR B 1 12 ? 25.38481 3.44045 -16.87960 1.000 118.49598 1975 THR B N 1
ATOM 2426 C CA . THR B 1 12 ? 26.72760 2.92199 -17.12884 1.000 117.29867 1975 THR B CA 1
ATOM 2427 C C . THR B 1 12 ? 27.81287 3.91077 -16.70953 1.000 116.28810 1975 THR B C 1
ATOM 2428 O O . THR B 1 12 ? 28.73883 3.56333 -15.96916 1.000 107.07518 1975 THR B O 1
ATOM 2432 N N . GLN B 1 13 ? 27.73392 5.14082 -17.22393 1.000 121.30917 1976 GLN B N 1
ATOM 2433 C CA . GLN B 1 13 ? 28.62816 6.20707 -16.77807 1.000 116.79741 1976 GLN B CA 1
ATOM 2434 C C . GLN B 1 13 ? 28.53274 6.50258 -15.28232 1.000 122.79212 1976 GLN B C 1
ATOM 2435 O O . GLN B 1 13 ? 29.55980 6.74874 -14.63860 1.000 115.92557 1976 GLN B O 1
ATOM 2441 N N . ALA B 1 14 ? 27.32756 6.53363 -14.70783 1.000 123.60648 1977 ALA B N 1
ATOM 2442 C CA . ALA B 1 14 ? 27.25178 6.70408 -13.25686 1.000 99.39531 1977 ALA B CA 1
ATOM 2443 C C . ALA B 1 14 ? 28.01336 5.61281 -12.51074 1.000 94.90987 1977 ALA B C 1
ATOM 2444 O O . ALA B 1 14 ? 28.74397 5.89998 -11.55682 1.000 101.78825 1977 ALA B O 1
ATOM 2446 N N . CYS B 1 15 ? 27.84924 4.35401 -12.92540 1.000 80.42073 1978 CYS B N 1
ATOM 2447 C CA . CYS B 1 15 ? 28.58127 3.25553 -12.29898 1.000 85.37114 1978 CYS B CA 1
ATOM 2448 C C . CYS B 1 15 ? 30.08568 3.38174 -12.50221 1.000 96.83604 1978 CYS B C 1
ATOM 2449 O O . CYS B 1 15 ? 30.87224 3.08987 -11.59460 1.000 98.65766 1978 CYS B O 1
ATOM 2452 N N . ILE B 1 16 ? 30.50343 3.77806 -13.70329 1.000 107.04119 1979 ILE B N 1
ATOM 2453 C CA . ILE B 1 16 ? 31.92240 3.98538 -13.97533 1.000 111.90637 1979 ILE B CA 1
ATOM 2454 C C . ILE B 1 16 ? 32.46332 5.13521 -13.13677 1.000 97.50084 1979 ILE B C 1
ATOM 2455 O O . ILE B 1 16 ? 33.51997 5.02325 -12.50483 1.000 108.45026 1979 ILE B O 1
ATOM 2460 N N . THR B 1 17 ? 31.76480 6.27191 -13.15106 1.000 95.44160 1980 THR B N 1
ATOM 2461 C CA . THR B 1 17 ? 32.17765 7.40697 -12.33242 1.000 104.38832 1980 THR B CA 1
ATOM 2462 C C . THR B 1 17 ? 32.19653 7.04912 -10.84736 1.000 105.68640 1980 THR B C 1
ATOM 2463 O O . THR B 1 17 ? 33.13375 7.41671 -10.12889 1.000 99.47447 1980 THR B O 1
ATOM 2467 N N . ALA B 1 18 ? 31.17525 6.32946 -10.36636 1.000 102.08342 1981 ALA B N 1
ATOM 2468 C CA . ALA B 1 18 ? 31.13923 5.95485 -8.95279 1.000 88.70534 1981 ALA B CA 1
ATOM 2469 C C . ALA B 1 18 ? 32.31447 5.05388 -8.58635 1.000 77.06488 1981 ALA B C 1
ATOM 2470 O O . ALA B 1 18 ? 32.89431 5.18699 -7.50530 1.000 87.98477 1981 ALA B O 1
ATOM 2472 N N . ALA B 1 19 ? 32.68893 4.14756 -9.49036 1.000 76.71213 1982 ALA B N 1
ATOM 2473 C CA . ALA B 1 19 ? 33.79519 3.21803 -9.26350 1.000 64.89835 1982 ALA B CA 1
ATOM 2474 C C . ALA B 1 19 ? 35.09457 3.96173 -8.99153 1.000 69.90023 1982 ALA B C 1
ATOM 2475 O O . ALA B 1 19 ? 35.87448 3.57805 -8.11348 1.000 81.09860 1982 ALA B O 1
ATOM 2477 N N . SER B 1 20 ? 35.35281 5.00804 -9.77050 1.000 73.94965 1983 SER B N 1
ATOM 2478 C CA . SER B 1 20 ? 36.55487 5.82049 -9.62158 1.000 86.20166 1983 SER B CA 1
ATOM 2479 C C . SER B 1 20 ? 36.58604 6.54222 -8.27075 1.000 83.27100 1983 SER B C 1
ATOM 2480 O O . SER B 1 20 ? 37.62731 6.56654 -7.60191 1.000 78.46432 1983 SER B O 1
ATOM 2483 N N . ALA B 1 21 ? 35.45993 7.12963 -7.84882 1.000 79.87622 1984 ALA B N 1
ATOM 2484 C CA . ALA B 1 21 ? 35.39887 7.78447 -6.53983 1.000 75.22122 1984 ALA B CA 1
ATOM 2485 C C . ALA B 1 21 ? 35.76781 6.84015 -5.40301 1.000 72.69789 1984 ALA B C 1
ATOM 2486 O O . ALA B 1 21 ? 36.54100 7.21119 -4.51200 1.000 57.76436 1984 ALA B O 1
ATOM 2488 N N . VAL B 1 22 ? 35.26692 5.60521 -5.43632 1.000 68.28949 1985 VAL B N 1
ATOM 2489 C CA . VAL B 1 22 ? 35.54340 4.66584 -4.35296 1.000 56.94080 1985 VAL B CA 1
ATOM 2490 C C . VAL B 1 22 ? 37.03043 4.35302 -4.29357 1.000 65.59587 1985 VAL B C 1
ATOM 2491 O O . VAL B 1 22 ? 37.61138 4.24577 -3.20711 1.000 72.59982 1985 VAL B O 1
ATOM 2495 N N . SER B 1 23 ? 37.67470 4.20560 -5.44877 1.000 65.71601 1986 SER B N 1
ATOM 2496 C CA . SER B 1 23 ? 39.11850 4.00190 -5.44321 1.000 66.24982 1986 SER B CA 1
ATOM 2497 C C . SER B 1 23 ? 39.84560 5.21269 -4.86636 1.000 62.86328 1986 SER B C 1
ATOM 2498 O O . SER B 1 23 ? 40.88412 5.06655 -4.21105 1.000 69.02761 1986 SER B O 1
ATOM 2501 N N . GLY B 1 24 ? 39.34022 6.41992 -5.13635 1.000 58.25648 1987 GLY B N 1
ATOM 2502 C CA . GLY B 1 24 ? 39.87352 7.60500 -4.47612 1.000 65.00991 1987 GLY B CA 1
ATOM 2503 C C . GLY B 1 24 ? 39.65592 7.62704 -2.97137 1.000 69.47579 1987 GLY B C 1
ATOM 2504 O O . GLY B 1 24 ? 40.56693 7.95886 -2.20960 1.000 65.59945 1987 GLY B O 1
ATOM 2505 N N . ILE B 1 25 ? 38.45434 7.24875 -2.52071 1.000 71.57956 1988 ILE B N 1
ATOM 2506 C CA . ILE B 1 25 ? 38.18721 7.14080 -1.08577 1.000 54.01532 1988 ILE B CA 1
ATOM 2507 C C . ILE B 1 25 ? 39.12132 6.13636 -0.43191 1.000 53.89212 1988 ILE B C 1
ATOM 2508 O O . ILE B 1 25 ? 39.71824 6.42090 0.61004 1.000 62.51702 1988 ILE B O 1
ATOM 2513 N N . ILE B 1 26 ? 39.33901 4.99103 -1.07314 1.000 53.84082 1989 ILE B N 1
ATOM 2514 C CA . ILE B 1 26 ? 40.21615 3.98738 -0.48697 1.000 54.16369 1989 ILE B CA 1
ATOM 2515 C C . ILE B 1 26 ? 41.62786 4.53979 -0.37271 1.000 55.66060 1989 ILE B C 1
ATOM 2516 O O . ILE B 1 26 ? 42.30353 4.34356 0.64205 1.000 74.00064 1989 ILE B O 1
ATOM 2521 N N . ALA B 1 27 ? 42.09587 5.24260 -1.40404 1.000 56.82773 1990 ALA B N 1
ATOM 2522 C CA . ALA B 1 27 ? 43.42030 5.84983 -1.33129 1.000 60.80274 1990 ALA B CA 1
ATOM 2523 C C . ALA B 1 27 ? 43.47815 6.86060 -0.19315 1.000 70.99886 1990 ALA B C 1
ATOM 2524 O O . ALA B 1 27 ? 44.48950 6.96108 0.51447 1.000 71.43976 1990 ALA B O 1
ATOM 2526 N N . ASP B 1 28 ? 42.39236 7.61229 0.00511 1.000 66.34171 1991 ASP B N 1
ATOM 2527 C CA . ASP B 1 28 ? 42.37259 8.60554 1.07153 1.000 72.92497 1991 ASP B CA 1
ATOM 2528 C C . ASP B 1 28 ? 42.37270 7.93614 2.44184 1.000 75.52579 1991 ASP B C 1
ATOM 2529 O O . ASP B 1 28 ? 43.02991 8.41222 3.37451 1.000 72.65703 1991 ASP B O 1
ATOM 2534 N N . LEU B 1 29 ? 41.64832 6.82472 2.58239 1.000 69.86801 1992 LEU B N 1
ATOM 2535 C CA . LEU B 1 29 ? 41.70301 6.07398 3.82781 1.000 56.34990 1992 LEU B CA 1
ATOM 2536 C C . LEU B 1 29 ? 43.07637 5.45739 4.06539 1.000 68.28887 1992 LEU B C 1
ATOM 2537 O O . LEU B 1 29 ? 43.61381 5.53670 5.17543 1.000 67.11969 1992 LEU B O 1
ATOM 2542 N N . ASP B 1 30 ? 43.69361 4.90672 3.01513 1.000 61.78417 1993 ASP B N 1
ATOM 2543 C CA . ASP B 1 30 ? 45.03075 4.33372 3.15398 1.000 65.54369 1993 ASP B CA 1
ATOM 2544 C C . ASP B 1 30 ? 46.06970 5.37662 3.53396 1.000 72.50426 1993 ASP B C 1
ATOM 2545 O O . ASP B 1 30 ? 47.00119 5.08980 4.29881 1.000 63.63568 1993 ASP B O 1
ATOM 2550 N N . THR B 1 31 ? 45.92289 6.59469 3.01600 1.000 71.56062 1994 THR B N 1
ATOM 2551 C CA . THR B 1 31 ? 46.79639 7.68631 3.42858 1.000 74.82490 1994 THR B CA 1
ATOM 2552 C C . THR B 1 31 ? 46.63184 8.00378 4.91141 1.000 75.08146 1994 THR B C 1
ATOM 2553 O O . THR B 1 31 ? 47.62143 8.15934 5.63778 1.000 67.22023 1994 THR B O 1
ATOM 2557 N N . THR B 1 32 ? 45.38060 8.11624 5.37686 1.000 71.76063 1995 THR B N 1
ATOM 2558 C CA . THR B 1 32 ? 45.14273 8.38040 6.79382 1.000 73.98192 1995 THR B CA 1
ATOM 2559 C C . THR B 1 32 ? 45.71178 7.28527 7.68626 1.000 66.46735 1995 THR B C 1
ATOM 2560 O O . THR B 1 32 ? 46.36211 7.58695 8.69155 1.000 67.05435 1995 THR B O 1
ATOM 2564 N N . ILE B 1 33 ? 45.53189 6.01356 7.30943 1.000 63.41569 1996 ILE B N 1
ATOM 2565 C CA . ILE B 1 33 ? 46.12767 4.91097 8.06436 1.000 64.59290 1996 ILE B CA 1
ATOM 2566 C C . ILE B 1 33 ? 47.62339 5.12696 8.22467 1.000 67.37444 1996 ILE B C 1
ATOM 2567 O O . ILE B 1 33 ? 48.23350 4.67153 9.19597 1.000 84.19870 1996 ILE B O 1
ATOM 2572 N N . MET B 1 34 ? 48.23450 5.84643 7.29282 1.000 69.68364 1997 MET B N 1
ATOM 2573 C CA . MET B 1 34 ? 49.65920 6.12430 7.37818 1.000 71.03334 1997 MET B CA 1
ATOM 2574 C C . MET B 1 34 ? 49.94619 7.29970 8.30440 1.000 73.19799 1997 MET B C 1
ATOM 2575 O O . MET B 1 34 ? 50.96062 7.29620 9.00706 1.000 84.04910 1997 MET B O 1
ATOM 2580 N N . PHE B 1 35 ? 49.08083 8.31748 8.31218 1.000 72.23371 1998 PHE B N 1
ATOM 2581 C CA . PHE B 1 35 ? 49.17985 9.36505 9.32899 1.000 76.78070 1998 PHE B CA 1
ATOM 2582 C C . PHE B 1 35 ? 48.92237 8.82157 10.72910 1.000 76.05459 1998 PHE B C 1
ATOM 2583 O O . PHE B 1 35 ? 49.58440 9.23251 11.68912 1.000 78.32960 1998 PHE B O 1
ATOM 2591 N N . ALA B 1 36 ? 47.97834 7.88780 10.86510 1.000 72.77572 1999 ALA B N 1
ATOM 2592 C CA . ALA B 1 36 ? 47.70610 7.30728 12.17306 1.000 73.80700 1999 ALA B CA 1
ATOM 2593 C C . ALA B 1 36 ? 48.89293 6.48799 12.65945 1.000 76.26282 1999 ALA B C 1
ATOM 2594 O O . ALA B 1 36 ? 49.37031 6.68412 13.78489 1.000 96.35885 1999 ALA B O 1
ATOM 2596 N N . THR B 1 37 ? 49.39554 5.58118 11.82119 1.000 75.43752 2000 THR B N 1
ATOM 2597 C CA . THR B 1 37 ? 50.51449 4.73273 12.22050 1.000 78.05645 2000 THR B CA 1
ATOM 2598 C C . THR B 1 37 ? 51.70019 5.58546 12.63916 1.000 81.68769 2000 THR B C 1
ATOM 2599 O O . THR B 1 37 ? 52.46810 5.20964 13.53036 1.000 92.24821 2000 THR B O 1
ATOM 2603 N N . ALA B 1 38 ? 51.87886 6.72585 11.98234 1.000 81.68927 2001 ALA B N 1
ATOM 2604 C CA . ALA B 1 38 ? 52.98621 7.62080 12.26677 1.000 85.43832 2001 ALA B CA 1
ATOM 2605 C C . ALA B 1 38 ? 52.80156 8.33037 13.59830 1.000 87.80163 2001 ALA B C 1
ATOM 2606 O O . ALA B 1 38 ? 53.74850 8.95550 14.08853 1.000 93.46077 2001 ALA B O 1
ATOM 2608 N N . GLY B 1 39 ? 51.61709 8.22955 14.19709 1.000 91.21881 2002 GLY B N 1
ATOM 2609 C CA . GLY B 1 39 ? 51.34138 8.92541 15.43200 1.000 88.49605 2002 GLY B CA 1
ATOM 2610 C C . GLY B 1 39 ? 50.94673 10.37140 15.28077 1.000 88.92853 2002 GLY B C 1
ATOM 2611 O O . GLY B 1 39 ? 51.19872 11.17191 16.18985 1.000 92.46937 2002 GLY B O 1
ATOM 2612 N N . THR B 1 40 ? 50.35137 10.74716 14.14923 1.000 88.71944 2003 THR B N 1
ATOM 2613 C CA . THR B 1 40 ? 50.01954 12.14371 13.92882 1.000 92.71885 2003 THR B CA 1
ATOM 2614 C C . THR B 1 40 ? 48.52307 12.40419 13.96540 1.000 85.08412 2003 THR B C 1
ATOM 2615 O O . THR B 1 40 ? 48.11419 13.56520 13.84693 1.000 85.17916 2003 THR B O 1
ATOM 2619 N N . LEU B 1 41 ? 47.68599 11.37572 14.10695 1.000 81.47542 2004 LEU B N 1
ATOM 2620 C CA . LEU B 1 41 ? 46.25349 11.60745 13.97010 1.000 79.15243 2004 LEU B CA 1
ATOM 2621 C C . LEU B 1 41 ? 45.87480 11.86681 15.41868 1.000 88.37728 2004 LEU B C 1
ATOM 2622 O O . LEU B 1 41 ? 45.75539 10.92782 16.20968 1.000 86.70835 2004 LEU B O 1
ATOM 2627 N N . ASN B 1 42 ? 45.63492 13.12541 15.77052 1.000 92.12705 2005 ASN B N 1
ATOM 2628 C CA . ASN B 1 42 ? 45.40220 13.42926 17.17355 1.000 87.73691 2005 ASN B CA 1
ATOM 2629 C C . ASN B 1 42 ? 43.96686 13.80281 17.52349 1.000 94.56877 2005 ASN B C 1
ATOM 2630 O O . ASN B 1 42 ? 43.12389 14.08741 16.66931 1.000 106.66941 2005 ASN B O 1
ATOM 2635 N N . ARG B 1 43 ? 43.73233 13.76887 18.83721 1.000 111.55516 2006 ARG B N 1
ATOM 2636 C CA . ARG B 1 43 ? 42.48682 14.17826 19.47464 1.000 107.76977 2006 ARG B CA 1
ATOM 2637 C C . ARG B 1 43 ? 42.14630 15.62174 19.12389 1.000 108.83377 2006 ARG B C 1
ATOM 2638 O O . ARG B 1 43 ? 43.03018 16.48150 19.07487 1.000 128.65138 2006 ARG B O 1
ATOM 2646 N N . GLU B 1 44 ? 40.87341 15.90709 18.88193 1.000 102.67801 2007 GLU B N 1
ATOM 2647 C CA . GLU B 1 44 ? 40.47818 17.28257 18.59173 1.000 109.60722 2007 GLU B CA 1
ATOM 2648 C C . GLU B 1 44 ? 39.56933 17.64760 19.75683 1.000 137.72245 2007 GLU B C 1
ATOM 2649 O O . GLU B 1 44 ? 38.39080 17.27720 19.77324 1.000 148.01098 2007 GLU B O 1
ATOM 2655 N N . GLY B 1 45 ? 40.11637 18.38619 20.73151 1.000 143.95905 2008 GLY B N 1
ATOM 2656 C CA . GLY B 1 45 ? 39.31117 18.82937 21.84732 1.000 131.95798 2008 GLY B CA 1
ATOM 2657 C C . GLY B 1 45 ? 39.28761 17.79811 22.96029 1.000 142.42303 2008 GLY B C 1
ATOM 2658 O O . GLY B 1 45 ? 39.96325 16.76596 22.93263 1.000 137.59568 2008 GLY B O 1
ATOM 2659 N N . ALA B 1 46 ? 38.50337 18.11444 23.98674 1.000 155.59463 2009 ALA B N 1
ATOM 2660 C CA . ALA B 1 46 ? 38.38408 17.29410 25.18487 1.000 159.08133 2009 ALA B CA 1
ATOM 2661 C C . ALA B 1 46 ? 37.39070 16.16593 24.94595 1.000 168.00211 2009 ALA B C 1
ATOM 2662 O O . ALA B 1 46 ? 37.28587 15.24700 25.76683 1.000 168.08537 2009 ALA B O 1
ATOM 2664 N N . GLU B 1 47 ? 36.65066 16.27154 23.84103 1.000 161.14938 2010 GLU B N 1
ATOM 2665 C CA . GLU B 1 47 ? 35.53655 15.40234 23.48405 1.000 153.95217 2010 GLU B CA 1
ATOM 2666 C C . GLU B 1 47 ? 35.95993 13.95012 23.26594 1.000 137.70192 2010 GLU B C 1
ATOM 2667 O O . GLU B 1 47 ? 37.01246 13.66095 22.68916 1.000 106.43432 2010 GLU B O 1
ATOM 2673 N N . THR B 1 48 ? 35.12583 13.03986 23.77297 1.000 152.01416 2011 THR B N 1
ATOM 2674 C CA . THR B 1 48 ? 35.23765 11.59177 23.66315 1.000 138.43721 2011 THR B CA 1
ATOM 2675 C C . THR B 1 48 ? 34.77675 11.04736 22.30446 1.000 117.42883 2011 THR B C 1
ATOM 2676 O O . THR B 1 48 ? 34.11527 11.71280 21.50389 1.000 116.26955 2011 THR B O 1
ATOM 2680 N N . PHE B 1 49 ? 35.12122 9.77074 22.10872 1.000 110.14871 2012 PHE B N 1
ATOM 2681 C CA . PHE B 1 49 ? 34.62466 8.90618 21.03518 1.000 91.46509 2012 PHE B CA 1
ATOM 2682 C C . PHE B 1 49 ? 33.10224 8.82031 20.96224 1.000 91.87142 2012 PHE B C 1
ATOM 2683 O O . PHE B 1 49 ? 32.52911 8.80142 19.86760 1.000 104.66201 2012 PHE B O 1
ATOM 2691 N N . ALA B 1 50 ? 32.43465 8.74268 22.11142 1.000 96.54433 2013 ALA B N 1
ATOM 2692 C CA . ALA B 1 50 ? 30.97443 8.66462 22.15001 1.000 97.32423 2013 ALA B CA 1
ATOM 2693 C C . ALA B 1 50 ? 30.28397 9.73942 21.31235 1.000 107.99493 2013 ALA B C 1
ATOM 2694 O O . ALA B 1 50 ? 29.27693 9.45230 20.65243 1.000 101.51518 2013 ALA B O 1
ATOM 2696 N N . ASP B 1 51 ? 30.78261 10.97714 21.32787 1.000 104.60668 2014 ASP B N 1
ATOM 2697 C CA . ASP B 1 51 ? 30.20240 11.99439 20.44892 1.000 100.99034 2014 ASP B CA 1
ATOM 2698 C C . ASP B 1 51 ? 30.20889 11.55442 18.98201 1.000 114.39002 2014 ASP B C 1
ATOM 2699 O O . ASP B 1 51 ? 29.20536 11.70373 18.27403 1.000 124.59246 2014 ASP B O 1
ATOM 2704 N N . HIS B 1 52 ? 31.32502 10.99371 18.51749 1.000 123.13246 2015 HIS B N 1
ATOM 2705 C CA . HIS B 1 52 ? 31.49492 10.59429 17.11707 1.000 103.26083 2015 HIS B CA 1
ATOM 2706 C C . HIS B 1 52 ? 30.70613 9.33976 16.74457 1.000 94.03631 2015 HIS B C 1
ATOM 2707 O O . HIS B 1 52 ? 30.23461 9.22960 15.60703 1.000 101.87803 2015 HIS B O 1
ATOM 2714 N N . ARG B 1 53 ? 30.56095 8.39302 17.67894 1.000 84.17379 2016 ARG B N 1
ATOM 2715 C CA . ARG B 1 53 ? 29.76421 7.18466 17.45062 1.000 83.81538 2016 ARG B CA 1
ATOM 2716 C C . ARG B 1 53 ? 28.35872 7.49683 16.93671 1.000 84.79467 2016 ARG B C 1
ATOM 2717 O O . ARG B 1 53 ? 27.82497 6.75835 16.10415 1.000 81.35351 2016 ARG B O 1
ATOM 2725 N N . GLU B 1 54 ? 27.70981 8.53207 17.46277 1.000 92.39740 2017 GLU B N 1
ATOM 2726 C CA . GLU B 1 54 ? 26.35077 8.83375 17.01548 1.000 99.13632 2017 GLU B CA 1
ATOM 2727 C C . GLU B 1 54 ? 26.32297 9.20541 15.53568 1.000 99.12991 2017 GLU B C 1
ATOM 2728 O O . GLU B 1 54 ? 25.45580 8.73450 14.78905 1.000 90.62680 2017 GLU B O 1
ATOM 2734 N N . GLY B 1 55 ? 27.27130 10.03182 15.09210 1.000 103.60443 2018 GLY B N 1
ATOM 2735 C CA . GLY B 1 55 ? 27.39228 10.32867 13.66915 1.000 106.19641 2018 GLY B CA 1
ATOM 2736 C C . GLY B 1 55 ? 27.66209 9.10005 12.81333 1.000 88.67110 2018 GLY B C 1
ATOM 2737 O O . GLY B 1 55 ? 27.12606 8.97252 11.71115 1.000 91.92794 2018 GLY B O 1
ATOM 2738 N N . ILE B 1 56 ? 28.50027 8.18705 13.30549 1.000 77.83234 2019 ILE B N 1
ATOM 2739 C CA . ILE B 1 56 ? 28.79806 6.94508 12.59112 1.000 69.87847 2019 ILE B CA 1
ATOM 2740 C C . ILE B 1 56 ? 27.53710 6.10523 12.39518 1.000 69.97397 2019 ILE B C 1
ATOM 2741 O O . ILE B 1 56 ? 27.29318 5.58260 11.30635 1.000 87.86693 2019 ILE B O 1
ATOM 2746 N N . LEU B 1 57 ? 26.73626 5.93140 13.44231 1.000 73.59606 2020 LEU B N 1
ATOM 2747 C CA . LEU B 1 57 ? 25.53461 5.10312 13.32856 1.000 87.96492 2020 LEU B CA 1
ATOM 2748 C C . LEU B 1 57 ? 24.55344 5.66404 12.30725 1.000 88.68104 2020 LEU B C 1
ATOM 2749 O O . LEU B 1 57 ? 23.98352 4.90886 11.51326 1.000 76.46663 2020 LEU B O 1
ATOM 2754 N N . LYS B 1 58 ? 24.31597 6.97679 12.33275 1.000 100.71643 2021 LYS B N 1
ATOM 2755 C CA . LYS B 1 58 ? 23.40511 7.59137 11.36900 1.000 105.38443 2021 LYS B CA 1
ATOM 2756 C C . LYS B 1 58 ? 23.82220 7.31330 9.92884 1.000 106.18587 2021 LYS B C 1
ATOM 2757 O O . LYS B 1 58 ? 23.01131 6.85748 9.11504 1.000 100.41589 2021 LYS B O 1
ATOM 2763 N N . THR B 1 59 ? 25.08564 7.56208 9.59465 1.000 97.07569 2022 THR B N 1
ATOM 2764 C CA . THR B 1 59 ? 25.49835 7.40588 8.20625 1.000 71.30650 2022 THR B CA 1
ATOM 2765 C C . THR B 1 59 ? 25.58971 5.93984 7.78578 1.000 65.32441 2022 THR B C 1
ATOM 2766 O O . THR B 1 59 ? 25.27934 5.61303 6.63642 1.000 86.79737 2022 THR B O 1
ATOM 2770 N N . ALA B 1 60 ? 25.95991 5.04116 8.70073 1.000 61.76208 2023 ALA B N 1
ATOM 2771 C CA . ALA B 1 60 ? 25.94410 3.60847 8.40276 1.000 59.92105 2023 ALA B CA 1
ATOM 2772 C C . ALA B 1 60 ? 24.55596 3.11218 8.01584 1.000 61.12921 2023 ALA B C 1
ATOM 2773 O O . ALA B 1 60 ? 24.42217 2.27511 7.11857 1.000 81.65506 2023 ALA B O 1
ATOM 2775 N N . LYS B 1 61 ? 23.51908 3.54661 8.73262 1.000 75.52179 2024 LYS B N 1
ATOM 2776 C CA . LYS B 1 61 ? 22.16045 3.11433 8.40580 1.000 76.06152 2024 LYS B CA 1
ATOM 2777 C C . LYS B 1 61 ? 21.72220 3.61219 7.03213 1.000 78.54254 2024 LYS B C 1
ATOM 2778 O O . LYS B 1 61 ? 21.09768 2.87045 6.26408 1.000 78.54796 2024 LYS B O 1
ATOM 2784 N N . VAL B 1 62 ? 22.03195 4.87167 6.71508 1.000 70.20280 2025 VAL B N 1
ATOM 2785 C CA . VAL B 1 62 ? 21.76675 5.42311 5.38670 1.000 72.22082 2025 VAL B CA 1
ATOM 2786 C C . VAL B 1 62 ? 22.43368 4.59308 4.29312 1.000 78.76150 2025 VAL B C 1
ATOM 2787 O O . VAL B 1 62 ? 21.82604 4.30655 3.25385 1.000 88.94581 2025 VAL B O 1
ATOM 2791 N N . LEU B 1 63 ? 23.67368 4.16198 4.52092 1.000 74.44377 2026 LEU B N 1
ATOM 2792 C CA . LEU B 1 63 ? 24.38419 3.37810 3.51375 1.000 78.24114 2026 LEU B CA 1
ATOM 2793 C C . LEU B 1 63 ? 23.72877 2.03130 3.24285 1.000 76.78594 2026 LEU B C 1
ATOM 2794 O O . LEU B 1 63 ? 23.69160 1.57886 2.09277 1.000 84.30321 2026 LEU B O 1
ATOM 2799 N N . VAL B 1 64 ? 23.22851 1.36390 4.28003 1.000 63.66718 2027 VAL B N 1
ATOM 2800 C CA . VAL B 1 64 ? 22.48046 0.12690 4.06880 1.000 81.31520 2027 VAL B CA 1
ATOM 2801 C C . VAL B 1 64 ? 21.23704 0.35783 3.20930 1.000 87.04422 2027 VAL B C 1
ATOM 2802 O O . VAL B 1 64 ? 20.90601 -0.45883 2.34021 1.000 73.33337 2027 VAL B O 1
ATOM 2806 N N . GLU B 1 65 ? 20.52018 1.45564 3.44594 1.000 86.63681 2028 GLU B N 1
ATOM 2807 C CA . GLU B 1 65 ? 19.42191 1.84199 2.56090 1.000 88.37694 2028 GLU B CA 1
ATOM 2808 C C . GLU B 1 65 ? 19.87484 2.08240 1.12070 1.000 97.29689 2028 GLU B C 1
ATOM 2809 O O . GLU B 1 65 ? 19.31892 1.50434 0.17906 1.000 99.35752 2028 GLU B O 1
ATOM 2815 N N . ASP B 1 66 ? 20.87122 2.94944 0.92969 1.000 106.12401 2029 ASP B N 1
ATOM 2816 C CA . ASP B 1 66 ? 21.50794 3.11264 -0.37901 1.000 108.40258 2029 ASP B CA 1
ATOM 2817 C C . ASP B 1 66 ? 21.92425 1.79219 -1.02486 1.000 101.74958 2029 ASP B C 1
ATOM 2818 O O . ASP B 1 66 ? 21.82525 1.64544 -2.24716 1.000 99.71990 2029 ASP B O 1
ATOM 2823 N N . THR B 1 67 ? 22.39003 0.82076 -0.23848 1.000 85.63569 2030 THR B N 1
ATOM 2824 C CA . THR B 1 67 ? 22.73849 -0.47477 -0.82101 1.000 81.38835 2030 THR B CA 1
ATOM 2825 C C . THR B 1 67 ? 21.51296 -1.11619 -1.46099 1.000 87.09090 2030 THR B C 1
ATOM 2826 O O . THR B 1 67 ? 21.56761 -1.58127 -2.60412 1.000 98.36646 2030 THR B O 1
ATOM 2830 N N . LYS B 1 68 ? 20.40466 -1.17374 -0.72156 1.000 94.50110 2031 LYS B N 1
ATOM 2831 C CA . LYS B 1 68 ? 19.18094 -1.79562 -1.22309 1.000 98.23853 2031 LYS B CA 1
ATOM 2832 C C . LYS B 1 68 ? 18.72708 -1.11203 -2.51170 1.000 101.93164 2031 LYS B C 1
ATOM 2833 O O . LYS B 1 68 ? 18.38365 -1.77330 -3.49966 1.000 99.82416 2031 LYS B O 1
ATOM 2839 N N . VAL B 1 69 ? 18.69937 0.22401 -2.49871 1.000 100.66833 2032 VAL B N 1
ATOM 2840 C CA . VAL B 1 69 ? 18.23807 1.01392 -3.63941 1.000 93.39604 2032 VAL B CA 1
ATOM 2841 C C . VAL B 1 69 ? 19.07467 0.70706 -4.87575 1.000 102.01548 2032 VAL B C 1
ATOM 2842 O O . VAL B 1 69 ? 18.53935 0.57188 -5.98354 1.000 112.87479 2032 VAL B O 1
ATOM 2846 N N . LEU B 1 70 ? 20.39435 0.57709 -4.70756 1.000 98.65728 2033 LEU B N 1
ATOM 2847 C CA . LEU B 1 70 ? 21.25628 0.21734 -5.83160 1.000 88.10758 2033 LEU B CA 1
ATOM 2848 C C . LEU B 1 70 ? 20.78574 -1.08092 -6.46892 1.000 92.92786 2033 LEU B C 1
ATOM 2849 O O . LEU B 1 70 ? 20.59013 -1.15041 -7.68697 1.000 114.48559 2033 LEU B O 1
ATOM 2854 N N . VAL B 1 71 ? 20.61263 -2.12505 -5.66085 1.000 82.86725 2034 VAL B N 1
ATOM 2855 C CA . VAL B 1 71 ? 20.18489 -3.41792 -6.18658 1.000 93.83891 2034 VAL B CA 1
ATOM 2856 C C . VAL B 1 71 ? 18.86965 -3.27552 -6.94324 1.000 113.58106 2034 VAL B C 1
ATOM 2857 O O . VAL B 1 71 ? 18.72125 -3.77675 -8.06445 1.000 126.44903 2034 VAL B O 1
ATOM 2861 N N . GLN B 1 72 ? 17.88921 -2.60641 -6.33455 1.000 121.60629 2035 GLN B N 1
ATOM 2862 C CA . GLN B 1 72 ? 16.57690 -2.48481 -6.96235 1.000 127.45951 2035 GLN B CA 1
ATOM 2863 C C . GLN B 1 72 ? 16.64596 -1.76227 -8.30383 1.000 125.75825 2035 GLN B C 1
ATOM 2864 O O . GLN B 1 72 ? 15.89551 -2.09388 -9.22920 1.000 135.34036 2035 GLN B O 1
ATOM 2870 N N . ASN B 1 73 ? 17.53321 -0.77553 -8.43689 1.000 102.96368 2036 ASN B N 1
ATOM 2871 C CA . ASN B 1 73 ? 17.58860 -0.00301 -9.67219 1.000 109.32943 2036 ASN B CA 1
ATOM 2872 C C . ASN B 1 73 ? 18.46615 -0.60715 -10.76413 1.000 115.95851 2036 ASN B C 1
ATOM 2873 O O . ASN B 1 73 ? 18.45040 -0.09341 -11.88995 1.000 116.19174 2036 ASN B O 1
ATOM 2878 N N . ALA B 1 74 ? 19.23249 -1.66306 -10.47487 1.000 105.99332 2037 ALA B N 1
ATOM 2879 C CA . ALA B 1 74 ? 20.08079 -2.25621 -11.50744 1.000 112.91046 2037 ALA B CA 1
ATOM 2880 C C . ALA B 1 74 ? 19.25427 -2.75749 -12.68803 1.000 127.75876 2037 ALA B C 1
ATOM 2881 O O . ALA B 1 74 ? 19.56328 -2.46579 -13.84992 1.000 123.87255 2037 ALA B O 1
ATOM 2883 N N . ALA B 1 75 ? 18.18841 -3.50849 -12.40430 1.000 138.07137 2038 ALA B N 1
ATOM 2884 C CA . ALA B 1 75 ? 17.14966 -3.81674 -13.38713 1.000 141.13341 2038 ALA B CA 1
ATOM 2885 C C . ALA B 1 75 ? 16.05131 -2.76479 -13.27393 1.000 144.87056 2038 ALA B C 1
ATOM 2886 O O . ALA B 1 75 ? 14.99691 -2.97517 -12.67130 1.000 153.66712 2038 ALA B O 1
ATOM 2888 N N . GLY B 1 76 ? 16.31619 -1.60555 -13.85823 1.000 131.41261 2039 GLY B N 1
ATOM 2889 C CA . GLY B 1 76 ? 15.40600 -0.49198 -13.70838 1.000 125.50206 2039 GLY B CA 1
ATOM 2890 C C . GLY B 1 76 ? 15.81180 0.65352 -14.60288 1.000 123.86527 2039 GLY B C 1
ATOM 2891 O O . GLY B 1 76 ? 16.63253 0.49594 -15.50838 1.000 116.01287 2039 GLY B O 1
ATOM 2892 N N . SER B 1 77 ? 15.20483 1.81144 -14.34494 1.000 132.69125 2040 SER B N 1
ATOM 2893 C CA . SER B 1 77 ? 15.50690 3.00803 -15.11852 1.000 131.63741 2040 SER B CA 1
ATOM 2894 C C . SER B 1 77 ? 17.00533 3.27114 -15.17236 1.000 135.77736 2040 SER B C 1
ATOM 2895 O O . SER B 1 77 ? 17.69266 3.24413 -14.14690 1.000 126.85019 2040 SER B O 1
ATOM 2898 N N . GLN B 1 78 ? 17.50626 3.49675 -16.39197 1.000 151.44298 2041 GLN B N 1
ATOM 2899 C CA . GLN B 1 78 ? 18.86880 3.98136 -16.59127 1.000 148.68661 2041 GLN B CA 1
ATOM 2900 C C . GLN B 1 78 ? 19.20030 5.15883 -15.68593 1.000 142.54956 2041 GLN B C 1
ATOM 2901 O O . GLN B 1 78 ? 20.35080 5.31858 -15.26314 1.000 139.52554 2041 GLN B O 1
ATOM 2907 N N . GLU B 1 79 ? 18.20620 5.99081 -15.38304 1.000 142.13401 2042 GLU B N 1
ATOM 2908 C CA . GLU B 1 79 ? 18.41424 7.25174 -14.68650 1.000 136.18672 2042 GLU B CA 1
ATOM 2909 C C . GLU B 1 79 ? 18.21588 7.14269 -13.17922 1.000 132.70403 2042 GLU B C 1
ATOM 2910 O O . GLU B 1 79 ? 18.87838 7.85857 -12.42028 1.000 125.95323 2042 GLU B O 1
ATOM 2916 N N . LYS B 1 80 ? 17.32842 6.25055 -12.73339 1.000 138.55128 2043 LYS B N 1
ATOM 2917 C CA . LYS B 1 80 ? 17.17983 5.95882 -11.30810 1.000 130.20524 2043 LYS B CA 1
ATOM 2918 C C . LYS B 1 80 ? 18.36394 5.17379 -10.76063 1.000 120.77943 2043 LYS B C 1
ATOM 2919 O O . LYS B 1 80 ? 18.67794 5.27438 -9.56978 1.000 134.59002 2043 LYS B O 1
ATOM 2925 N N . LEU B 1 81 ? 19.03923 4.41060 -11.61276 1.000 110.50377 2044 LEU B N 1
ATOM 2926 C CA . LEU B 1 81 ? 20.28770 3.76620 -11.22121 1.000 97.67492 2044 LEU B CA 1
ATOM 2927 C C . LEU B 1 81 ? 21.37747 4.79527 -10.95278 1.000 97.06976 2044 LEU B C 1
ATOM 2928 O O . LEU B 1 81 ? 22.10507 4.69360 -9.95923 1.000 106.50330 2044 LEU B O 1
ATOM 2933 N N . ALA B 1 82 ? 21.53412 5.76601 -11.85284 1.000 104.19071 2045 ALA B N 1
ATOM 2934 C CA . ALA B 1 82 ? 22.48827 6.85238 -11.64009 1.000 99.70116 2045 ALA B CA 1
ATOM 2935 C C . ALA B 1 82 ? 22.35172 7.50118 -10.26409 1.000 98.12307 2045 ALA B C 1
ATOM 2936 O O . ALA B 1 82 ? 23.36072 7.81560 -9.62317 1.000 98.19883 2045 ALA B O 1
ATOM 2938 N N . GLN B 1 83 ? 21.12406 7.70491 -9.78284 1.000 108.87065 2046 GLN B N 1
ATOM 2939 C CA . GLN B 1 83 ? 20.96109 8.32876 -8.46999 1.000 106.70121 2046 GLN B CA 1
ATOM 2940 C C . GLN B 1 83 ? 21.42612 7.41513 -7.33934 1.000 92.64266 2046 GLN B C 1
ATOM 2941 O O . GLN B 1 83 ? 22.11062 7.86561 -6.41469 1.000 85.20047 2046 GLN B O 1
ATOM 2947 N N . ALA B 1 84 ? 21.08280 6.12816 -7.40253 1.000 92.94904 2047 ALA B N 1
ATOM 2948 C CA . ALA B 1 84 ? 21.58657 5.17437 -6.41755 1.000 91.20783 2047 ALA B CA 1
ATOM 2949 C C . ALA B 1 84 ? 23.10874 5.17985 -6.32482 1.000 88.04871 2047 ALA B C 1
ATOM 2950 O O . ALA B 1 84 ? 23.66391 5.17970 -5.21952 1.000 101.32107 2047 ALA B O 1
ATOM 2952 N N . ALA B 1 85 ? 23.80197 5.19874 -7.46421 1.000 76.84419 2048 ALA B N 1
ATOM 2953 C CA . ALA B 1 85 ? 25.25919 5.31099 -7.44200 1.000 81.69806 2048 ALA B CA 1
ATOM 2954 C C . ALA B 1 85 ? 25.72271 6.59591 -6.76242 1.000 83.72947 2048 ALA B C 1
ATOM 2955 O O . ALA B 1 85 ? 26.54433 6.56458 -5.83869 1.000 78.66235 2048 ALA B O 1
ATOM 2957 N N . GLN B 1 86 ? 25.22924 7.73982 -7.23427 1.000 77.54949 2049 GLN B N 1
ATOM 2958 C CA . GLN B 1 86 ? 25.55765 9.02330 -6.61900 1.000 86.25784 2049 GLN B CA 1
ATOM 2959 C C . GLN B 1 86 ? 25.23365 9.05946 -5.12836 1.000 83.44885 2049 GLN B C 1
ATOM 2960 O O . GLN B 1 86 ? 26.05121 9.50566 -4.31664 1.000 81.50428 2049 GLN B O 1
ATOM 2966 N N . SER B 1 87 ? 24.02114 8.65258 -4.75395 1.000 87.13569 2050 SER B N 1
ATOM 2967 C CA . SER B 1 87 ? 23.66850 8.58021 -3.33769 1.000 89.03352 2050 SER B CA 1
ATOM 2968 C C . SER B 1 87 ? 24.61962 7.69549 -2.53358 1.000 80.22650 2050 SER B C 1
ATOM 2969 O O . SER B 1 87 ? 25.12521 8.11241 -1.48492 1.000 76.87550 2050 SER B O 1
ATOM 2972 N N . SER B 1 88 ? 24.92847 6.49739 -3.03825 1.000 72.65591 2051 SER B N 1
ATOM 2973 C CA . SER B 1 88 ? 25.78393 5.57988 -2.28415 1.000 74.16296 2051 SER B CA 1
ATOM 2974 C C . SER B 1 88 ? 27.18813 6.13442 -2.06489 1.000 76.86116 2051 SER B C 1
ATOM 2975 O O . SER B 1 88 ? 27.76997 5.94263 -0.99128 1.000 79.47229 2051 SER B O 1
ATOM 2978 N N . VAL B 1 89 ? 27.76740 6.79484 -3.07033 1.000 76.25753 2052 VAL B N 1
ATOM 2979 C CA . VAL B 1 89 ? 29.09206 7.38129 -2.87211 1.000 70.23851 2052 VAL B CA 1
ATOM 2980 C C . VAL B 1 89 ? 29.02791 8.54122 -1.88433 1.000 76.31798 2052 VAL B C 1
ATOM 2981 O O . VAL B 1 89 ? 29.92345 8.70367 -1.04727 1.000 82.64506 2052 VAL B O 1
ATOM 2985 N N . ALA B 1 90 ? 27.99667 9.38453 -1.97610 1.000 74.07623 2053 ALA B N 1
ATOM 2986 C CA . ALA B 1 90 ? 27.88323 10.47619 -1.01516 1.000 68.61912 2053 ALA B CA 1
ATOM 2987 C C . ALA B 1 90 ? 27.76125 9.94849 0.40731 1.000 85.02850 2053 ALA B C 1
ATOM 2988 O O . ALA B 1 90 ? 28.38853 10.48163 1.33112 1.000 77.38346 2053 ALA B O 1
ATOM 2990 N N . THR B 1 91 ? 27.00151 8.86650 0.59459 1.000 84.04246 2054 THR B N 1
ATOM 2991 C CA . THR B 1 91 ? 26.82745 8.31653 1.93450 1.000 77.54418 2054 THR B CA 1
ATOM 2992 C C . THR B 1 91 ? 28.11994 7.71539 2.46573 1.000 71.68366 2054 THR B C 1
ATOM 2993 O O . THR B 1 91 ? 28.48482 7.94738 3.62268 1.000 100.07651 2054 THR B O 1
ATOM 2997 N N . ILE B 1 92 ? 28.84976 6.97727 1.62899 1.000 68.89255 2055 ILE B N 1
ATOM 2998 C CA . ILE B 1 92 ? 30.09366 6.37936 2.09965 1.000 65.77358 2055 ILE B CA 1
ATOM 2999 C C . ILE B 1 92 ? 31.11028 7.47753 2.37317 1.000 61.33838 2055 ILE B C 1
ATOM 3000 O O . ILE B 1 92 ? 32.00721 7.31154 3.20379 1.000 62.06940 2055 ILE B O 1
ATOM 3005 N N . THR B 1 93 ? 31.04449 8.57749 1.62661 1.000 65.54509 2056 THR B N 1
ATOM 3006 C CA . THR B 1 93 ? 31.91985 9.70701 1.90719 1.000 74.14970 2056 THR B CA 1
ATOM 3007 C C . THR B 1 93 ? 31.67267 10.25906 3.30801 1.000 90.00155 2056 THR B C 1
ATOM 3008 O O . THR B 1 93 ? 32.62052 10.49377 4.06775 1.000 91.71245 2056 THR B O 1
ATOM 3012 N N . ARG B 1 94 ? 30.40314 10.49409 3.66705 1.000 94.51318 2057 ARG B N 1
ATOM 3013 C CA . ARG B 1 94 ? 30.12184 10.95690 5.02341 1.000 85.27697 2057 ARG B CA 1
ATOM 3014 C C . ARG B 1 94 ? 30.57032 9.93564 6.05840 1.000 81.13320 2057 ARG B C 1
ATOM 3015 O O . ARG B 1 94 ? 31.16730 10.29636 7.07603 1.000 89.55694 2057 ARG B O 1
ATOM 3023 N N . LEU B 1 95 ? 30.33008 8.65069 5.79335 1.000 62.92978 2058 LEU B N 1
ATOM 3024 C CA . LEU B 1 95 ? 30.75182 7.60410 6.71928 1.000 58.59191 2058 LEU B CA 1
ATOM 3025 C C . LEU B 1 95 ? 32.25964 7.61631 6.91952 1.000 66.55346 2058 LEU B C 1
ATOM 3026 O O . LEU B 1 95 ? 32.74425 7.61637 8.05619 1.000 85.68186 2058 LEU B O 1
ATOM 3031 N N . ALA B 1 96 ? 33.01840 7.60593 5.82381 1.000 57.36299 2059 ALA B N 1
ATOM 3032 C CA . ALA B 1 96 ? 34.47340 7.65762 5.92414 1.000 69.18876 2059 ALA B CA 1
ATOM 3033 C C . ALA B 1 96 ? 34.93161 8.86708 6.73539 1.000 78.54019 2059 ALA B C 1
ATOM 3034 O O . ALA B 1 96 ? 35.83921 8.76075 7.56736 1.000 70.02062 2059 ALA B O 1
ATOM 3036 N N . ASP B 1 97 ? 34.33543 10.03323 6.48597 1.000 83.69732 2060 ASP B N 1
ATOM 3037 C CA . ASP B 1 97 ? 34.72871 11.23701 7.21255 1.000 87.57793 2060 ASP B CA 1
ATOM 3038 C C . ASP B 1 97 ? 34.37206 11.16441 8.69856 1.000 84.04098 2060 ASP B C 1
ATOM 3039 O O . ASP B 1 97 ? 35.18417 11.54255 9.55197 1.000 79.54578 2060 ASP B O 1
ATOM 3044 N N . VAL B 1 98 ? 33.16276 10.70201 9.03342 1.000 71.59918 2061 VAL B N 1
ATOM 3045 C CA . VAL B 1 98 ? 32.79643 10.58177 10.44369 1.000 70.91055 2061 VAL B CA 1
ATOM 3046 C C . VAL B 1 98 ? 33.54945 9.45788 11.15532 1.000 76.26202 2061 VAL B C 1
ATOM 3047 O O . VAL B 1 98 ? 33.86365 9.58374 12.34693 1.000 84.26172 2061 VAL B O 1
ATOM 3051 N N . VAL B 1 99 ? 33.84729 8.34919 10.47051 1.000 63.33793 2062 VAL B N 1
ATOM 3052 C CA . VAL B 1 99 ? 34.68706 7.31473 11.07970 1.000 66.60124 2062 VAL B CA 1
ATOM 3053 C C . VAL B 1 99 ? 36.09642 7.84088 11.34551 1.000 61.29325 2062 VAL B C 1
ATOM 3054 O O . VAL B 1 99 ? 36.66138 7.61869 12.42054 1.000 63.11131 2062 VAL B O 1
ATOM 3058 N N . LYS B 1 100 ? 36.69916 8.50849 10.35982 1.000 63.05613 2063 LYS B N 1
ATOM 3059 C CA . LYS B 1 100 ? 37.97096 9.20427 10.57892 1.000 69.81943 2063 LYS B CA 1
ATOM 3060 C C . LYS B 1 100 ? 37.93223 10.06177 11.84394 1.000 67.10780 2063 LYS B C 1
ATOM 3061 O O . LYS B 1 100 ? 38.86006 10.02630 12.65995 1.000 66.73469 2063 LYS B O 1
ATOM 3067 N N . LEU B 1 101 ? 36.87941 10.86324 12.00919 1.000 68.83136 2064 LEU B N 1
ATOM 3068 C CA . LEU B 1 101 ? 36.78208 11.71305 13.19156 1.000 68.94371 2064 LEU B CA 1
ATOM 3069 C C . LEU B 1 101 ? 36.71462 10.86448 14.45411 1.000 76.28352 2064 LEU B C 1
ATOM 3070 O O . LEU B 1 101 ? 37.36251 11.18074 15.45894 1.000 74.15730 2064 LEU B O 1
ATOM 3075 N N . GLY B 1 102 ? 35.94383 9.77447 14.41402 1.000 73.65319 2065 GLY B N 1
ATOM 3076 C CA . GLY B 1 102 ? 35.91778 8.85494 15.53893 1.000 78.37812 2065 GLY B CA 1
ATOM 3077 C C . GLY B 1 102 ? 37.30033 8.34063 15.88905 1.000 80.30391 2065 GLY B C 1
ATOM 3078 O O . GLY B 1 102 ? 37.65960 8.25574 17.06510 1.000 99.03556 2065 GLY B O 1
ATOM 3079 N N . ALA B 1 103 ? 38.09788 7.99778 14.87925 1.000 68.80110 2066 ALA B N 1
ATOM 3080 C CA . ALA B 1 103 ? 39.41857 7.43122 15.14310 1.000 69.64880 2066 ALA B CA 1
ATOM 3081 C C . ALA B 1 103 ? 40.35181 8.48991 15.72359 1.000 72.42742 2066 ALA B C 1
ATOM 3082 O O . ALA B 1 103 ? 41.18178 8.18751 16.58732 1.000 74.84277 2066 ALA B O 1
ATOM 3084 N N . ALA B 1 104 ? 40.26702 9.72339 15.21684 1.000 72.45078 2067 ALA B N 1
ATOM 3085 C CA . ALA B 1 104 ? 41.08026 10.81512 15.74718 1.000 75.57023 2067 ALA B CA 1
ATOM 3086 C C . ALA B 1 104 ? 40.81651 11.01748 17.23155 1.000 87.54118 2067 ALA B C 1
ATOM 3087 O O . ALA B 1 104 ? 41.73645 11.32091 17.99847 1.000 97.56455 2067 ALA B O 1
ATOM 3089 N N . SER B 1 105 ? 39.55656 10.88665 17.64929 1.000 93.04795 2068 SER B N 1
ATOM 3090 C CA . SER B 1 105 ? 39.17119 11.19731 19.01960 1.000 83.82019 2068 SER B CA 1
ATOM 3091 C C . SER B 1 105 ? 39.80377 10.24442 20.02561 1.000 85.17748 2068 SER B C 1
ATOM 3092 O O . SER B 1 105 ? 39.92263 10.59738 21.20188 1.000 109.26904 2068 SER B O 1
ATOM 3095 N N . LEU B 1 106 ? 40.24234 9.06417 19.58469 1.000 82.88751 2069 LEU B N 1
ATOM 3096 C CA . LEU B 1 106 ? 40.95195 8.13693 20.45841 1.000 85.14071 2069 LEU B CA 1
ATOM 3097 C C . LEU B 1 106 ? 42.33080 8.65252 20.85264 1.000 87.96669 2069 LEU B C 1
ATOM 3098 O O . LEU B 1 106 ? 42.87292 8.19815 21.86144 1.000 110.94220 2069 LEU B O 1
ATOM 3103 N N . GLY B 1 107 ? 42.93168 9.52681 20.05713 1.000 87.03910 2070 GLY B N 1
ATOM 3104 C CA . GLY B 1 107 ? 44.24333 10.08199 20.32894 1.000 89.93360 2070 GLY B CA 1
ATOM 3105 C C . GLY B 1 107 ? 45.39749 9.20245 19.88128 1.000 89.14559 2070 GLY B C 1
ATOM 3106 O O . GLY B 1 107 ? 45.30274 7.97838 19.79834 1.000 87.64359 2070 GLY B O 1
ATOM 3107 N N . ALA B 1 108 ? 46.54524 9.85684 19.68635 1.000 90.95800 2071 ALA B N 1
ATOM 3108 C CA . ALA B 1 108 ? 47.70895 9.23588 19.06818 1.000 90.43660 2071 ALA B CA 1
ATOM 3109 C C . ALA B 1 108 ? 48.51185 8.34316 20.00199 1.000 93.56868 2071 ALA B C 1
ATOM 3110 O O . ALA B 1 108 ? 49.46914 7.71136 19.54151 1.000 93.50691 2071 ALA B O 1
ATOM 3112 N N . GLU B 1 109 ? 48.15257 8.26476 21.28628 1.000 115.21114 2072 GLU B N 1
ATOM 3113 C CA . GLU B 1 109 ? 48.81122 7.33127 22.19566 1.000 99.92616 2072 GLU B CA 1
ATOM 3114 C C . GLU B 1 109 ? 48.40599 5.88718 21.91648 1.000 97.43209 2072 GLU B C 1
ATOM 3115 O O . GLU B 1 109 ? 49.14830 4.96803 22.27944 1.000 99.52046 2072 GLU B O 1
ATOM 3121 N N . ASP B 1 110 ? 47.26705 5.66910 21.24631 1.000 102.12431 2073 ASP B N 1
ATOM 3122 C CA . ASP B 1 110 ? 46.87618 4.35107 20.74865 1.000 91.79365 2073 ASP B CA 1
ATOM 3123 C C . ASP B 1 110 ? 46.67773 4.33372 19.23808 1.000 93.96387 2073 ASP B C 1
ATOM 3124 O O . ASP B 1 110 ? 45.54232 4.29740 18.73846 1.000 96.52652 2073 ASP B O 1
ATOM 3129 N N . PRO B 1 111 ? 47.77548 4.34383 18.48070 1.000 96.22097 2074 PRO B N 1
ATOM 3130 C CA . PRO 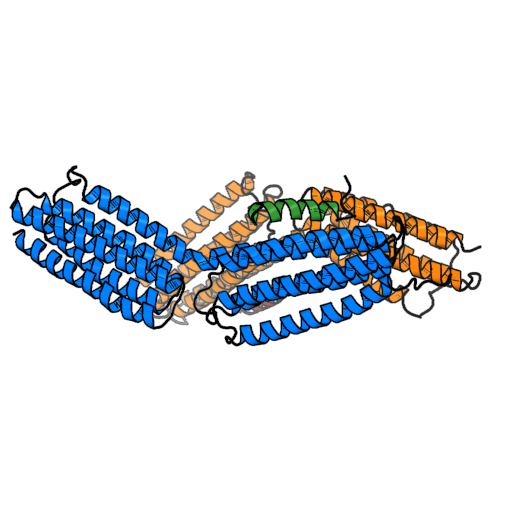B 1 111 ? 47.67259 4.32868 17.01453 1.000 91.11841 2074 PRO B CA 1
ATOM 3131 C C . PRO B 1 111 ? 47.04579 3.05385 16.46845 1.000 79.51472 2074 PRO B C 1
ATOM 3132 O O . PRO B 1 111 ? 46.33025 3.11548 15.46194 1.000 76.14873 2074 PRO B O 1
ATOM 3136 N N . GLU B 1 112 ? 47.29694 1.90267 17.11444 1.000 81.65315 2075 GLU B N 1
ATOM 3137 C CA . GLU B 1 112 ? 46.77782 0.62057 16.63853 1.000 79.90689 2075 GLU B CA 1
ATOM 3138 C C . GLU B 1 112 ? 45.26662 0.63224 16.49263 1.000 77.35045 2075 GLU B C 1
ATOM 3139 O O . GLU B 1 112 ? 44.73151 0.08191 15.52775 1.000 75.14090 2075 GLU B O 1
ATOM 3145 N N . THR B 1 113 ? 44.55631 1.24809 17.43231 1.000 78.48455 2076 THR B N 1
ATOM 3146 C CA . THR B 1 113 ? 43.10097 1.18924 17.36448 1.000 82.83741 2076 THR B CA 1
ATOM 3147 C C . THR B 1 113 ? 42.58057 2.14098 16.30084 1.000 83.02738 2076 THR B C 1
ATOM 3148 O O . THR B 1 113 ? 41.59362 1.84386 15.61825 1.000 71.01700 2076 THR B O 1
ATOM 3152 N N . GLN B 1 114 ? 43.24849 3.28101 16.13896 1.000 86.91369 2077 GLN B N 1
ATOM 3153 C CA . GLN B 1 114 ? 42.90205 4.18691 15.05680 1.000 70.93738 2077 GLN B CA 1
ATOM 3154 C C . GLN B 1 114 ? 42.99340 3.47406 13.71274 1.000 68.42345 2077 GLN B C 1
ATOM 3155 O O . GLN B 1 114 ? 42.04533 3.49439 12.92211 1.000 77.49144 2077 GLN B O 1
ATOM 3161 N N . VAL B 1 115 ? 44.08648 2.73747 13.49393 1.000 77.77567 2078 VAL B N 1
ATOM 3162 C CA . VAL B 1 115 ? 44.28156 1.98443 12.25404 1.000 70.04986 2078 VAL B CA 1
ATOM 3163 C C . VAL B 1 115 ? 43.25577 0.86827 12.09090 1.000 65.97364 2078 VAL B C 1
ATOM 3164 O O . VAL B 1 115 ? 42.73443 0.65407 10.99293 1.000 71.41448 2078 VAL B O 1
ATOM 3168 N N . VAL B 1 116 ? 42.96039 0.13299 13.16344 1.000 67.80861 2079 VAL B N 1
ATOM 3169 C CA . VAL B 1 116 ? 41.87000 -0.84560 13.14159 1.000 67.19839 2079 VAL B CA 1
ATOM 3170 C C . VAL B 1 116 ? 40.56347 -0.20818 12.70403 1.000 64.91160 2079 VAL B C 1
ATOM 3171 O O . VAL B 1 116 ? 39.81014 -0.77768 11.90647 1.000 68.22554 2079 VAL B O 1
ATOM 3175 N N . LEU B 1 117 ? 40.25791 0.96481 13.24227 1.000 65.15154 2080 LEU B N 1
ATOM 3176 C CA . LEU B 1 117 ? 38.95792 1.57307 12.99891 1.000 64.07583 2080 LEU B CA 1
ATOM 3177 C C . LEU B 1 117 ? 38.82231 2.00460 11.53721 1.000 68.67259 2080 LEU B C 1
ATOM 3178 O O . LEU B 1 117 ? 37.76534 1.81020 10.92286 1.000 70.27817 2080 LEU B O 1
ATOM 3183 N N . ILE B 1 118 ? 39.88345 2.57567 10.95902 1.000 63.23180 2081 ILE B N 1
ATOM 3184 C CA . ILE B 1 118 ? 39.82961 3.04679 9.57633 1.000 58.66171 2081 ILE B CA 1
ATOM 3185 C C . ILE B 1 118 ? 39.71368 1.87303 8.60983 1.000 60.92718 2081 ILE B C 1
ATOM 3186 O O . ILE B 1 118 ? 38.98885 1.94709 7.61212 1.000 57.43640 2081 ILE B O 1
ATOM 3191 N N . ASN B 1 119 ? 40.39709 0.76495 8.89518 1.000 58.69724 2082 ASN B N 1
ATOM 3192 C CA . ASN B 1 119 ? 40.28289 -0.40757 8.03116 1.000 58.20688 2082 ASN B CA 1
ATOM 3193 C C . ASN B 1 119 ? 38.86989 -0.95786 8.00412 1.000 57.52814 2082 ASN B C 1
ATOM 3194 O O . ASN B 1 119 ? 38.44443 -1.51436 6.98921 1.000 75.11521 2082 ASN B O 1
ATOM 3199 N N . ALA B 1 120 ? 38.14037 -0.84951 9.10760 1.000 63.66580 2083 ALA B N 1
ATOM 3200 C CA . ALA B 1 120 ? 36.75025 -1.28340 9.09728 1.000 70.91219 2083 ALA B CA 1
ATOM 3201 C C . ALA B 1 120 ? 35.92848 -0.52190 8.05884 1.000 60.86745 2083 ALA B C 1
ATOM 3202 O O . ALA B 1 120 ? 35.11014 -1.12273 7.35370 1.000 63.11966 2083 ALA B O 1
ATOM 3204 N N . VAL B 1 121 ? 36.11935 0.79612 7.94721 1.000 55.37505 2084 VAL B N 1
ATOM 3205 C CA . VAL B 1 121 ? 35.34391 1.53189 6.95203 1.000 53.97665 2084 VAL B CA 1
ATOM 3206 C C . VAL B 1 121 ? 35.93672 1.37209 5.55450 1.000 69.01514 2084 VAL B C 1
ATOM 3207 O O . VAL B 1 121 ? 35.19330 1.35002 4.56379 1.000 70.84243 2084 VAL B O 1
ATOM 3211 N N . LYS B 1 122 ? 37.26653 1.24195 5.44734 1.000 67.26910 2085 LYS B N 1
ATOM 3212 C CA . LYS B 1 122 ? 37.87648 0.89915 4.16802 1.000 53.11943 2085 LYS B CA 1
ATOM 3213 C C . LYS B 1 122 ? 37.23955 -0.35328 3.59346 1.000 59.84338 2085 LYS B C 1
ATOM 3214 O O . LYS B 1 122 ? 36.92036 -0.40903 2.40134 1.000 68.06336 2085 LYS B O 1
ATOM 3220 N N . ASP B 1 123 ? 37.01347 -1.35734 4.43854 1.000 54.10254 2086 ASP B N 1
ATOM 3221 C CA . ASP B 1 123 ? 36.42161 -2.60280 3.96679 1.000 64.72655 2086 ASP B CA 1
ATOM 3222 C C . ASP B 1 123 ? 35.01716 -2.35919 3.42188 1.000 62.35387 2086 ASP B C 1
ATOM 3223 O O . ASP B 1 123 ? 34.59823 -2.99463 2.44650 1.000 54.23165 2086 ASP B O 1
ATOM 3228 N N . VAL B 1 124 ? 34.25152 -1.49528 4.09272 1.000 68.02842 2087 VAL B N 1
ATOM 3229 C CA . VAL B 1 124 ? 32.93799 -1.09009 3.59413 1.000 68.65678 2087 VAL B CA 1
ATOM 3230 C C . VAL B 1 124 ? 33.07236 -0.41191 2.23622 1.000 57.33104 2087 VAL B C 1
ATOM 3231 O O . VAL B 1 124 ? 32.30748 -0.69282 1.30531 1.000 61.84132 2087 VAL B O 1
ATOM 3235 N N . ALA B 1 125 ? 34.01636 0.52954 2.12236 1.000 59.38728 2088 ALA B N 1
ATOM 3236 C CA . ALA B 1 125 ? 34.28069 1.19122 0.84498 1.000 59.91484 2088 ALA B CA 1
ATOM 3237 C C . ALA B 1 125 ? 34.58204 0.17106 -0.25245 1.000 62.80908 2088 ALA B C 1
ATOM 3238 O O . ALA B 1 125 ? 34.01822 0.23469 -1.35182 1.000 67.25108 2088 ALA B O 1
ATOM 3240 N N . LYS B 1 126 ? 35.43649 -0.80922 0.05227 1.000 58.99951 2089 LYS B N 1
ATOM 3241 C CA . LYS B 1 126 ? 35.81545 -1.81729 -0.93254 1.000 53.60694 2089 LYS B CA 1
ATOM 3242 C C . LYS B 1 126 ? 34.61411 -2.67105 -1.31662 1.000 54.24039 2089 LYS B C 1
ATOM 3243 O O . LYS B 1 126 ? 34.46818 -3.06590 -2.47642 1.000 71.11233 2089 LYS B O 1
ATOM 3249 N N . ALA B 1 127 ? 33.75046 -2.97471 -0.35256 1.000 58.31756 2090 ALA B N 1
ATOM 3250 C CA . ALA B 1 127 ? 32.53716 -3.73197 -0.64210 1.000 69.04048 2090 ALA B CA 1
ATOM 3251 C C . ALA B 1 127 ? 31.59466 -2.92961 -1.52858 1.000 63.98737 2090 ALA B C 1
ATOM 3252 O O . ALA B 1 127 ? 30.90973 -3.49837 -2.38878 1.000 60.59207 2090 ALA B O 1
ATOM 3254 N N . LEU B 1 128 ? 31.53068 -1.60914 -1.32048 1.000 53.47682 2091 LEU B N 1
ATOM 3255 C CA . LEU B 1 128 ? 30.68357 -0.78296 -2.17132 1.000 55.29073 2091 LEU B CA 1
ATOM 3256 C C . LEU B 1 128 ? 31.21578 -0.74906 -3.59790 1.000 71.26028 2091 LEU B C 1
ATOM 3257 O O . LEU B 1 128 ? 30.43378 -0.79872 -4.55647 1.000 75.17283 2091 LEU B O 1
ATOM 3262 N N . GLY B 1 129 ? 32.54074 -0.66768 -3.75889 1.000 68.24782 2092 GLY B N 1
ATOM 3263 C CA . GLY B 1 129 ? 33.11407 -0.71865 -5.09542 1.000 71.55689 2092 GLY B CA 1
ATOM 3264 C C . GLY B 1 129 ? 32.66855 -1.96631 -5.83280 1.000 70.77610 2092 GLY B C 1
ATOM 3265 O O . GLY B 1 129 ? 32.24551 -1.90939 -6.98992 1.000 71.26812 2092 GLY B O 1
ATOM 3266 N N . ASP B 1 130 ? 32.76559 -3.11536 -5.16277 1.000 63.05756 2093 ASP B N 1
ATOM 3267 C CA . ASP B 1 130 ? 32.31573 -4.37580 -5.74293 1.000 64.59766 2093 ASP B CA 1
ATOM 3268 C C . ASP B 1 130 ? 30.83720 -4.30724 -6.09815 1.000 68.99814 2093 ASP B C 1
ATOM 3269 O O . ASP B 1 130 ? 30.41929 -4.79574 -7.15252 1.000 80.45976 2093 ASP B O 1
ATOM 3274 N N . LEU B 1 131 ? 30.02368 -3.73822 -5.20644 1.000 70.44789 2094 LEU B N 1
ATOM 3275 C CA . LEU B 1 131 ? 28.58694 -3.68501 -5.44479 1.000 69.57575 2094 LEU B CA 1
ATOM 3276 C C . LEU B 1 131 ? 28.26677 -2.84285 -6.66993 1.000 81.90816 2094 LEU B C 1
ATOM 3277 O O . LEU B 1 131 ? 27.42261 -3.22574 -7.48799 1.000 89.66561 2094 LEU B O 1
ATOM 3282 N N . ILE B 1 132 ? 28.94630 -1.70709 -6.83308 1.000 76.02686 2095 ILE B N 1
ATOM 3283 C CA . ILE B 1 132 ? 28.68556 -0.87014 -7.99938 1.000 80.82460 2095 ILE B CA 1
ATOM 3284 C C . ILE B 1 132 ? 29.14782 -1.57222 -9.27243 1.000 81.82450 2095 ILE B C 1
ATOM 3285 O O . ILE B 1 132 ? 28.45344 -1.56028 -10.29667 1.000 79.01685 2095 ILE B O 1
ATOM 3290 N N . SER B 1 133 ? 30.31222 -2.22009 -9.21649 1.000 87.53459 2096 SER B N 1
ATOM 3291 C CA . SER B 1 133 ? 30.75810 -3.07031 -10.31589 1.000 74.85460 2096 SER B CA 1
ATOM 3292 C C . SER B 1 133 ? 29.73364 -4.15470 -10.63622 1.000 83.80710 2096 SER B C 1
ATOM 3293 O O . SER B 1 133 ? 29.44841 -4.42113 -11.80966 1.000 95.43740 2096 SER B O 1
ATOM 3296 N N . ALA B 1 134 ? 29.16015 -4.78447 -9.60789 1.000 84.61491 2097 ALA B N 1
ATOM 3297 C CA . ALA B 1 134 ? 28.15470 -5.81770 -9.84094 1.000 87.60351 2097 ALA B CA 1
ATOM 3298 C C . ALA B 1 134 ? 26.85631 -5.24228 -10.40047 1.000 87.83947 2097 ALA B C 1
ATOM 3299 O O . ALA B 1 134 ? 26.15508 -5.92755 -11.15620 1.000 83.52844 2097 ALA B O 1
ATOM 3301 N N . THR B 1 135 ? 26.50683 -4.00576 -10.03363 1.000 91.54897 2098 THR B N 1
ATOM 3302 C CA . THR B 1 135 ? 25.28112 -3.40493 -10.55490 1.000 89.95145 2098 THR B CA 1
ATOM 3303 C C . THR B 1 135 ? 25.40151 -3.09713 -12.03702 1.000 105.28520 2098 THR B C 1
ATOM 3304 O O . THR B 1 135 ? 24.46337 -3.34214 -12.80617 1.000 120.19520 2098 THR B O 1
ATOM 3308 N N . LYS B 1 136 ? 26.54356 -2.54033 -12.44965 1.000 100.70676 2099 LYS B N 1
ATOM 3309 C CA . LYS B 1 136 ? 26.81331 -2.34810 -13.87148 1.000 103.73481 2099 LYS B CA 1
ATOM 3310 C C . LYS B 1 136 ? 26.66732 -3.64286 -14.66479 1.000 85.82373 2099 LYS B C 1
ATOM 3311 O O . LYS B 1 136 ? 25.93049 -3.68905 -15.65530 1.000 83.63220 2099 LYS B O 1
ATOM 3317 N N . ALA B 1 137 ? 27.32087 -4.72133 -14.21968 1.000 77.84634 2100 ALA B N 1
ATOM 3318 C CA . ALA B 1 137 ? 27.18732 -5.98748 -14.93511 1.000 84.41378 2100 ALA B CA 1
ATOM 3319 C C . ALA B 1 137 ? 25.74847 -6.49512 -14.94434 1.000 93.79004 2100 ALA B C 1
ATOM 3320 O O . ALA B 1 137 ? 25.33022 -7.15834 -15.90192 1.000 87.63550 2100 ALA B O 1
ATOM 3322 N N . ALA B 1 138 ? 24.98665 -6.21604 -13.88822 1.000 98.39246 2101 ALA B N 1
ATOM 3323 C CA . ALA B 1 138 ? 23.59649 -6.64088 -13.79609 1.000 91.42070 2101 ALA B CA 1
ATOM 3324 C C . ALA B 1 138 ? 22.61189 -5.64809 -14.39637 1.000 92.17247 2101 ALA B C 1
ATOM 3325 O O . ALA B 1 138 ? 21.41809 -5.95868 -14.46535 1.000 101.18315 2101 ALA B O 1
ATOM 3327 N N . ALA B 1 139 ? 23.07110 -4.46197 -14.79176 1.000 95.47011 2102 ALA B N 1
ATOM 3328 C CA . ALA B 1 139 ? 22.19285 -3.45191 -15.37520 1.000 109.04983 2102 ALA B CA 1
ATOM 3329 C C . ALA B 1 139 ? 21.44379 -3.96395 -16.60478 1.000 114.34734 2102 ALA B C 1
ATOM 3330 O O . ALA B 1 139 ? 22.05784 -4.33420 -17.61218 1.000 99.88962 2102 ALA B O 1
ATOM 3332 N N . GLY B 1 140 ? 20.11053 -4.00592 -16.50504 1.000 115.04154 2103 GLY B N 1
ATOM 3333 C CA . GLY B 1 140 ? 19.25093 -4.49071 -17.56437 1.000 104.45291 2103 GLY B CA 1
ATOM 3334 C C . GLY B 1 140 ? 18.94882 -5.97436 -17.54470 1.000 109.56195 2103 GLY B C 1
ATOM 3335 O O . GLY B 1 140 ? 17.94740 -6.39664 -18.13651 1.000 126.29820 2103 GLY B O 1
ATOM 3336 N N . LYS B 1 141 ? 19.77342 -6.77056 -16.87432 1.000 94.96653 2104 LYS B N 1
ATOM 3337 C CA . LYS B 1 141 ? 19.63675 -8.22010 -16.88763 1.000 107.06650 2104 LYS B CA 1
ATOM 3338 C C . LYS B 1 141 ? 18.52941 -8.66685 -15.93590 1.000 122.48296 2104 LYS B C 1
ATOM 3339 O O . LYS B 1 141 ? 18.30529 -8.05024 -14.89025 1.000 136.12405 2104 LYS B O 1
ATOM 3345 N N . VAL B 1 142 ? 17.81116 -9.72448 -16.32260 1.000 120.90964 2105 VAL B N 1
ATOM 3346 C CA . VAL B 1 142 ? 16.68396 -10.23116 -15.54020 1.000 133.71791 2105 VAL B CA 1
ATOM 3347 C C . VAL B 1 142 ? 17.05269 -11.29397 -14.51036 1.000 148.35177 2105 VAL B C 1
ATOM 3348 O O . VAL B 1 142 ? 18.15972 -11.84375 -14.51986 1.000 143.98883 2105 VAL B O 1
ATOM 3352 N N . GLY B 1 143 ? 16.06484 -11.65176 -13.68720 1.000 144.62010 2106 GLY B N 1
ATOM 3353 C CA . GLY B 1 143 ? 16.05276 -12.76384 -12.74991 1.000 138.14953 2106 GLY B CA 1
ATOM 3354 C C . GLY B 1 143 ? 16.66740 -14.12052 -13.04241 1.000 135.38694 2106 GLY B C 1
ATOM 3355 O O . GLY B 1 143 ? 16.94263 -14.86030 -12.09416 1.000 132.54647 2106 GLY B O 1
ATOM 3356 N N . ASP B 1 144 ? 16.89092 -14.49338 -14.30107 1.000 157.20788 2107 ASP B N 1
ATOM 3357 C CA . ASP B 1 144 ? 17.63958 -15.71614 -14.56279 1.000 167.02665 2107 ASP B CA 1
ATOM 3358 C C . ASP B 1 144 ? 19.02942 -15.46235 -15.12276 1.000 161.99787 2107 ASP B C 1
ATOM 3359 O O . ASP B 1 144 ? 19.86245 -16.37482 -15.09719 1.000 165.37347 2107 ASP B O 1
ATOM 3364 N N . ASP B 1 145 ? 19.31207 -14.25504 -15.58982 1.000 146.05208 2108 ASP B N 1
ATOM 3365 C CA . ASP B 1 145 ? 20.68062 -13.88118 -15.90495 1.000 117.37339 2108 ASP B CA 1
ATOM 3366 C C . ASP B 1 145 ? 21.55558 -13.93095 -14.65724 1.000 102.94323 2108 ASP B C 1
ATOM 3367 O O . ASP B 1 145 ? 21.15872 -13.41319 -13.60507 1.000 110.96862 2108 ASP B O 1
ATOM 3372 N N . PRO B 1 146 ? 22.71601 -14.58631 -14.72009 1.000 95.72498 2109 PRO B N 1
ATOM 3373 C CA . PRO B 1 146 ? 23.55146 -14.75922 -13.52078 1.000 103.69986 2109 PRO B CA 1
ATOM 3374 C C . PRO B 1 146 ? 24.03859 -13.45854 -12.89235 1.000 91.56181 2109 PRO B C 1
ATOM 3375 O O . PRO B 1 146 ? 24.45059 -13.47480 -11.72806 1.000 90.59227 2109 PRO B O 1
ATOM 3379 N N . ALA B 1 147 ? 24.06016 -12.34992 -13.63746 1.000 90.20031 2110 ALA B N 1
ATOM 3380 C CA . ALA B 1 147 ? 24.51010 -11.07886 -13.07630 1.000 87.60718 2110 ALA B CA 1
ATOM 3381 C C . ALA B 1 147 ? 23.60093 -10.65860 -11.93544 1.000 87.99525 2110 ALA B C 1
ATOM 3382 O O . ALA B 1 147 ? 24.01252 -9.89949 -11.05154 1.000 85.20535 2110 ALA B O 1
ATOM 3384 N N . VAL B 1 148 ? 22.34521 -11.09718 -11.98516 1.000 88.92621 2111 VAL B N 1
ATOM 3385 C CA . VAL B 1 148 ? 21.36627 -10.77196 -10.95642 1.000 88.96480 2111 VAL B CA 1
ATOM 3386 C C . VAL B 1 148 ? 21.73243 -11.47810 -9.66178 1.000 88.95333 2111 VAL B C 1
ATOM 3387 O O . VAL B 1 148 ? 21.69721 -10.88080 -8.58023 1.000 103.11953 2111 VAL B O 1
ATOM 3391 N N . TRP B 1 149 ? 22.08878 -12.76206 -9.74397 1.000 90.59768 2112 TRP B N 1
ATOM 3392 C CA . TRP B 1 149 ? 22.49237 -13.41421 -8.51076 1.000 90.65993 2112 TRP B CA 1
ATOM 3393 C C . TRP B 1 149 ? 23.88869 -12.97696 -8.09146 1.000 98.96800 2112 TRP B C 1
ATOM 3394 O O . TRP B 1 149 ? 24.19506 -12.96704 -6.89222 1.000 93.59691 2112 TRP B O 1
ATOM 3405 N N . GLN B 1 150 ? 24.75416 -12.65167 -9.05401 1.000 93.85168 2113 GLN B N 1
ATOM 3406 C CA . GLN B 1 150 ? 26.05531 -12.08348 -8.71895 1.000 95.17694 2113 GLN B CA 1
ATOM 3407 C C . GLN B 1 150 ? 25.88970 -10.76334 -7.97055 1.000 92.08353 2113 GLN B C 1
ATOM 3408 O O . GLN B 1 150 ? 26.64166 -10.46174 -7.03626 1.000 95.92741 2113 GLN B O 1
ATOM 3414 N N . LEU B 1 151 ? 24.91949 -9.95095 -8.39593 1.000 90.43015 2114 LEU B N 1
ATOM 3415 C CA . LEU B 1 151 ? 24.63539 -8.68533 -7.72899 1.000 81.39676 2114 LEU B CA 1
ATOM 3416 C C . LEU B 1 151 ? 24.13431 -8.89605 -6.30976 1.000 86.43687 2114 LEU B C 1
ATOM 3417 O O . LEU B 1 151 ? 24.59008 -8.23141 -5.37317 1.000 99.14322 2114 LEU B O 1
ATOM 3422 N N . LYS B 1 152 ? 23.19299 -9.82493 -6.13142 1.000 83.46029 2115 LYS B N 1
ATOM 3423 C CA . LYS B 1 152 ? 22.69191 -10.11522 -4.79392 1.000 83.83307 2115 LYS B CA 1
ATOM 3424 C C . LYS B 1 152 ? 23.80568 -10.57134 -3.86493 1.000 82.96459 2115 LYS B C 1
ATOM 3425 O O . LYS B 1 152 ? 23.84656 -10.16670 -2.69942 1.000 91.18132 2115 LYS B O 1
ATOM 3431 N N . ASN B 1 153 ? 24.73709 -11.38536 -4.36041 1.000 92.49375 2116 ASN B N 1
ATOM 3432 C CA . ASN B 1 153 ? 25.85299 -11.78830 -3.51252 1.000 91.93245 2116 ASN B CA 1
ATOM 3433 C C . ASN B 1 153 ? 26.67942 -10.57421 -3.12584 1.000 90.03895 2116 ASN B C 1
ATOM 3434 O O . ASN B 1 153 ? 27.07558 -10.42240 -1.96629 1.000 107.93261 2116 ASN B O 1
ATOM 3439 N N . SER B 1 154 ? 26.96563 -9.70486 -4.09367 1.000 80.93926 2117 SER B N 1
ATOM 3440 C CA . SER B 1 154 ? 27.77825 -8.53058 -3.80392 1.000 84.72103 2117 SER B CA 1
ATOM 3441 C C . SER B 1 154 ? 27.06108 -7.62896 -2.79818 1.000 76.10245 2117 SER B C 1
ATOM 3442 O O . SER B 1 154 ? 27.69922 -6.99879 -1.94689 1.000 77.93180 2117 SER B O 1
ATOM 3445 N N . ALA B 1 155 ? 25.72694 -7.55408 -2.89426 1.000 77.01292 2118 ALA B N 1
ATOM 3446 C CA . ALA B 1 155 ? 24.92028 -6.77173 -1.95803 1.000 76.45453 2118 ALA B CA 1
ATOM 3447 C C . ALA B 1 155 ? 24.98252 -7.36224 -0.55291 1.000 88.55516 2118 ALA B C 1
ATOM 3448 O O . ALA B 1 155 ? 25.06797 -6.63048 0.43924 1.000 75.33896 2118 ALA B O 1
ATOM 3450 N N . LYS B 1 156 ? 24.88677 -8.68953 -0.45131 1.000 86.90166 2119 LYS B N 1
ATOM 3451 C CA . LYS B 1 156 ? 24.93246 -9.34447 0.84930 1.000 78.58076 2119 LYS B CA 1
ATOM 3452 C C . LYS B 1 156 ? 26.28852 -9.12682 1.50022 1.000 76.91972 2119 LYS B C 1
ATOM 3453 O O . LYS B 1 156 ? 26.37043 -8.85145 2.70311 1.000 90.39917 2119 LYS B O 1
ATOM 3459 N N . VAL B 1 157 ? 27.36549 -9.23532 0.71843 1.000 76.52183 2120 VAL B N 1
ATOM 3460 C CA . VAL B 1 157 ? 28.69783 -8.98485 1.25610 1.000 75.19741 2120 VAL B CA 1
ATOM 3461 C C . VAL B 1 157 ? 28.80778 -7.54612 1.74015 1.000 76.36897 2120 VAL B C 1
ATOM 3462 O O . VAL B 1 157 ? 29.50679 -7.26061 2.72174 1.000 75.42984 2120 VAL B O 1
ATOM 3466 N N . MET B 1 158 ? 28.07931 -6.62970 1.09967 1.000 77.12762 2121 MET B N 1
ATOM 3467 C CA . MET B 1 158 ? 28.09262 -5.22952 1.51410 1.000 73.91629 2121 MET B CA 1
ATOM 3468 C C . MET B 1 158 ? 27.53339 -5.05853 2.92305 1.000 71.02469 2121 MET B C 1
ATOM 3469 O O . MET B 1 158 ? 28.15938 -4.41972 3.77524 1.000 77.74579 2121 MET B O 1
ATOM 3474 N N . VAL B 1 159 ? 26.34529 -5.61282 3.18412 1.000 72.36437 2122 VAL B N 1
ATOM 3475 C CA . VAL B 1 159 ? 25.74419 -5.49915 4.51359 1.000 74.71605 2122 VAL B CA 1
ATOM 3476 C C . VAL B 1 159 ? 26.64290 -6.13072 5.56622 1.000 72.02435 2122 VAL B C 1
ATOM 3477 O O . VAL B 1 159 ? 26.79841 -5.59841 6.67005 1.000 76.32337 2122 VAL B O 1
ATOM 3481 N N . THR B 1 160 ? 27.25767 -7.26647 5.23784 1.000 72.85368 2123 THR B N 1
ATOM 3482 C CA . THR B 1 160 ? 28.16393 -7.91645 6.17524 1.000 72.73465 2123 THR B CA 1
ATOM 3483 C C . THR B 1 160 ? 29.30958 -6.99490 6.57137 1.000 72.89727 2123 THR B C 1
ATOM 3484 O O . THR B 1 160 ? 29.68221 -6.92504 7.74730 1.000 83.36501 2123 THR B O 1
ATOM 3488 N N . ASN B 1 161 ? 29.87266 -6.27079 5.60752 1.000 75.00207 2124 ASN B N 1
ATOM 3489 C CA . ASN B 1 161 ? 30.96204 -5.35113 5.91571 1.000 73.41700 2124 ASN B CA 1
ATOM 3490 C C . ASN B 1 161 ? 30.50236 -4.19622 6.79605 1.000 73.87357 2124 ASN B C 1
ATOM 3491 O O . ASN B 1 161 ? 31.26590 -3.72117 7.64295 1.000 74.86405 2124 ASN B O 1
ATOM 3496 N N . VAL B 1 162 ? 29.26561 -3.73958 6.61704 1.000 67.74873 2125 VAL B N 1
ATOM 3497 C CA . VAL B 1 162 ? 28.71974 -2.70097 7.48207 1.000 67.05903 2125 VAL B CA 1
ATOM 3498 C C . VAL B 1 162 ? 28.56292 -3.22117 8.90643 1.000 73.46874 2125 VAL B C 1
ATOM 3499 O O . VAL B 1 162 ? 28.95562 -2.55444 9.87012 1.000 77.76848 2125 VAL B O 1
ATOM 3503 N N . THR B 1 163 ? 27.99821 -4.42087 9.06743 1.000 70.67106 2126 THR B N 1
ATOM 3504 C CA . THR B 1 163 ? 27.84109 -4.96386 10.41314 1.000 68.98317 2126 THR B CA 1
ATOM 3505 C C . THR B 1 163 ? 29.19220 -5.17480 11.08963 1.000 68.12847 2126 THR B C 1
ATOM 3506 O O . THR B 1 163 ? 29.32275 -4.95574 12.29558 1.000 78.72276 2126 THR B O 1
ATOM 3510 N N . SER B 1 164 ? 30.21337 -5.58472 10.33778 1.000 68.06586 2127 SER B N 1
ATOM 3511 C CA . SER B 1 164 ? 31.55111 -5.66452 10.91763 1.000 67.42479 2127 SER B CA 1
ATOM 3512 C C . SER B 1 164 ? 32.01789 -4.30153 11.40602 1.000 65.88558 2127 SER B C 1
ATOM 3513 O O . SER B 1 164 ? 32.64346 -4.19923 12.46469 1.000 78.74364 2127 SER B O 1
ATOM 3516 N N . LEU B 1 165 ? 31.80130 -3.25451 10.60868 1.000 70.42304 2128 LEU B N 1
ATOM 3517 C CA . LEU B 1 165 ? 32.10128 -1.89812 11.06363 1.000 65.02685 2128 LEU B CA 1
ATOM 3518 C C . LEU B 1 165 ? 31.37983 -1.58090 12.37266 1.000 71.59534 2128 LEU B C 1
ATOM 3519 O O . LEU B 1 165 ? 31.98834 -1.06763 13.31873 1.000 81.04557 2128 LEU B O 1
ATOM 3524 N N . LEU B 1 166 ? 30.07478 -1.87743 12.44755 1.000 64.73046 2129 LEU B N 1
ATOM 3525 C CA . LEU B 1 166 ? 29.33406 -1.59229 13.67653 1.000 64.83394 2129 LEU B CA 1
ATOM 3526 C C . LEU B 1 166 ? 29.83766 -2.43719 14.84011 1.000 65.39249 2129 LEU B C 1
ATOM 3527 O O . LEU B 1 166 ? 29.92179 -1.95076 15.97138 1.000 66.64977 2129 LEU B O 1
ATOM 3532 N N . LYS B 1 167 ? 30.21123 -3.69188 14.58034 1.000 68.13913 2130 LYS B N 1
ATOM 3533 C CA . LYS B 1 167 ? 30.75184 -4.52258 15.64960 1.000 67.82338 2130 LYS B CA 1
ATOM 3534 C C . LYS B 1 167 ? 32.06198 -3.93824 16.15045 1.000 76.25010 2130 LYS B C 1
ATOM 3535 O O . LYS B 1 167 ? 32.33394 -3.94265 17.35678 1.000 86.94624 2130 LYS B O 1
ATOM 3541 N N . THR B 1 168 ? 32.88413 -3.42726 15.23445 1.000 64.24573 2131 THR B N 1
ATOM 3542 C CA . THR B 1 168 ? 34.16386 -2.84101 15.61604 1.000 66.39545 2131 THR B CA 1
ATOM 3543 C C . THR B 1 168 ? 33.94866 -1.58502 16.45515 1.000 65.95773 2131 THR B C 1
ATOM 3544 O O . THR B 1 168 ? 34.63611 -1.37176 17.45914 1.000 80.93485 2131 THR B O 1
ATOM 3548 N N . VAL B 1 169 ? 33.01985 -0.72337 16.03070 1.000 62.27476 2132 VAL B N 1
ATOM 3549 C CA . VAL B 1 169 ? 32.69901 0.49072 16.78015 1.000 61.68787 2132 VAL B CA 1
ATOM 3550 C C . VAL B 1 169 ? 32.25965 0.15833 18.20512 1.000 76.49992 2132 VAL B C 1
ATOM 3551 O O . VAL B 1 169 ? 32.64794 0.83686 19.16497 1.000 77.57683 2132 VAL B O 1
ATOM 3555 N N . LYS B 1 170 ? 31.43535 -0.87567 18.36989 1.000 78.09820 2133 LYS B N 1
ATOM 3556 C CA . LYS B 1 170 ? 31.02641 -1.28239 19.71168 1.000 72.85987 2133 LYS B CA 1
ATOM 3557 C C . LYS B 1 170 ? 32.23252 -1.67907 20.56062 1.000 76.75832 2133 LYS B C 1
ATOM 3558 O O . LYS B 1 170 ? 32.41376 -1.17074 21.67318 1.000 86.23555 2133 LYS B O 1
ATOM 3564 N N . ALA B 1 171 ? 33.08964 -2.56025 20.03149 1.000 65.56593 2134 ALA B N 1
ATOM 3565 C CA . ALA B 1 171 ? 34.27241 -3.00900 20.76723 1.000 63.84029 2134 ALA B CA 1
ATOM 3566 C C . ALA B 1 171 ? 35.18607 -1.85616 21.17527 1.000 70.98177 2134 ALA B C 1
ATOM 3567 O O . ALA B 1 171 ? 35.69891 -1.83563 22.29999 1.000 93.37682 2134 ALA B O 1
ATOM 3569 N N . VAL B 1 172 ? 35.41644 -0.89777 20.27999 1.000 61.87898 2135 VAL B N 1
ATOM 3570 C CA . VAL B 1 172 ? 36.29374 0.23024 20.60174 1.000 79.17666 2135 VAL B CA 1
ATOM 3571 C C . VAL B 1 172 ? 35.68435 1.10865 21.69513 1.000 72.86334 2135 VAL B C 1
ATOM 3572 O O . VAL B 1 172 ? 36.38918 1.54386 22.61270 1.000 76.86491 2135 VAL B O 1
ATOM 3576 N N . GLU B 1 173 ? 34.38042 1.39658 21.61861 1.000 64.15937 2136 GLU B N 1
ATOM 3577 C CA . GLU B 1 173 ? 33.75724 2.21497 22.65811 1.000 73.01192 2136 GLU B CA 1
ATOM 3578 C C . GLU B 1 173 ? 33.75914 1.50555 24.00859 1.000 74.43834 2136 GLU B C 1
ATOM 3579 O O . GLU B 1 173 ? 33.96131 2.14646 25.04538 1.000 79.85584 2136 GLU B O 1
ATOM 3585 N N . ASP B 1 174 ? 33.56065 0.18851 24.02447 1.000 71.67399 2137 ASP B N 1
ATOM 3586 C CA . ASP B 1 174 ? 33.56113 -0.53845 25.29117 1.000 66.83458 2137 ASP B CA 1
ATOM 3587 C C . ASP B 1 174 ? 34.92505 -0.44079 25.96193 1.000 72.38022 2137 ASP B C 1
ATOM 3588 O O . ASP B 1 174 ? 35.02045 -0.14767 27.15950 1.000 91.30983 2137 ASP B O 1
ATOM 3593 N N . GLU B 1 175 ? 35.99422 -0.67660 25.20272 1.000 61.18692 2138 GLU B N 1
ATOM 3594 C CA . GLU B 1 175 ? 37.33552 -0.60657 25.77055 1.000 61.06836 2138 GLU B CA 1
ATOM 3595 C C . GLU B 1 175 ? 37.65533 0.79623 26.26531 1.000 62.25804 2138 GLU B C 1
ATOM 3596 O O . GLU B 1 175 ? 38.29100 0.95897 27.31241 1.000 88.52603 2138 GLU B O 1
ATOM 3602 N N . ALA B 1 176 ? 37.25853 1.82280 25.51781 1.000 61.16777 2139 ALA B N 1
ATOM 3603 C CA . ALA B 1 176 ? 37.55850 3.18172 25.94956 1.000 69.23642 2139 ALA B CA 1
ATOM 3604 C C . ALA B 1 176 ? 36.73312 3.63772 27.14901 1.000 72.54637 2139 ALA B C 1
ATOM 3605 O O . ALA B 1 176 ? 37.06472 4.67122 27.73803 1.000 80.67352 2139 ALA B O 1
ATOM 3607 N N . THR B 1 177 ? 35.68219 2.90954 27.53376 1.000 71.17163 2140 THR B N 1
ATOM 3608 C CA . THR B 1 177 ? 34.87074 3.28524 28.68905 1.000 78.45150 2140 THR B CA 1
ATOM 3609 C C . THR B 1 177 ? 34.78734 2.18214 29.73747 1.000 80.35630 2140 THR B C 1
ATOM 3610 O O . THR B 1 177 ? 33.97744 2.29479 30.66697 1.000 80.79696 2140 THR B O 1
ATOM 3614 N N . LYS B 1 178 ? 35.58277 1.11390 29.61238 1.000 69.41888 2141 LYS B N 1
ATOM 3615 C CA . LYS B 1 178 ? 35.47948 0.01815 30.57213 1.000 72.41725 2141 LYS B CA 1
ATOM 3616 C C . LYS B 1 178 ? 35.75735 0.49630 31.99018 1.000 79.21921 2141 LYS B C 1
ATOM 3617 O O . LYS B 1 178 ? 35.07511 0.08243 32.93556 1.000 82.41866 2141 LYS B O 1
ATOM 3623 N N . GLY B 1 179 ? 36.71326 1.41372 32.15186 1.000 74.72172 2142 GLY B N 1
ATOM 3624 C CA . GLY B 1 179 ? 36.94346 1.98449 33.46569 1.000 69.71355 2142 GLY B CA 1
ATOM 3625 C C . GLY B 1 179 ? 35.81230 2.88031 33.92733 1.000 74.35340 2142 GLY B C 1
ATOM 3626 O O . GLY B 1 179 ? 35.38990 2.80281 35.08340 1.000 80.97665 2142 GLY B O 1
ATOM 3627 N N . THR B 1 180 ? 35.30050 3.73625 33.04598 1.000 65.19915 2143 THR B N 1
ATOM 3628 C CA . THR B 1 180 ? 34.14945 4.54726 33.42808 1.000 61.00977 2143 THR B CA 1
ATOM 3629 C C . THR B 1 180 ? 32.97798 3.66149 33.83475 1.000 72.90492 2143 THR B C 1
ATOM 3630 O O . THR B 1 180 ? 32.30549 3.92458 34.83400 1.000 86.96481 2143 THR B O 1
ATOM 3634 N N . ARG B 1 181 ? 32.70650 2.61054 33.06055 1.000 79.84174 2144 ARG B N 1
ATOM 3635 C CA . ARG B 1 181 ? 31.60442 1.71908 33.40816 1.000 81.05678 2144 ARG B CA 1
ATOM 3636 C C . ARG B 1 181 ? 31.88277 0.96063 34.69723 1.000 86.26799 2144 ARG B C 1
ATOM 3637 O O . ARG B 1 181 ? 30.95137 0.67944 35.45996 1.000 93.57030 2144 ARG B O 1
ATOM 3645 N N . ALA B 1 182 ? 33.14911 0.65321 34.97840 1.000 81.01041 2145 ALA B N 1
ATOM 3646 C CA . ALA B 1 182 ? 33.46572 -0.05898 36.20987 1.000 84.00258 2145 ALA B CA 1
ATOM 3647 C C . ALA B 1 182 ? 33.21307 0.81844 37.42930 1.000 81.29640 2145 ALA B C 1
ATOM 3648 O O . ALA B 1 182 ? 32.55419 0.39491 38.38510 1.000 79.12073 2145 ALA B O 1
ATOM 3650 N N . LEU B 1 183 ? 33.70577 2.05896 37.39634 1.000 80.24297 2146 LEU B N 1
ATOM 3651 C CA . LEU B 1 183 ? 33.49917 2.98639 38.50569 1.000 70.97210 2146 LEU B CA 1
ATOM 3652 C C . LEU B 1 183 ? 32.01832 3.26857 38.73988 1.000 73.13071 2146 LEU B C 1
ATOM 3653 O O . LEU B 1 183 ? 31.55627 3.27690 39.88523 1.000 82.85156 2146 LEU B O 1
ATOM 3658 N N . GLU B 1 184 ? 31.25546 3.47714 37.66477 1.000 67.55447 2147 GLU B N 1
ATOM 3659 C CA . GLU B 1 184 ? 29.80376 3.60969 37.77956 1.000 67.85862 2147 GLU B CA 1
ATOM 3660 C C . GLU B 1 184 ? 29.17204 2.34188 38.33305 1.000 69.09064 2147 GLU B C 1
ATOM 3661 O O . GLU B 1 184 ? 28.14516 2.40432 39.01862 1.000 73.24820 2147 GLU B O 1
ATOM 3667 N N . ALA B 1 185 ? 29.69623 1.17817 37.94729 1.000 71.98838 2148 ALA B N 1
ATOM 3668 C CA . ALA B 1 185 ? 29.17894 -0.07396 38.48893 1.000 77.70245 2148 ALA B CA 1
ATOM 3669 C C . ALA B 1 185 ? 29.39144 -0.14256 39.99930 1.000 80.69099 2148 ALA B C 1
ATOM 3670 O O . ALA B 1 185 ? 28.50942 -0.59481 40.73868 1.000 73.81558 2148 ALA B O 1
ATOM 3672 N N . THR B 1 186 ? 30.57580 0.26962 40.46841 1.000 84.29909 2149 THR B N 1
ATOM 3673 C CA . THR B 1 186 ? 30.86262 0.28588 41.90173 1.000 75.23305 2149 THR B CA 1
ATOM 3674 C C . THR B 1 186 ? 29.95153 1.24710 42.66628 1.000 68.48758 2149 THR B C 1
ATOM 3675 O O . THR B 1 186 ? 29.45874 0.90785 43.74702 1.000 78.83801 2149 THR B O 1
ATOM 3679 N N . THR B 1 187 ? 29.65661 2.41980 42.09601 1.000 68.03858 2150 THR B N 1
ATOM 3680 C CA . THR B 1 187 ? 28.78309 3.37393 42.78250 1.000 69.06596 2150 THR B CA 1
ATOM 3681 C C . THR B 1 187 ? 27.37286 2.82522 42.92697 1.000 71.04932 2150 THR B C 1
ATOM 3682 O O . THR B 1 187 ? 26.67283 3.15815 43.88866 1.000 77.65815 2150 THR B O 1
ATOM 3686 N N . GLU B 1 188 ? 26.91811 2.03548 41.95797 1.000 80.02494 2151 GLU B N 1
ATOM 3687 C CA . GLU B 1 188 ? 25.59579 1.43666 42.07419 1.000 88.16777 2151 GLU B CA 1
ATOM 3688 C C . GLU B 1 188 ? 25.59548 0.36995 43.15759 1.000 81.43523 2151 GLU B C 1
ATOM 3689 O O . GLU B 1 188 ? 24.62637 0.24877 43.91388 1.000 102.35815 2151 GLU B O 1
ATOM 3695 N N . HIS B 1 189 ? 26.67144 -0.41710 43.24079 1.000 77.13411 2152 HIS B N 1
ATOM 3696 C CA . HIS B 1 189 ? 26.78028 -1.42513 44.29205 1.000 93.32129 2152 HIS B CA 1
ATOM 3697 C C . HIS B 1 189 ? 26.71577 -0.78122 45.66811 1.000 94.52490 2152 HIS B C 1
ATOM 3698 O O . HIS B 1 189 ? 25.98724 -1.24434 46.55385 1.000 92.22622 2152 HIS B O 1
ATOM 3705 N N . ILE B 1 190 ? 27.48026 0.29464 45.85964 1.000 94.86739 2153 ILE B N 1
ATOM 3706 C CA . ILE B 1 190 ? 27.52531 0.97778 47.14750 1.000 82.81181 2153 ILE B CA 1
ATOM 3707 C C . ILE B 1 190 ? 26.14300 1.49063 47.53195 1.000 83.76936 2153 ILE B C 1
ATOM 3708 O O . ILE B 1 190 ? 25.70225 1.34179 48.67730 1.000 92.74948 2153 ILE B O 1
ATOM 3713 N N . ARG B 1 191 ? 25.43696 2.09038 46.57290 1.000 80.81073 2154 ARG B N 1
ATOM 3714 C CA . ARG B 1 191 ? 24.05242 2.50793 46.77486 1.000 78.58239 2154 ARG B CA 1
ATOM 3715 C C . ARG B 1 191 ? 23.16105 1.35291 47.21404 1.000 84.09066 2154 ARG B C 1
ATOM 3716 O O . ARG B 1 191 ? 22.26121 1.53963 48.04091 1.000 83.55775 2154 ARG B O 1
ATOM 3724 N N . GLN B 1 192 ? 23.34594 0.16679 46.63121 1.000 93.01405 2155 GLN B N 1
ATOM 3725 C CA . GLN B 1 192 ? 22.54241 -0.96979 47.07097 1.000 95.75238 2155 GLN B CA 1
ATOM 3726 C C . GLN B 1 192 ? 23.00047 -1.46166 48.43749 1.000 101.40563 2155 GLN B C 1
ATOM 3727 O O . GLN B 1 192 ? 22.17759 -1.90229 49.24926 1.000 108.72643 2155 GLN B O 1
ATOM 3733 N N . GLU B 1 193 ? 24.31058 -1.41994 48.70357 1.000 92.75345 2156 GLU B N 1
ATOM 3734 C CA . GLU B 1 193 ? 24.79324 -1.81848 50.02166 1.000 88.53013 2156 GLU B CA 1
ATOM 3735 C C . GLU B 1 193 ? 24.29095 -0.85364 51.09072 1.000 89.99546 2156 GLU B C 1
ATOM 3736 O O . GLU B 1 193 ? 23.93915 -1.26818 52.20084 1.000 84.95248 2156 GLU B O 1
ATOM 3742 N N . LEU B 1 194 ? 24.21306 0.43478 50.75477 1.000 86.86879 2157 LEU B N 1
ATOM 3743 C CA . LEU B 1 194 ? 23.75236 1.42867 51.71409 1.000 83.26366 2157 LEU B CA 1
ATOM 3744 C C . LEU B 1 194 ? 22.26003 1.28239 51.96775 1.000 88.07218 2157 LEU B C 1
ATOM 3745 O O . LEU B 1 194 ? 21.79323 1.48517 53.09350 1.000 103.16319 2157 LEU B O 1
ATOM 3750 N N . ALA B 1 195 ? 21.49423 0.96077 50.92305 1.000 87.25641 2158 ALA B N 1
ATOM 3751 C CA . ALA B 1 195 ? 20.06872 0.70387 51.09256 1.000 90.58563 2158 ALA B CA 1
ATOM 3752 C C . ALA B 1 195 ? 19.83927 -0.45466 52.05143 1.000 93.33065 2158 ALA B C 1
ATOM 3753 O O . ALA B 1 195 ? 18.94666 -0.40113 52.90638 1.000 96.94107 2158 ALA B O 1
ATOM 3755 N N . VAL B 1 196 ? 20.61598 -1.52762 51.89452 1.000 91.78144 2159 VAL B N 1
ATOM 3756 C CA . VAL B 1 196 ? 20.48810 -2.69067 52.76800 1.000 107.29875 2159 VAL B CA 1
ATOM 3757 C C . VAL B 1 196 ? 20.92523 -2.33537 54.18329 1.000 99.68187 2159 VAL B C 1
ATOM 3758 O O . VAL B 1 196 ? 20.24004 -2.64882 55.16308 1.000 108.34166 2159 VAL B O 1
ATOM 3762 N N . PHE B 1 197 ? 22.07970 -1.67375 54.29821 1.000 102.42091 2160 PHE B N 1
ATOM 3763 C CA . PHE B 1 197 ? 22.58524 -1.17540 55.57522 1.000 103.91941 2160 PHE B CA 1
ATOM 3764 C C . PHE B 1 197 ? 21.52707 -0.37557 56.32565 1.000 105.76364 2160 PHE B C 1
ATOM 3765 O O . PHE B 1 197 ? 21.31408 -0.57756 57.52859 1.000 119.19408 2160 PHE B O 1
ATOM 3773 N N . CYS B 1 198 ? 20.86121 0.54964 55.63391 1.000 92.99013 2161 CYS B N 1
ATOM 3774 C CA . CYS B 1 198 ? 19.85261 1.37430 56.28456 1.000 109.43820 2161 CYS B CA 1
ATOM 3775 C C . CYS B 1 198 ? 18.53633 0.64881 56.55014 1.000 115.48031 2161 CYS B C 1
ATOM 3776 O O . CYS B 1 198 ? 17.66893 1.22148 57.22009 1.000 108.92314 2161 CYS B O 1
ATOM 3779 N N . SER B 1 199 ? 18.35254 -0.57826 56.05973 1.000 128.78757 2162 SER B N 1
ATOM 3780 C CA . SER B 1 199 ? 17.06265 -1.22705 56.22343 1.000 121.06638 2162 SER B CA 1
ATOM 3781 C C . SER B 1 199 ? 16.87788 -1.64176 57.68507 1.000 131.62032 2162 SER B C 1
ATOM 3782 O O . SER B 1 199 ? 17.85376 -1.77566 58.42874 1.000 125.03859 2162 SER B O 1
ATOM 3785 N N . PRO B 1 200 ? 15.63123 -1.86450 58.12087 1.000 136.89981 2163 PRO B N 1
ATOM 3786 C CA . PRO B 1 200 ? 15.40584 -2.31000 59.50989 1.000 128.87083 2163 PRO B CA 1
ATOM 3787 C C . PRO B 1 200 ? 15.77820 -3.76272 59.79295 1.000 127.28469 2163 PRO B C 1
ATOM 3788 O O . PRO B 1 200 ? 15.76263 -4.15850 60.96670 1.000 123.15210 2163 PRO B O 1
ATOM 3792 N N . GLU B 1 201 ? 16.12403 -4.55585 58.78565 1.000 136.04926 2164 GLU B N 1
ATOM 3793 C CA . GLU B 1 201 ? 16.59503 -5.91374 59.03297 1.000 136.65095 2164 GLU B CA 1
ATOM 3794 C C . GLU B 1 201 ? 17.87905 -5.90142 59.85758 1.000 140.08131 2164 GLU B C 1
ATOM 3795 O O . GLU B 1 201 ? 18.81174 -5.15433 59.53330 1.000 145.94706 2164 GLU B O 1
ATOM 3801 N N . PRO B 1 202 ? 17.96239 -6.69219 60.92349 1.000 137.25559 2165 PRO B N 1
ATOM 3802 C CA . PRO B 1 202 ? 19.22263 -6.83458 61.65806 1.000 129.19842 2165 PRO B CA 1
ATOM 3803 C C . PRO B 1 202 ? 20.28845 -7.49604 60.80240 1.000 129.43152 2165 PRO B C 1
ATOM 3804 O O . PRO B 1 202 ? 19.97737 -8.19769 59.82827 1.000 127.38366 2165 PRO B O 1
ATOM 3808 N N . PRO B 1 203 ? 21.55924 -7.30118 61.14309 1.000 121.39675 2166 PRO B N 1
ATOM 3809 C CA . PRO B 1 203 ? 22.64653 -7.94823 60.40216 1.000 130.69628 2166 PRO B CA 1
ATOM 3810 C C . PRO B 1 203 ? 22.68233 -9.45550 60.61774 1.000 134.91601 2166 PRO B C 1
ATOM 3811 O O . PRO B 1 203 ? 22.00893 -10.02493 61.47943 1.000 135.65530 2166 PRO B O 1
ATOM 3815 N N . ALA B 1 204 ? 23.50196 -10.09734 59.78119 1.000 139.38646 2167 ALA B N 1
ATOM 3816 C CA . ALA B 1 204 ? 23.66885 -11.54737 59.81475 1.000 133.19663 2167 ALA B CA 1
ATOM 3817 C C . ALA B 1 204 ? 24.19590 -12.02487 61.16252 1.000 134.04104 2167 ALA B C 1
ATOM 3818 O O . ALA B 1 204 ? 23.75128 -13.05864 61.67530 1.000 135.85230 2167 ALA B O 1
ATOM 3820 N N . LYS B 1 205 ? 25.14364 -11.30079 61.75301 1.000 130.00347 2168 LYS B N 1
ATOM 3821 C CA . LYS B 1 205 ? 25.70033 -11.70320 63.03561 1.000 132.14715 2168 LYS B CA 1
ATOM 3822 C C . LYS B 1 205 ? 25.99760 -10.46034 63.86019 1.000 123.98157 2168 LYS B C 1
ATOM 3823 O O . LYS B 1 205 ? 25.74352 -9.32794 63.43868 1.000 124.99185 2168 LYS B O 1
ATOM 3829 N N . THR B 1 206 ? 26.53863 -10.67874 65.05045 1.000 135.32358 2169 THR B N 1
ATOM 3830 C CA . THR B 1 206 ? 27.13794 -9.59362 65.80141 1.000 140.26823 2169 THR B CA 1
ATOM 3831 C C . THR B 1 206 ? 28.62222 -9.51297 65.47081 1.000 133.22000 2169 THR B C 1
ATOM 3832 O O . THR B 1 206 ? 29.18354 -10.37151 64.78745 1.000 126.52589 2169 THR B O 1
ATOM 3836 N N . SER B 1 207 ? 29.25830 -8.45014 65.94524 1.000 133.59010 2170 SER B N 1
ATOM 3837 C CA . SER B 1 207 ? 30.67010 -8.25545 65.67226 1.000 123.69170 2170 SER B CA 1
ATOM 3838 C C . SER B 1 207 ? 31.29542 -7.44845 66.79785 1.000 113.76212 2170 SER B C 1
ATOM 3839 O O . SER B 1 207 ? 30.60541 -6.86083 67.63523 1.000 104.03664 2170 SER B O 1
ATOM 3842 N N . THR B 1 208 ? 32.57429 -7.41067 66.79069 1.000 108.45397 2171 THR B N 1
ATOM 3843 C CA . THR B 1 208 ? 33.31324 -6.71465 67.82049 1.000 91.21367 2171 THR B CA 1
ATOM 3844 C C . THR B 1 208 ? 33.65320 -5.31585 67.32902 1.000 105.61193 2171 THR B C 1
ATOM 3845 O O . THR B 1 208 ? 33.71666 -5.08272 66.11788 1.000 112.78107 2171 THR B O 1
ATOM 3849 N N . PRO B 1 209 ? 33.83557 -4.34899 68.22929 1.000 93.23277 2172 PRO B N 1
ATOM 3850 C CA . PRO B 1 209 ? 34.36941 -3.04671 67.79466 1.000 102.54818 2172 PRO B CA 1
ATOM 3851 C C . PRO B 1 209 ? 35.62499 -3.16521 66.94105 1.000 110.28833 2172 PRO B C 1
ATOM 3852 O O . PRO B 1 209 ? 35.79876 -2.40366 65.98189 1.000 106.99071 2172 PRO B O 1
ATOM 3856 N N . GLU B 1 210 ? 36.50827 -4.10856 67.27731 1.000 108.64127 2173 GLU B N 1
ATOM 3857 C CA . GLU B 1 210 ? 37.73531 -4.31836 66.51357 1.000 103.99686 2173 GLU B CA 1
ATOM 3858 C C . GLU B 1 210 ? 37.45667 -4.81928 65.09790 1.000 102.70687 2173 GLU B C 1
ATOM 3859 O O . GLU B 1 210 ? 38.10738 -4.37881 64.14372 1.000 113.79720 2173 GLU B O 1
ATOM 3865 N N . ASP B 1 211 ? 36.49244 -5.73234 64.93952 1.000 105.06483 2174 ASP B N 1
ATOM 3866 C CA . ASP B 1 211 ? 36.04546 -6.14011 63.60522 1.000 119.65078 2174 ASP B CA 1
ATOM 3867 C C . ASP B 1 211 ? 35.54117 -4.95534 62.78873 1.000 109.83024 2174 ASP B C 1
ATOM 3868 O O . ASP B 1 211 ? 35.94925 -4.76051 61.63831 1.000 109.88371 2174 ASP B O 1
ATOM 3873 N N . PHE B 1 212 ? 34.61248 -4.18445 63.34632 1.000 96.89644 2175 PHE B N 1
ATOM 3874 C CA . PHE B 1 212 ? 34.22643 -2.91922 62.73222 1.000 94.00456 2175 PHE B CA 1
ATOM 3875 C C . PHE B 1 212 ? 35.45835 -2.09277 62.36149 1.000 93.55918 2175 PHE B C 1
ATOM 3876 O O . PHE B 1 212 ? 35.62848 -1.70180 61.20045 1.000 96.42108 2175 PHE B O 1
ATOM 3884 N N . ILE B 1 213 ? 36.33987 -1.83882 63.33528 1.000 89.33039 2176 ILE B N 1
ATOM 3885 C CA . ILE B 1 213 ? 37.52098 -1.00744 63.09547 1.000 78.80339 2176 ILE B CA 1
ATOM 3886 C C . ILE B 1 213 ? 38.39445 -1.55643 61.96572 1.000 92.06955 2176 ILE B C 1
ATOM 3887 O O . ILE B 1 213 ? 38.90307 -0.78738 61.13928 1.000 99.71926 2176 ILE B O 1
ATOM 3892 N N . ARG B 1 214 ? 38.59186 -2.87665 61.89732 1.000 89.53910 2177 ARG B N 1
ATOM 3893 C CA . ARG B 1 214 ? 39.50854 -3.38666 60.87584 1.000 94.22276 2177 ARG B CA 1
ATOM 3894 C C . ARG B 1 214 ? 38.95959 -3.18548 59.46233 1.000 92.27532 2177 ARG B C 1
ATOM 3895 O O . ARG B 1 214 ? 39.72219 -2.87014 58.54236 1.000 101.65328 2177 ARG B O 1
ATOM 3903 N N . MET B 1 215 ? 37.64340 -3.33103 59.26753 1.000 88.09922 2178 MET B N 1
ATOM 3904 C CA . MET B 1 215 ? 37.05268 -3.10663 57.94739 1.000 81.87309 2178 MET B CA 1
ATOM 3905 C C . MET B 1 215 ? 37.00844 -1.63216 57.55902 1.000 95.47056 2178 MET B C 1
ATOM 3906 O O . MET B 1 215 ? 36.56702 -1.29841 56.45032 1.000 107.09905 2178 MET B O 1
ATOM 3911 N N . THR B 1 216 ? 37.46809 -0.75929 58.45002 1.000 74.36438 2179 THR B N 1
ATOM 3912 C CA . THR B 1 216 ? 37.50617 0.68451 58.24236 1.000 86.09531 2179 THR B CA 1
ATOM 3913 C C . THR B 1 216 ? 38.77491 1.12116 57.51197 1.000 89.41826 2179 THR B C 1
ATOM 3914 O O . THR B 1 216 ? 38.72026 1.95190 56.59999 1.000 81.25956 2179 THR B O 1
ATOM 3918 N N . LYS B 1 217 ? 39.91939 0.56030 57.89747 1.000 94.99786 2180 LYS B N 1
ATOM 3919 C CA . LYS B 1 217 ? 41.18754 0.87179 57.24364 1.000 100.60209 2180 LYS B CA 1
ATOM 3920 C C . LYS B 1 217 ? 41.18203 0.54910 55.75164 1.000 92.69670 2180 LYS B C 1
ATOM 3921 O O . LYS B 1 217 ? 41.92911 1.17280 54.98694 1.000 100.18270 2180 LYS B O 1
ATOM 3927 N N . GLY B 1 218 ? 40.36916 -0.40227 55.30894 1.000 82.57345 2181 GLY B N 1
ATOM 3928 C CA . GLY B 1 218 ? 40.19927 -0.57915 53.87667 1.000 95.93779 2181 GLY B CA 1
ATOM 3929 C C . GLY B 1 218 ? 39.78897 0.67813 53.11882 1.000 81.11904 2181 GLY B C 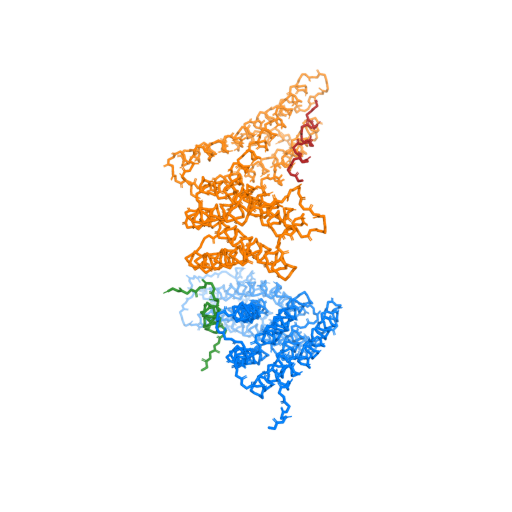1
ATOM 3930 O O . GLY B 1 218 ? 40.06550 0.80922 51.92256 1.000 87.64959 2181 GLY B O 1
ATOM 3931 N N . ILE B 1 219 ? 39.14653 1.61925 53.81239 1.000 79.12601 2182 ILE B N 1
ATOM 3932 C CA . ILE B 1 219 ? 38.73136 2.87958 53.19977 1.000 67.84287 2182 ILE B CA 1
ATOM 3933 C C . ILE B 1 219 ? 39.92130 3.78374 52.87922 1.000 67.15095 2182 ILE B C 1
ATOM 3934 O O . ILE B 1 219 ? 39.91410 4.49600 51.87010 1.000 69.49852 2182 ILE B O 1
ATOM 3939 N N . THR B 1 220 ? 40.96027 3.77083 53.71346 1.000 78.09997 2183 THR B N 1
ATOM 3940 C CA . THR B 1 220 ? 42.14381 4.59258 53.44724 1.000 72.05020 2183 THR B CA 1
ATOM 3941 C C . THR B 1 220 ? 42.74621 4.32744 52.07055 1.000 74.31221 2183 THR B C 1
ATOM 3942 O O . THR B 1 220 ? 43.00338 5.26610 51.30908 1.000 73.33665 2183 THR B O 1
ATOM 3946 N N . MET B 1 221 ? 42.98066 3.06233 51.72494 1.000 91.97290 2184 MET B N 1
ATOM 3947 C CA A MET B 1 221 ? 43.66410 2.79199 50.46533 0.500 92.06498 2184 MET B CA 1
ATOM 3948 C CA B MET B 1 221 ? 43.65330 2.75189 50.46472 0.500 90.66826 2184 MET B CA 1
ATOM 3949 C C . MET B 1 221 ? 42.76967 3.05750 49.26094 1.000 78.75637 2184 MET B C 1
ATOM 3950 O O . MET B 1 221 ? 43.26794 3.47041 48.20514 1.000 72.26267 2184 MET B O 1
ATOM 3959 N N . ALA B 1 222 ? 41.45965 2.85878 49.39354 1.000 71.70043 2185 ALA B N 1
ATOM 3960 C CA . ALA B 1 222 ? 40.58274 3.14042 48.26771 1.000 65.22556 2185 ALA B CA 1
ATOM 3961 C C . ALA B 1 222 ? 40.51353 4.63582 47.99746 1.000 64.46983 2185 ALA B C 1
ATOM 3962 O O . ALA B 1 222 ? 40.58640 5.06626 46.84417 1.000 75.39367 2185 ALA B O 1
ATOM 3964 N N . THR B 1 223 ? 40.38382 5.44322 49.04887 1.000 64.87589 2186 THR B N 1
ATOM 3965 C CA . THR B 1 223 ? 40.40179 6.89499 48.88943 1.000 65.52351 2186 THR B CA 1
ATOM 3966 C C . THR B 1 223 ? 41.66833 7.36282 48.18042 1.000 64.58716 2186 THR B C 1
ATOM 3967 O O . THR B 1 223 ? 41.60965 8.17218 47.24883 1.000 64.31871 2186 THR B O 1
ATOM 3971 N N . ALA B 1 224 ? 42.82795 6.88469 48.63582 1.000 64.93137 2187 ALA B N 1
ATOM 3972 C CA . ALA B 1 224 ? 44.09301 7.25465 48.01115 1.000 65.09478 2187 ALA B CA 1
ATOM 3973 C C . ALA B 1 224 ? 44.13409 6.88146 46.53782 1.000 73.56232 2187 ALA B C 1
ATOM 3974 O O . ALA B 1 224 ? 44.65490 7.63947 45.70994 1.000 64.56888 2187 ALA B O 1
ATOM 3976 N N . LYS B 1 225 ? 43.62348 5.69907 46.20046 1.000 74.33511 2188 LYS B N 1
ATOM 3977 C CA . LYS B 1 225 ? 43.66598 5.22183 44.82225 1.000 64.57929 2188 LYS B CA 1
ATOM 3978 C C . LYS B 1 225 ? 42.76756 6.06406 43.91487 1.000 63.13878 2188 LYS B C 1
ATOM 3979 O O . LYS B 1 225 ? 43.17421 6.46215 42.81821 1.000 62.95269 2188 LYS B O 1
ATOM 3985 N N . ALA B 1 226 ? 41.53621 6.33700 44.36401 1.000 63.01574 2189 ALA B N 1
ATOM 3986 C CA . ALA B 1 226 ? 40.63619 7.24589 43.65671 1.000 62.73375 2189 ALA B CA 1
ATOM 3987 C C . ALA B 1 226 ? 41.26457 8.61304 43.45176 1.000 62.98397 2189 ALA B C 1
ATOM 3988 O O . ALA B 1 226 ? 41.06741 9.23569 42.40954 1.000 62.79788 2189 ALA B O 1
ATOM 3990 N N . VAL B 1 227 ? 41.91232 9.15821 44.47016 1.000 63.58132 2190 VAL B N 1
ATOM 3991 C CA . VAL B 1 227 ? 42.53274 10.46669 44.29829 1.000 64.13675 2190 VAL B CA 1
ATOM 3992 C C . VAL B 1 227 ? 43.61362 10.38082 43.22543 1.000 64.14960 2190 VAL B C 1
ATOM 3993 O O . VAL B 1 227 ? 43.79824 11.30970 42.43116 1.000 64.44058 2190 VAL B O 1
ATOM 3997 N N . ALA B 1 228 ? 44.36265 9.27361 43.20783 1.000 64.07479 2191 ALA B N 1
ATOM 3998 C CA . ALA B 1 228 ? 45.37051 9.04908 42.17419 1.000 64.29471 2191 ALA B CA 1
ATOM 3999 C C . ALA B 1 228 ? 44.74852 8.91904 40.78807 1.000 63.59011 2191 ALA B C 1
ATOM 4000 O O . ALA B 1 228 ? 45.25736 9.48860 39.81922 1.000 67.90269 2191 ALA B O 1
ATOM 4002 N N . ALA B 1 229 ? 43.64279 8.17821 40.67436 1.000 69.51401 2192 ALA B N 1
ATOM 4003 C CA . ALA B 1 229 ? 42.97240 7.99379 39.38967 1.000 62.22340 2192 ALA B CA 1
ATOM 4004 C C . ALA B 1 229 ? 42.38837 9.28103 38.82892 1.000 62.23044 2192 ALA B C 1
ATOM 4005 O O . ALA B 1 229 ? 42.21574 9.38696 37.61672 1.000 72.48060 2192 ALA B O 1
ATOM 4007 N N . GLY B 1 230 ? 42.10356 10.26378 39.65904 1.000 62.67385 2193 GLY B N 1
ATOM 4008 C CA . GLY B 1 230 ? 41.55230 11.50997 39.17688 1.000 62.99305 2193 GLY B CA 1
ATOM 4009 C C . GLY B 1 230 ? 42.66684 12.38507 38.65837 1.000 63.73894 2193 GLY B C 1
ATOM 4010 O O . GLY B 1 230 ? 42.47734 13.14938 37.72061 1.000 63.99242 2193 GLY B O 1
ATOM 4011 N N . ASN B 1 231 ? 43.79336 12.38753 39.36438 1.000 64.36361 2194 ASN B N 1
ATOM 4012 C CA . ASN B 1 231 ? 44.97739 13.10887 38.90608 1.000 65.41026 2194 ASN B CA 1
ATOM 4013 C C . ASN B 1 231 ? 45.62759 12.48429 37.66949 1.000 65.26960 2194 ASN B C 1
ATOM 4014 O O . ASN B 1 231 ? 46.29296 13.19501 36.90640 1.000 66.16147 2194 ASN B O 1
ATOM 4019 N N . SER B 1 232 ? 45.49585 11.16714 37.47381 1.000 64.40813 2195 SER B N 1
ATOM 4020 C CA . SER B 1 232 ? 46.17466 10.47632 36.37569 1.000 64.46839 2195 SER B CA 1
ATOM 4021 C C . SER B 1 232 ? 45.28033 10.20324 35.17142 1.000 70.26791 2195 SER B C 1
ATOM 4022 O O . SER B 1 232 ? 45.77311 10.15836 34.03741 1.000 63.86781 2195 SER B O 1
ATOM 4025 N N . CYS B 1 233 ? 43.99162 9.96423 35.40354 1.000 71.11208 2196 CYS B N 1
ATOM 4026 C CA . CYS B 1 233 ? 43.01135 9.64114 34.36955 1.000 61.94854 2196 CYS B CA 1
ATOM 4027 C C . CYS B 1 233 ? 43.35120 8.36298 33.60602 1.000 61.65620 2196 CYS B C 1
ATOM 4028 O O . CYS B 1 233 ? 42.81197 8.12058 32.52088 1.000 77.99941 2196 CYS B O 1
ATOM 4031 N N . ARG B 1 234 ? 44.19491 7.51879 34.18843 1.000 61.99355 2197 ARG B N 1
ATOM 4032 C CA . ARG B 1 234 ? 44.57464 6.24442 33.59818 1.000 62.03537 2197 ARG B CA 1
ATOM 4033 C C . ARG B 1 234 ? 43.55691 5.15562 33.89954 1.000 68.08731 2197 ARG B C 1
ATOM 4034 O O . ARG B 1 234 ? 43.22528 4.90227 35.05784 1.000 80.95344 2197 ARG B O 1
ATOM 4042 N N . GLN B 1 235 ? 43.06519 4.51319 32.84187 1.000 81.67451 2198 GLN B N 1
ATOM 4043 C CA . GLN B 1 235 ? 42.01529 3.50977 32.96977 1.000 80.67812 2198 GLN B CA 1
ATOM 4044 C C . GLN B 1 235 ? 42.41666 2.37720 33.90162 1.000 82.73425 2198 GLN B C 1
ATOM 4045 O O . GLN B 1 235 ? 41.54584 1.75441 34.51606 1.000 80.19070 2198 GLN B O 1
ATOM 4051 N N . GLU B 1 236 ? 43.71464 2.10333 34.04588 1.000 93.53210 2199 GLU B N 1
ATOM 4052 C CA . GLU B 1 236 ? 44.11885 1.11255 35.03692 1.000 94.24149 2199 GLU B CA 1
ATOM 4053 C C . GLU B 1 236 ? 43.97509 1.62549 36.46851 1.000 94.98342 2199 GLU B C 1
ATOM 4054 O O . GLU B 1 236 ? 43.53599 0.88151 37.35280 1.000 94.98494 2199 GLU B O 1
ATOM 4060 N N . ASP B 1 237 ? 44.35935 2.87634 36.73176 1.000 96.91339 2200 ASP B N 1
ATOM 4061 C CA . ASP B 1 237 ? 44.00150 3.52589 37.99464 1.000 66.52087 2200 ASP B CA 1
ATOM 4062 C C . ASP B 1 237 ? 42.49111 3.59411 38.23233 1.000 65.81580 2200 ASP B C 1
ATOM 4063 O O . ASP B 1 237 ? 42.03589 3.48934 39.37513 1.000 72.93380 2200 ASP B O 1
ATOM 4068 N N . VAL B 1 238 ? 41.69714 3.78640 37.17642 1.000 75.39434 2201 VAL B N 1
ATOM 4069 C CA . VAL B 1 238 ? 40.25028 3.92253 37.35652 1.000 65.52019 2201 VAL B CA 1
ATOM 4070 C C . VAL B 1 238 ? 39.57528 2.58167 37.61577 1.000 65.95575 2201 VAL B C 1
ATOM 4071 O O . VAL B 1 238 ? 38.61534 2.50496 38.38897 1.000 72.50083 2201 VAL B O 1
ATOM 4075 N N . ILE B 1 239 ? 40.02145 1.50960 36.95995 1.000 74.74883 2202 ILE B N 1
ATOM 4076 C CA . ILE B 1 239 ? 39.44830 0.20212 37.26858 1.000 73.16888 2202 ILE B CA 1
ATOM 4077 C C . ILE B 1 239 ? 39.78743 -0.17168 38.70279 1.000 73.13821 2202 ILE B C 1
ATOM 4078 O O . ILE B 1 239 ? 38.97353 -0.77036 39.41654 1.000 70.57520 2202 ILE B O 1
ATOM 4083 N N . ALA B 1 240 ? 40.98651 0.20728 39.15409 1.000 72.13560 2203 ALA B N 1
ATOM 4084 C CA . ALA B 1 240 ? 41.46357 -0.19569 40.47095 1.000 63.47512 2203 ALA B CA 1
ATOM 4085 C C . ALA B 1 240 ? 40.70223 0.54236 41.56129 1.000 65.97798 2203 ALA B C 1
ATOM 4086 O O . ALA B 1 240 ? 40.36035 -0.03975 42.59626 1.000 79.17267 2203 ALA B O 1
ATOM 4088 N N . THR B 1 241 ? 40.41697 1.82229 41.33618 1.000 62.65361 2204 THR B N 1
ATOM 4089 C CA . THR B 1 241 ? 39.57501 2.57125 42.25887 1.000 62.67644 2204 THR B CA 1
ATOM 4090 C C . THR B 1 241 ? 38.21396 1.91235 42.39741 1.000 63.08267 2204 THR B C 1
ATOM 4091 O O . THR B 1 241 ? 37.69970 1.75053 43.50451 1.000 80.52975 2204 THR B O 1
ATOM 4095 N N . ALA B 1 242 ? 37.60916 1.54052 41.27834 1.000 62.93969 2205 ALA B N 1
ATOM 4096 C CA . ALA B 1 242 ? 36.31576 0.87174 41.31417 1.000 70.05641 2205 ALA B CA 1
ATOM 4097 C C . ALA B 1 242 ? 36.39422 -0.38958 42.16295 1.000 64.58600 2205 ALA B C 1
ATOM 4098 O O . ALA B 1 242 ? 35.50142 -0.66282 42.96805 1.000 74.27556 2205 ALA B O 1
ATOM 4100 N N . ASN B 1 243 ? 37.41908 -1.20999 41.94437 1.000 64.69662 2206 ASN B N 1
ATOM 4101 C CA . ASN B 1 243 ? 37.52682 -2.46191 42.68603 1.000 74.77308 2206 ASN B CA 1
ATOM 4102 C C . ASN B 1 243 ? 37.78869 -2.22079 44.16868 1.000 75.70133 2206 ASN B C 1
ATOM 4103 O O . ASN B 1 243 ? 37.12099 -2.81215 45.02553 1.000 74.87086 2206 ASN B O 1
ATOM 4108 N N . LEU B 1 244 ? 38.74690 -1.34626 44.49781 1.000 70.60883 2207 LEU B N 1
ATOM 4109 C CA . LEU B 1 244 ? 39.04271 -1.11848 45.90770 1.000 65.93973 2207 LEU B CA 1
ATOM 4110 C C . LEU B 1 244 ? 37.86916 -0.47172 46.62452 1.000 66.10946 2207 LEU B C 1
ATOM 4111 O O . LEU B 1 244 ? 37.54889 -0.84138 47.75834 1.000 67.77691 2207 LEU B O 1
ATOM 4116 N N . SER B 1 245 ? 37.16628 0.43088 45.94707 1.000 65.49933 2208 SER B N 1
ATOM 4117 C CA . SER B 1 245 ? 36.08241 1.16409 46.58712 1.000 65.88286 2208 SER B CA 1
ATOM 4118 C C . SER B 1 245 ? 34.91698 0.24096 46.90035 1.000 67.12249 2208 SER B C 1
ATOM 4119 O O . SER B 1 245 ? 34.31929 0.31816 47.97441 1.000 81.25645 2208 SER B O 1
ATOM 4122 N N . ARG B 1 246 ? 34.56046 -0.61003 45.94907 1.000 68.21045 2209 ARG B N 1
ATOM 4123 C CA . ARG B 1 246 ? 33.44014 -1.52328 46.12363 1.000 80.68679 2209 ARG B CA 1
ATOM 4124 C C . ARG B 1 246 ? 33.67042 -2.48544 47.28355 1.000 74.77529 2209 ARG B C 1
ATOM 4125 O O . ARG B 1 246 ? 32.74699 -2.75259 48.05987 1.000 72.26274 2209 ARG B O 1
ATOM 4133 N N . ARG B 1 247 ? 34.87233 -3.06187 47.38881 1.000 69.72378 2210 ARG B N 1
ATOM 4134 C CA . ARG B 1 247 ? 35.15365 -3.96052 48.50771 1.000 80.47841 2210 ARG B CA 1
ATOM 4135 C C . ARG B 1 247 ? 35.24173 -3.21026 49.83720 1.000 84.37073 2210 ARG B C 1
ATOM 4136 O O . ARG B 1 247 ? 34.61997 -3.60753 50.82918 1.000 72.98597 2210 ARG B O 1
ATOM 4144 N N . ALA B 1 248 ? 35.98734 -2.10022 49.86168 1.000 89.78281 2211 ALA B N 1
ATOM 4145 C CA . ALA B 1 248 ? 36.19629 -1.34956 51.09893 1.000 69.76664 2211 ALA B CA 1
ATOM 4146 C C . ALA B 1 248 ? 34.89518 -0.81839 51.68753 1.000 70.55011 2211 ALA B C 1
ATOM 4147 O O . ALA B 1 248 ? 34.67121 -0.92793 52.89888 1.000 82.52430 2211 ALA B O 1
ATOM 4149 N N . ILE B 1 249 ? 34.00962 -0.27102 50.85492 1.000 70.30816 2212 ILE B N 1
ATOM 4150 C CA . ILE B 1 249 ? 32.77300 0.28788 51.39360 1.000 71.34047 2212 ILE B CA 1
ATOM 4151 C C . ILE B 1 249 ? 31.82735 -0.82835 51.80664 1.000 73.19569 2212 ILE B C 1
ATOM 4152 O O . ILE B 1 249 ? 31.20261 -0.76627 52.87226 1.000 86.11643 2212 ILE B O 1
ATOM 4157 N N . ALA B 1 250 ? 31.70672 -1.86444 50.97740 1.000 73.49385 2213 ALA B N 1
ATOM 4158 C CA . ALA B 1 250 ? 30.89325 -3.01439 51.35259 1.000 75.53876 2213 ALA B CA 1
ATOM 4159 C C . ALA B 1 250 ? 31.39196 -3.61949 52.65665 1.000 84.23591 2213 ALA B C 1
ATOM 4160 O O . ALA B 1 250 ? 30.59195 -3.96331 53.53462 1.000 90.20995 2213 ALA B O 1
ATOM 4162 N N . ASP B 1 251 ? 32.71495 -3.76242 52.79403 1.000 75.38210 2214 ASP B N 1
ATOM 4163 C CA . ASP B 1 251 ? 33.29374 -4.32943 54.00885 1.000 76.26751 2214 ASP B CA 1
ATOM 4164 C C . ASP B 1 251 ? 32.95147 -3.49058 55.23593 1.000 85.28233 2214 ASP B C 1
ATOM 4165 O O . ASP B 1 251 ? 32.53256 -4.02324 56.27232 1.000 78.38549 2214 ASP B O 1
ATOM 4170 N N . MET B 1 252 ? 33.13432 -2.17274 55.13946 1.000 77.98301 2215 MET B N 1
ATOM 4171 C CA . MET B 1 252 ? 32.88607 -1.30940 56.28645 1.000 75.75175 2215 MET B CA 1
ATOM 4172 C C . MET B 1 252 ? 31.41601 -1.33026 56.68371 1.000 77.60447 2215 MET B C 1
ATOM 4173 O O . MET B 1 252 ? 31.08342 -1.49649 57.86054 1.000 86.67623 2215 MET B O 1
ATOM 4178 N N . LEU B 1 253 ? 30.51947 -1.15453 55.71217 1.000 77.74134 2216 LEU B N 1
ATOM 4179 C CA . LEU B 1 253 ? 29.09459 -1.04628 56.01712 1.000 79.72518 2216 LEU B CA 1
ATOM 4180 C C . LEU B 1 253 ? 28.58189 -2.28607 56.74243 1.000 81.99075 2216 LEU B C 1
ATOM 4181 O O . LEU B 1 253 ? 27.79524 -2.17714 57.68827 1.000 83.87484 2216 LEU B O 1
ATOM 4186 N N . ARG B 1 254 ? 28.99804 -3.47407 56.29894 1.000 83.63150 2217 ARG B N 1
ATOM 4187 C CA . ARG B 1 254 ? 28.53037 -4.71486 56.91362 1.000 86.00533 2217 ARG B CA 1
ATOM 4188 C C . ARG B 1 254 ? 29.02041 -4.84475 58.35104 1.000 96.74710 2217 ARG B C 1
ATOM 4189 O O . ARG B 1 254 ? 28.23362 -5.10915 59.26565 1.000 100.28704 2217 ARG B O 1
ATOM 4197 N N . ALA B 1 255 ? 30.32302 -4.65418 58.56319 1.000 96.07635 2218 ALA B N 1
ATOM 4198 C CA . ALA B 1 255 ? 30.90943 -4.73752 59.89882 1.000 89.65186 2218 ALA B CA 1
ATOM 4199 C C . ALA B 1 255 ? 30.34622 -3.68271 60.84168 1.000 103.37190 2218 ALA B C 1
ATOM 4200 O O . ALA B 1 255 ? 30.10088 -3.96114 62.02215 1.000 105.35563 2218 ALA B O 1
ATOM 4202 N N . CYS B 1 256 ? 30.16349 -2.45918 60.34432 1.000 91.17723 2219 CYS B N 1
ATOM 4203 C CA . CYS B 1 256 ? 29.49131 -1.41017 61.10615 1.000 93.54399 2219 CYS B CA 1
ATOM 4204 C C . CYS B 1 256 ?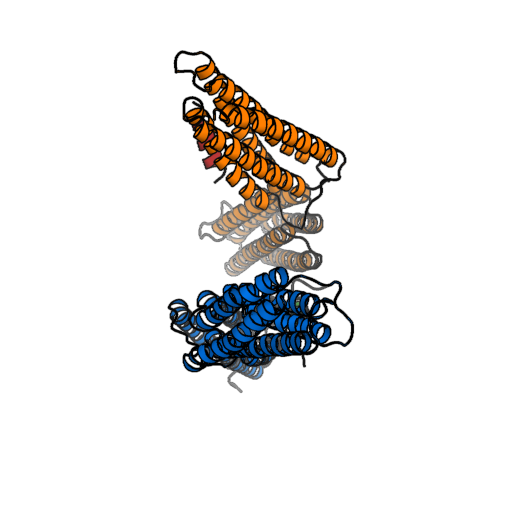 28.14030 -1.85435 61.66442 1.000 95.17349 2219 CYS B C 1
ATOM 4205 O O . CYS B 1 256 ? 27.91802 -1.80891 62.87776 1.000 109.53843 2219 CYS B O 1
ATOM 4208 N N . LYS B 1 257 ? 27.22450 -2.29024 60.79979 1.000 87.73240 2220 LYS B N 1
ATOM 4209 C CA . LYS B 1 257 ? 25.90902 -2.71542 61.27254 1.000 90.79547 2220 LYS B CA 1
ATOM 4210 C C . LYS B 1 257 ? 26.02226 -3.91140 62.21024 1.000 104.62532 2220 LYS B C 1
ATOM 4211 O O . LYS B 1 257 ? 25.38242 -3.94731 63.26726 1.000 117.57513 2220 LYS B O 1
ATOM 4217 N N . GLU B 1 258 ? 26.79378 -4.92311 61.81215 1.000 108.55740 2221 GLU B N 1
ATOM 4218 C CA . GLU B 1 258 ? 27.03493 -6.08299 62.66749 1.000 121.19535 2221 GLU B CA 1
ATOM 4219 C C . GLU B 1 258 ? 27.49108 -5.67345 64.06850 1.000 128.45101 2221 GLU B C 1
ATOM 4220 O O . GLU B 1 258 ? 26.98383 -6.18242 65.07450 1.000 128.97467 2221 GLU B O 1
ATOM 4226 N N . ALA B 1 259 ? 28.45129 -4.74968 64.14968 1.000 113.19609 2222 ALA B N 1
ATOM 4227 C CA . ALA B 1 259 ? 28.97826 -4.31047 65.44147 1.000 107.55127 2222 ALA B CA 1
ATOM 4228 C C . ALA B 1 259 ? 27.99064 -3.43532 66.21076 1.000 105.75095 2222 ALA B C 1
ATOM 4229 O O . ALA B 1 259 ? 27.87092 -3.56107 67.43619 1.000 110.56774 2222 ALA B O 1
ATOM 4231 N N . ALA B 1 260 ? 27.26435 -2.55698 65.51424 1.000 95.72451 2223 ALA B N 1
ATOM 4232 C CA . ALA B 1 260 ? 26.28463 -1.70144 66.18227 1.000 100.25239 2223 ALA B CA 1
ATOM 4233 C C . ALA B 1 260 ? 25.15962 -2.51270 66.81848 1.000 111.98603 2223 ALA B C 1
ATOM 4234 O O . ALA B 1 260 ? 24.67916 -2.17604 67.91019 1.000 99.78427 2223 ALA B O 1
ATOM 4236 N N . PHE B 1 261 ? 24.74477 -3.59372 66.16866 1.000 107.93025 2224 PHE B N 1
ATOM 4237 C CA . PHE B 1 261 ? 23.62109 -4.40150 66.62446 1.000 102.60375 2224 PHE B CA 1
ATOM 4238 C C . PHE B 1 261 ? 24.00126 -5.38195 67.72149 1.000 106.79791 2224 PHE B C 1
ATOM 4239 O O . PHE B 1 261 ? 23.13176 -6.12533 68.18875 1.000 113.45539 2224 PHE B O 1
ATOM 4247 N N . HIS B 1 262 ? 25.26885 -5.43138 68.10471 1.000 104.73984 2225 HIS B N 1
ATOM 4248 C CA . HIS B 1 262 ? 25.67040 -6.25630 69.23025 1.000 110.48824 2225 HIS B CA 1
ATOM 4249 C C . HIS B 1 262 ? 24.84693 -5.84546 70.45357 1.000 118.91026 2225 HIS B C 1
ATOM 4250 O O . HIS B 1 262 ? 24.80622 -4.65348 70.79674 1.000 116.51550 2225 HIS B O 1
ATOM 4257 N N . PRO B 1 263 ? 24.15964 -6.78201 71.11607 1.000 122.54350 2226 PRO B N 1
ATOM 4258 C CA . PRO B 1 263 ? 23.39565 -6.45028 72.33857 1.000 112.43782 2226 PRO B CA 1
ATOM 4259 C C . PRO B 1 263 ? 24.17129 -5.76912 73.45745 1.000 111.34642 2226 PRO B C 1
ATOM 4260 O O . PRO B 1 263 ? 23.54909 -5.15395 74.32931 1.000 113.13154 2226 PRO B O 1
ATOM 4264 N N . GLU B 1 264 ? 25.49835 -5.83939 73.45684 1.000 108.66144 2227 GLU B N 1
ATOM 4265 C CA . GLU B 1 264 ? 26.32304 -5.08631 74.39873 1.000 107.35167 2227 GLU B CA 1
ATOM 4266 C C . GLU B 1 264 ? 26.31389 -3.58370 74.13347 1.000 109.93171 2227 GLU B C 1
ATOM 4267 O O . GLU B 1 264 ? 26.63882 -2.80742 75.03616 1.000 105.20675 2227 GLU B O 1
ATOM 4273 N N . VAL B 1 265 ? 25.95245 -3.15735 72.93030 1.000 116.43412 2228 VAL B N 1
ATOM 4274 C CA . VAL B 1 265 ? 25.98063 -1.74855 72.55174 1.000 107.18394 2228 VAL B CA 1
ATOM 4275 C C . VAL B 1 265 ? 24.68471 -1.04612 72.94792 1.000 104.95549 2228 VAL B C 1
ATOM 4276 O O . VAL B 1 265 ? 23.57923 -1.51647 72.65013 1.000 107.31177 2228 VAL B O 1
ATOM 4280 N N . ALA B 1 266 ? 24.84472 0.06406 73.67073 1.000 104.74465 2229 ALA B N 1
ATOM 4281 C CA . ALA B 1 266 ? 23.74309 0.93445 74.05869 1.000 107.04580 2229 ALA B CA 1
ATOM 4282 C C . ALA B 1 266 ? 23.04980 1.50807 72.82558 1.000 106.67004 2229 ALA B C 1
ATOM 4283 O O . ALA B 1 266 ? 23.71130 1.80396 71.82371 1.000 118.07474 2229 ALA B O 1
ATOM 4285 N N . PRO B 1 267 ? 21.72464 1.68208 72.86223 1.000 109.69128 2230 PRO B N 1
ATOM 4286 C CA . PRO B 1 267 ? 21.01320 2.15872 71.66333 1.000 109.61581 2230 PRO B CA 1
ATOM 4287 C C . PRO B 1 267 ? 21.47582 3.50936 71.13331 1.000 113.98365 2230 PRO B C 1
ATOM 4288 O O . PRO B 1 267 ? 21.40867 3.72730 69.91732 1.000 123.34150 2230 PRO B O 1
ATOM 4292 N N . ASP B 1 268 ? 21.96429 4.41717 71.98254 1.000 119.52161 2231 ASP B N 1
ATOM 4293 C CA . ASP B 1 268 ? 22.47983 5.68205 71.46112 1.000 112.04161 2231 ASP B CA 1
ATOM 4294 C C . ASP B 1 268 ? 23.78681 5.48261 70.70444 1.000 101.02108 2231 ASP B C 1
ATOM 4295 O O . ASP B 1 268 ? 24.05347 6.18299 69.72319 1.000 99.19409 2231 ASP B O 1
ATOM 4300 N N . VAL B 1 269 ? 24.62554 4.55579 71.16842 1.000 100.02746 2232 VAL B N 1
ATOM 4301 C CA . VAL B 1 269 ? 25.86396 4.22930 70.46875 1.000 96.83244 2232 VAL B CA 1
ATOM 4302 C C . VAL B 1 269 ? 25.58386 3.48841 69.16802 1.000 96.07897 2232 VAL B C 1
ATOM 4303 O O . VAL B 1 269 ? 26.22004 3.75842 68.14264 1.000 96.62920 2232 VAL B O 1
ATOM 4307 N N . ARG B 1 270 ? 24.65413 2.52856 69.18524 1.000 98.29523 2233 ARG B N 1
ATOM 4308 C CA . ARG B 1 270 ? 24.18311 1.96341 67.92499 1.000 98.04320 2233 ARG B CA 1
ATOM 4309 C C . ARG B 1 270 ? 23.72777 3.05079 66.95892 1.000 97.41015 2233 ARG B C 1
ATOM 4310 O O . ARG B 1 270 ? 24.13398 3.06739 65.79226 1.000 95.26611 2233 ARG B O 1
ATOM 4318 N N . LEU B 1 271 ? 22.89445 3.97545 67.43471 1.000 99.41263 2234 LEU B N 1
ATOM 4319 C CA . LEU B 1 271 ? 22.46610 5.11001 66.61842 1.000 99.13191 2234 LEU B CA 1
ATOM 4320 C C . LEU B 1 271 ? 23.67433 5.84398 66.04125 1.000 95.79578 2234 LEU B C 1
ATOM 4321 O O . LEU B 1 271 ? 23.71197 6.16398 64.85186 1.000 94.38311 2234 LEU B O 1
ATOM 4326 N N . ARG B 1 272 ? 24.63666 6.18715 66.90291 1.000 94.77701 2235 ARG B N 1
ATOM 4327 C CA . ARG B 1 272 ? 25.81659 6.94276 66.48949 1.000 92.03630 2235 ARG B CA 1
ATOM 4328 C C . ARG B 1 272 ? 26.60311 6.18357 65.42811 1.000 89.53328 2235 ARG B C 1
ATOM 4329 O O . ARG B 1 272 ? 27.13154 6.78630 64.48984 1.000 87.63292 2235 ARG B O 1
ATOM 4337 N N . ALA B 1 273 ? 26.78310 4.87457 65.61803 1.000 89.60243 2236 ALA B N 1
ATOM 4338 C CA . ALA B 1 273 ? 27.59163 4.09708 64.68518 1.000 87.45609 2236 ALA B CA 1
ATOM 4339 C C . ALA B 1 273 ? 26.89359 3.98944 63.33492 1.000 87.27498 2236 ALA B C 1
ATOM 4340 O O . ALA B 1 273 ? 27.52545 4.14547 62.28424 1.000 86.08833 2236 ALA B O 1
ATOM 4342 N N . LEU B 1 274 ? 25.58575 3.73003 63.34596 1.000 89.65344 2237 LEU B N 1
ATOM 4343 C CA . LEU B 1 274 ? 24.84359 3.59552 62.09980 1.000 89.80039 2237 LEU B CA 1
ATOM 4344 C C . LEU B 1 274 ? 24.81026 4.91582 61.34207 1.000 88.77540 2237 LEU B C 1
ATOM 4345 O O . LEU B 1 274 ? 24.97423 4.93891 60.11966 1.000 95.32711 2237 LEU B O 1
ATOM 4350 N N . HIS B 1 275 ? 24.60227 6.02338 62.05268 1.000 89.72259 2238 HIS B N 1
ATOM 4351 C CA . HIS B 1 275 ? 24.63151 7.34055 61.42581 1.000 89.00514 2238 HIS B CA 1
ATOM 4352 C C . HIS B 1 275 ? 25.96770 7.65830 60.77084 1.000 85.97198 2238 HIS B C 1
ATOM 4353 O O . HIS B 1 275 ? 26.00665 8.07780 59.61219 1.000 95.36272 2238 HIS B O 1
ATOM 4360 N N . TYR B 1 276 ? 27.07877 7.46943 61.47781 1.000 84.76792 2239 TYR B N 1
ATOM 4361 C CA . TYR B 1 276 ? 28.34982 7.79488 60.83461 1.000 82.21545 2239 TYR B CA 1
ATOM 4362 C C . TYR B 1 276 ? 28.76159 6.75240 59.79983 1.000 89.64116 2239 TYR B C 1
ATOM 4363 O O . TYR B 1 276 ? 29.58413 7.05613 58.92593 1.000 82.15448 2239 TYR B O 1
ATOM 4372 N N . GLY B 1 277 ? 28.22939 5.53127 59.88540 1.000 89.69357 2240 GLY B N 1
ATOM 4373 C CA . GLY B 1 277 ? 28.45367 4.56961 58.81730 1.000 80.44454 2240 GLY B CA 1
ATOM 4374 C C . GLY B 1 277 ? 27.87603 5.06850 57.50784 1.000 80.06671 2240 GLY B C 1
ATOM 4375 O O . GLY B 1 277 ? 28.54366 5.07901 56.47173 1.000 82.34739 2240 GLY B O 1
ATOM 4376 N N . ARG B 1 278 ? 26.63214 5.54436 57.56354 1.000 81.97972 2241 ARG B N 1
ATOM 4377 C CA . ARG B 1 278 ? 25.94317 6.09504 56.40393 1.000 82.05520 2241 ARG B CA 1
ATOM 4378 C C . ARG B 1 278 ? 26.61366 7.37286 55.91653 1.000 80.54657 2241 ARG B C 1
ATOM 4379 O O . ARG B 1 278 ? 26.76239 7.57464 54.70911 1.000 90.70897 2241 ARG B O 1
ATOM 4387 N N . GLU B 1 279 ? 27.01858 8.24715 56.83810 1.000 80.76885 2242 GLU B N 1
ATOM 4388 C CA . GLU B 1 279 ? 27.68860 9.49270 56.46676 1.000 79.68335 2242 GLU B CA 1
ATOM 4389 C C . GLU B 1 279 ? 28.93068 9.21426 55.63279 1.000 77.19789 2242 GLU B C 1
ATOM 4390 O O . GLU B 1 279 ? 29.18798 9.89328 54.63077 1.000 76.26580 2242 GLU B O 1
ATOM 4396 N N . CYS B 1 280 ? 29.73440 8.23927 56.05982 1.000 76.30800 2243 CYS B N 1
ATOM 4397 C CA . CYS B 1 280 ? 30.98455 7.93871 55.37261 1.000 74.25308 2243 CYS B CA 1
ATOM 4398 C C . CYS B 1 280 ? 30.72829 7.46421 53.95340 1.000 73.44307 2243 CYS B C 1
ATOM 4399 O O . CYS B 1 280 ? 31.36545 7.93168 53.00457 1.000 72.12866 2243 CYS B O 1
ATOM 4402 N N . ALA B 1 281 ? 29.78263 6.53688 53.79512 1.000 74.40144 2244 ALA B N 1
ATOM 4403 C CA . ALA B 1 281 ? 29.40922 6.04425 52.47382 1.000 73.91083 2244 ALA B CA 1
ATOM 4404 C C . ALA B 1 281 ? 28.93733 7.16342 51.54940 1.000 73.85245 2244 ALA B C 1
ATOM 4405 O O . ALA B 1 281 ? 29.42628 7.29466 50.42186 1.000 72.48104 2244 ALA B O 1
ATOM 4407 N N . ASN B 1 282 ? 28.01018 8.00119 52.01868 1.000 75.49423 2245 ASN B N 1
ATOM 4408 C CA . ASN B 1 282 ? 27.50583 9.08449 51.17981 1.000 75.78921 2245 ASN B CA 1
ATOM 4409 C C . ASN B 1 282 ? 28.61163 10.04972 50.79261 1.000 74.29061 2245 ASN B C 1
ATOM 4410 O O . ASN B 1 282 ? 28.67997 10.50315 49.64832 1.000 81.67380 2245 ASN B O 1
ATOM 4415 N N . GLY B 1 283 ? 29.44480 10.42977 51.75254 1.000 74.36663 2246 GLY B N 1
ATOM 4416 C CA . GLY B 1 283 ? 30.58860 11.26710 51.43721 1.000 76.00332 2246 GLY B CA 1
ATOM 4417 C C . GLY B 1 283 ? 31.51836 10.63011 50.42478 1.000 70.96108 2246 GLY B C 1
ATOM 4418 O O . GLY B 1 283 ? 32.08014 11.31378 49.56741 1.000 70.47824 2246 GLY B O 1
ATOM 4419 N N . TYR B 1 284 ? 31.72352 9.31680 50.54100 1.000 70.41075 2247 TYR B N 1
ATOM 4420 C CA . TYR B 1 284 ? 32.55551 8.58255 49.59146 1.000 70.55316 2247 TYR B CA 1
ATOM 4421 C C . TYR B 1 284 ? 31.95776 8.56363 48.18737 1.000 68.59731 2247 TYR B C 1
ATOM 4422 O O . TYR B 1 284 ? 32.67250 8.78841 47.20687 1.000 68.41076 2247 TYR B O 1
ATOM 4431 N N . LEU B 1 285 ? 30.66180 8.24814 48.06408 1.000 69.72101 2248 LEU B N 1
ATOM 4432 C CA . LEU B 1 285 ? 29.98410 8.38062 46.77443 1.000 69.70684 2248 LEU B CA 1
ATOM 4433 C C . LEU B 1 285 ? 30.19251 9.75248 46.15730 1.000 69.47416 2248 LEU B C 1
ATOM 4434 O O . LEU B 1 285 ? 30.43508 9.85886 44.95273 1.000 80.22518 2248 LEU B O 1
ATOM 4439 N N . GLU B 1 286 ? 30.08243 10.81859 46.94303 1.000 70.41758 2249 GLU B N 1
ATOM 4440 C CA . GLU B 1 286 ? 30.30358 12.13422 46.35472 1.000 70.46932 2249 GLU B CA 1
ATOM 4441 C C . GLU B 1 286 ? 31.72368 12.27222 45.81877 1.000 68.89803 2249 GLU B C 1
ATOM 4442 O O . GLU B 1 286 ? 31.93608 12.88970 44.76935 1.000 68.54376 2249 GLU B O 1
ATOM 4448 N N . LEU B 1 287 ? 32.71225 11.72715 46.53121 1.000 68.15972 2250 LEU B N 1
ATOM 4449 C CA . LEU B 1 287 ? 34.06637 11.68956 45.98743 1.000 66.90395 2250 LEU B CA 1
ATOM 4450 C C . LEU B 1 287 ? 34.11444 10.92560 44.66452 1.000 67.96733 2250 LEU B C 1
ATOM 4451 O O . LEU B 1 287 ? 34.64133 11.43542 43.66787 1.000 77.07840 2250 LEU B O 1
ATOM 4456 N N . LEU B 1 288 ? 33.56222 9.70115 44.62655 1.000 65.76871 2251 LEU B N 1
ATOM 4457 C CA . LEU B 1 288 ? 33.62320 8.92382 43.38832 1.000 64.94027 2251 LEU B CA 1
ATOM 4458 C C . LEU B 1 288 ? 32.87354 9.59982 42.24407 1.000 65.14199 2251 LEU B C 1
ATOM 4459 O O . LEU B 1 288 ? 33.29789 9.53660 41.08573 1.000 64.35739 2251 LEU B O 1
ATOM 4464 N N . ASP B 1 289 ? 31.76421 10.26163 42.55007 1.000 66.35560 2252 ASP B N 1
ATOM 4465 C CA . ASP B 1 289 ? 31.01511 10.95184 41.51171 1.000 66.81563 2252 ASP B CA 1
ATOM 4466 C C . ASP B 1 289 ? 31.80077 12.13631 40.97720 1.000 66.51236 2252 ASP B C 1
ATOM 4467 O O . ASP B 1 289 ? 31.76288 12.42395 39.77789 1.000 74.16583 2252 ASP B O 1
ATOM 4472 N N . HIS B 1 290 ? 32.50221 12.84430 41.85973 1.000 66.75354 2253 HIS B N 1
ATOM 4473 C CA . HIS B 1 290 ? 33.37805 13.92549 41.42867 1.000 66.70109 2253 HIS B CA 1
ATOM 4474 C C . HIS B 1 290 ? 34.52725 13.37128 40.59840 1.000 69.49221 2253 HIS B C 1
ATOM 4475 O O . HIS B 1 290 ? 34.98568 14.01945 39.65027 1.000 70.93041 2253 HIS B O 1
ATOM 4482 N N . VAL B 1 291 ? 35.02578 12.18503 40.95415 1.000 64.51816 2254 VAL B N 1
ATOM 4483 C CA . VAL B 1 291 ? 36.05630 11.54575 40.13619 1.000 67.51265 2254 VAL B CA 1
ATOM 4484 C C . VAL B 1 291 ? 35.53820 11.31932 38.71720 1.000 68.17310 2254 VAL B C 1
ATOM 4485 O O . VAL B 1 291 ? 36.22706 11.61709 37.73297 1.000 67.62319 2254 VAL B O 1
ATOM 4489 N N . LEU B 1 292 ? 34.31569 10.79314 38.58965 1.000 68.34761 2255 LEU B N 1
ATOM 4490 C CA . LEU B 1 292 ? 33.72567 10.60050 37.26672 1.000 63.16293 2255 LEU B CA 1
ATOM 4491 C C . LEU B 1 292 ? 33.63992 11.92565 36.51184 1.000 66.96054 2255 LEU B C 1
ATOM 4492 O O . LEU B 1 292 ? 34.00961 12.00709 35.33456 1.000 72.32494 2255 LEU B O 1
ATOM 4497 N N . LEU B 1 293 ? 33.16206 12.97790 37.18389 1.000 68.51113 2256 LEU B N 1
ATOM 4498 C CA . LEU B 1 293 ? 33.17778 14.32562 36.61705 1.000 65.49047 2256 LEU B CA 1
ATOM 4499 C C . LEU B 1 293 ? 34.56876 14.68758 36.10641 1.000 64.94623 2256 LEU B C 1
ATOM 4500 O O . LEU B 1 293 ? 34.72395 15.21262 34.99854 1.000 78.57268 2256 LEU B O 1
ATOM 4505 N N . THR B 1 294 ? 35.59200 14.44231 36.92704 1.000 64.57879 2257 THR B N 1
ATOM 4506 C CA . THR B 1 294 ? 36.95847 14.83352 36.58539 1.000 74.40109 2257 THR B CA 1
ATOM 4507 C C . THR B 1 294 ? 37.43539 14.08162 35.34398 1.000 79.10365 2257 THR B C 1
ATOM 4508 O O . THR B 1 294 ? 38.08098 14.66396 34.46478 1.000 74.34280 2257 THR B O 1
ATOM 4512 N N . LEU B 1 295 ? 37.16020 12.77708 35.27309 1.000 73.74190 2258 LEU B N 1
ATOM 4513 C CA . LEU B 1 295 ? 37.55826 11.98763 34.11015 1.000 68.50168 2258 LEU B CA 1
ATOM 4514 C C . LEU B 1 295 ? 36.88733 12.47340 32.82843 1.000 71.44344 2258 LEU B C 1
ATOM 4515 O O . LEU B 1 295 ? 37.47797 12.37194 31.74723 1.000 68.91136 2258 LEU B O 1
ATOM 4520 N N . GLN B 1 296 ? 35.69941 13.07397 32.93550 1.000 73.81119 2259 GLN B N 1
ATOM 4521 C CA . GLN B 1 296 ? 34.96332 13.52048 31.75394 1.000 73.74102 2259 GLN B CA 1
ATOM 4522 C C . GLN B 1 296 ? 35.62104 14.71442 31.07561 1.000 74.18622 2259 GLN B C 1
ATOM 4523 O O . GLN B 1 296 ? 35.45771 14.89364 29.86190 1.000 109.11145 2259 GLN B O 1
ATOM 4529 N N . LYS B 1 297 ? 36.38037 15.51388 31.81922 1.000 67.84124 2260 LYS B N 1
ATOM 4530 C CA . LYS B 1 297 ? 37.15865 16.61220 31.25978 1.000 68.61699 2260 LYS B CA 1
ATOM 4531 C C . LYS B 1 297 ? 38.03366 17.20370 32.35675 1.000 75.38343 2260 LYS B C 1
ATOM 4532 O O . LYS B 1 297 ? 37.63627 18.15222 33.04546 1.000 72.39824 2260 LYS B O 1
ATOM 4538 N N . PRO B 1 298 ? 39.23258 16.64727 32.53696 1.000 80.39520 2261 PRO B N 1
ATOM 4539 C CA . PRO B 1 298 ? 40.14616 17.11679 33.59009 1.000 73.06510 2261 PRO B CA 1
ATOM 4540 C C . PRO B 1 298 ? 40.48497 18.59436 33.46903 1.000 68.56240 2261 PRO B C 1
ATOM 4541 O O . PRO B 1 298 ? 40.56288 19.15180 32.37255 1.000 95.99358 2261 PRO B O 1
ATOM 4545 N N . ASN B 1 299 ? 40.65245 19.23092 34.62078 1.000 68.81716 2262 ASN B N 1
ATOM 4546 C CA . ASN B 1 299 ? 41.31740 20.52313 34.69962 1.000 70.69727 2262 ASN B CA 1
ATOM 4547 C C . ASN B 1 299 ? 41.98044 20.63259 36.06167 1.000 75.96077 2262 ASN B C 1
ATOM 4548 O O . ASN B 1 299 ? 41.67828 19.85188 36.97305 1.000 92.32533 2262 ASN B O 1
ATOM 4553 N N . PRO B 1 300 ? 42.88426 21.60438 36.24262 1.000 73.55247 2263 PRO B N 1
ATOM 4554 C CA . PRO B 1 300 ? 43.61365 21.69304 37.52568 1.000 82.25739 2263 PRO B CA 1
ATOM 4555 C C . PRO B 1 300 ? 42.73266 21.94918 38.73712 1.000 88.47360 2263 PRO B C 1
ATOM 4556 O O . PRO B 1 300 ? 43.05474 21.47865 39.83776 1.000 82.59216 2263 PRO B O 1
ATOM 4560 N N . ASP B 1 301 ? 41.63884 22.69241 38.57500 1.000 84.49751 2264 ASP B N 1
ATOM 4561 C CA . ASP B 1 301 ? 40.79697 23.02359 39.71759 1.000 77.47782 2264 ASP B CA 1
ATOM 4562 C C . ASP B 1 301 ? 40.02626 21.80401 40.21224 1.000 80.03067 2264 ASP B C 1
ATOM 4563 O O . ASP B 1 301 ? 39.92638 21.58511 41.42351 1.000 93.97320 2264 ASP B O 1
ATOM 4568 N N . LEU B 1 302 ? 39.44863 21.01371 39.29916 1.000 73.74703 2265 LEU B N 1
ATOM 4569 C CA . LEU B 1 302 ? 38.79500 19.77428 39.71631 1.000 75.52114 2265 LEU B CA 1
ATOM 4570 C C . LEU B 1 302 ? 39.74275 18.89931 40.51682 1.000 72.41065 2265 LEU B C 1
ATOM 4571 O O . LEU B 1 302 ? 39.34026 18.28009 41.50635 1.000 77.87739 2265 LEU B O 1
ATOM 4576 N N . LYS B 1 303 ? 40.98286 18.76220 40.04868 1.000 73.75233 2266 LYS B N 1
ATOM 4577 C CA . LYS B 1 303 ? 41.96054 17.95567 40.77174 1.000 87.27255 2266 LYS B CA 1
ATOM 4578 C C . LYS B 1 303 ? 42.19222 18.49328 42.18101 1.000 82.07510 2266 LYS B C 1
ATOM 4579 O O . LYS B 1 303 ? 42.23725 17.72385 43.15097 1.000 77.12794 2266 LYS B O 1
ATOM 4585 N N . GLN B 1 304 ? 42.43021 19.80452 42.30499 1.000 80.06006 2267 GLN B N 1
ATOM 4586 C CA . GLN B 1 304 ? 42.52203 20.40223 43.63421 1.000 81.15324 2267 GLN B CA 1
ATOM 4587 C C . GLN B 1 304 ? 41.25316 20.15171 44.44671 1.000 83.24413 2267 GLN B C 1
ATOM 4588 O O . GLN B 1 304 ? 41.31251 19.97198 45.66794 1.000 93.19145 2267 GLN B O 1
ATOM 4594 N N . GLN B 1 305 ? 40.09191 20.14309 43.78956 1.000 74.73211 2268 GLN B N 1
ATOM 4595 C CA . GLN B 1 305 ? 38.85382 19.84780 44.49424 1.000 71.72959 2268 GLN B CA 1
ATOM 4596 C C . GLN B 1 305 ? 38.81933 18.41751 45.01408 1.000 70.20947 2268 GLN B C 1
ATOM 4597 O O . GLN B 1 305 ? 38.02309 18.12100 45.90295 1.000 73.76605 2268 GLN B O 1
ATOM 4603 N N . LEU B 1 306 ? 39.57749 17.49819 44.40836 1.000 68.94335 2269 LEU B N 1
ATOM 4604 C CA . LEU B 1 306 ? 39.60522 16.12983 44.91655 1.000 67.77265 2269 LEU B CA 1
ATOM 4605 C C . LEU B 1 306 ? 40.14881 16.08098 46.32995 1.000 77.06135 2269 LEU B C 1
ATOM 4606 O O . LEU B 1 306 ? 39.76490 15.21014 47.11822 1.000 94.87898 2269 LEU B O 1
ATOM 4611 N N . THR B 1 307 ? 41.07854 16.98565 46.64945 1.000 70.16717 2270 THR B N 1
ATOM 4612 C CA . THR B 1 307 ? 41.61584 17.04776 48.00163 1.000 78.48677 2270 THR B CA 1
ATOM 4613 C C . THR B 1 307 ? 40.52452 17.35540 49.01473 1.000 70.58976 2270 THR B C 1
ATOM 4614 O O . THR B 1 307 ? 40.41517 16.67391 50.03787 1.000 70.37089 2270 THR B O 1
ATOM 4618 N N . GLY B 1 308 ? 39.64954 18.31140 48.70228 1.000 71.50589 2271 GLY B N 1
ATOM 4619 C CA . GLY B 1 308 ? 38.54952 18.60421 49.60405 1.000 72.40152 2271 GLY B CA 1
ATOM 4620 C C . GLY B 1 308 ? 37.67984 17.38755 49.83057 1.000 71.42290 2271 GLY B C 1
ATOM 4621 O O . GLY B 1 308 ? 37.31903 17.06757 50.96359 1.000 79.32412 2271 GLY B O 1
ATOM 4622 N N . HIS B 1 309 ? 37.29465 16.71991 48.74618 1.000 70.35319 2272 HIS B N 1
ATOM 4623 C CA . HIS B 1 309 ? 36.52317 15.49313 48.87624 1.000 70.02373 2272 HIS B CA 1
ATOM 4624 C C . HIS B 1 309 ? 37.28298 14.46160 49.70014 1.000 68.89665 2272 HIS B C 1
ATOM 4625 O O . HIS B 1 309 ? 36.68735 13.73421 50.50162 1.000 74.28888 2272 HIS B O 1
ATOM 4632 N N . SER B 1 310 ? 38.59732 14.36848 49.49177 1.000 68.35525 2273 SER B N 1
ATOM 4633 C CA . SER B 1 310 ? 39.41935 13.39732 50.21026 1.000 67.88000 2273 SER B CA 1
ATOM 4634 C C . SER B 1 310 ? 39.55762 13.73251 51.69799 1.000 73.06397 2273 SER B C 1
ATOM 4635 O O . SER B 1 310 ? 39.48145 12.83443 52.54342 1.000 77.77950 2273 SER B O 1
ATOM 4638 N N . LYS B 1 311 ? 39.74989 15.01410 52.04592 1.000 72.29647 2274 LYS B N 1
ATOM 4639 C CA . LYS B 1 311 ? 39.73823 15.39649 53.45943 1.000 71.01197 2274 LYS B CA 1
ATOM 4640 C C . LYS B 1 311 ? 38.44544 14.99389 54.14596 1.000 71.36520 2274 LYS B C 1
ATOM 4641 O O . LYS B 1 311 ? 38.47973 14.48801 55.26840 1.000 75.22602 2274 LYS B O 1
ATOM 4647 N N . ARG B 1 312 ? 37.30561 15.12818 53.47558 1.000 71.47914 2275 ARG B N 1
ATOM 4648 C CA . ARG B 1 312 ? 36.05581 14.80500 54.14956 1.000 72.23223 2275 ARG B CA 1
ATOM 4649 C C . ARG B 1 312 ? 35.95407 13.32112 54.44302 1.000 71.43828 2275 ARG B C 1
ATOM 4650 O O . ARG B 1 312 ? 35.52641 12.92920 55.53244 1.000 78.93213 2275 ARG B O 1
ATOM 4658 N N . VAL B 1 313 ? 36.28912 12.47624 53.47230 1.000 70.14791 2276 VAL B N 1
ATOM 4659 C CA . VAL B 1 313 ? 36.27189 11.04144 53.73742 1.000 71.15427 2276 VAL B CA 1
ATOM 4660 C C . VAL B 1 313 ? 37.18764 10.70798 54.90964 1.000 69.76955 2276 VAL B C 1
ATOM 4661 O O . VAL B 1 313 ? 36.79623 9.97453 55.82619 1.000 75.97914 2276 VAL B O 1
ATOM 4665 N N . ALA B 1 314 ? 38.42637 11.21430 54.89142 1.000 69.48964 2277 ALA B N 1
ATOM 4666 C CA . ALA B 1 314 ? 39.30854 11.01211 56.03894 1.000 71.86906 2277 ALA B CA 1
ATOM 4667 C C . ALA B 1 314 ? 38.63814 11.45991 57.34418 1.000 71.86054 2277 ALA B C 1
ATOM 4668 O O . ALA B 1 314 ? 38.66019 10.74487 58.35305 1.000 71.46930 2277 ALA B O 1
ATOM 4670 N N . GLY B 1 315 ? 38.00268 12.63516 57.31337 1.000 77.18178 2278 GLY B N 1
ATOM 4671 C CA . GLY B 1 315 ? 37.20300 13.11506 58.43338 1.000 73.32444 2278 GLY B CA 1
ATOM 4672 C C . GLY B 1 315 ? 36.15347 12.13775 58.92407 1.000 73.72406 2278 GLY B C 1
ATOM 4673 O O . GLY B 1 315 ? 36.06639 11.84237 60.11474 1.000 81.09082 2278 GLY B O 1
ATOM 4674 N N . SER B 1 316 ? 35.34416 11.62062 58.00439 1.000 73.33030 2279 SER B N 1
ATOM 4675 C CA . SER B 1 316 ? 34.32836 10.62602 58.33821 1.000 73.92794 2279 SER B CA 1
ATOM 4676 C C . SER B 1 316 ? 34.93874 9.34534 58.89279 1.000 73.47615 2279 SER B C 1
ATOM 4677 O O . SER B 1 316 ? 34.32750 8.68226 59.73635 1.000 74.47388 2279 SER B O 1
ATOM 4680 N N . VAL B 1 317 ? 36.08918 8.92598 58.36769 1.000 72.18911 2280 VAL B N 1
ATOM 4681 C CA . VAL B 1 317 ? 36.73267 7.72383 58.89216 1.000 71.99483 2280 VAL B CA 1
ATOM 4682 C C . VAL B 1 317 ? 37.07187 7.88719 60.37355 1.000 82.49410 2280 VAL B C 1
ATOM 4683 O O . VAL B 1 317 ? 36.86042 6.96818 61.17465 1.000 82.52160 2280 VAL B O 1
ATOM 4687 N N . THR B 1 318 ? 37.58985 9.05523 60.76603 1.000 82.03798 2281 THR B N 1
ATOM 4688 C CA . THR B 1 318 ? 37.90873 9.29823 62.17451 1.000 74.15005 2281 THR B CA 1
ATOM 4689 C C . THR B 1 318 ? 36.66721 9.17348 63.05440 1.000 75.53755 2281 THR B C 1
ATOM 4690 O O . THR B 1 318 ? 36.68338 8.47684 64.07200 1.000 81.56795 2281 THR B O 1
ATOM 4694 N N . GLU B 1 319 ? 35.56690 9.80471 62.64211 1.000 76.12060 2282 GLU B N 1
ATOM 4695 C CA . GLU B 1 319 ? 34.28439 9.66589 63.32771 1.000 77.71971 2282 GLU B CA 1
ATOM 4696 C C . GLU B 1 319 ? 33.87962 8.20579 63.48338 1.000 77.93871 2282 GLU B C 1
ATOM 4697 O O . GLU B 1 319 ? 33.39582 7.79938 64.54226 1.000 92.44291 2282 GLU B O 1
ATOM 4703 N N . LEU B 1 320 ? 34.04664 7.40613 62.43594 1.000 82.33500 2283 LEU B N 1
ATOM 4704 C CA . LEU B 1 320 ? 33.66542 5.99872 62.51022 1.000 85.64372 2283 LEU B CA 1
ATOM 4705 C C . LEU B 1 320 ? 34.44076 5.26448 63.59387 1.000 77.53154 2283 LEU B C 1
ATOM 4706 O O . LEU B 1 320 ? 33.87235 4.43164 64.30852 1.000 78.85061 2283 LEU B O 1
ATOM 4711 N N . ILE B 1 321 ? 35.74213 5.52862 63.71185 1.000 76.52774 2284 ILE B N 1
ATOM 4712 C CA . ILE B 1 321 ? 36.53916 4.86195 64.73909 1.000 77.33536 2284 ILE B CA 1
ATOM 4713 C C . ILE B 1 321 ? 36.09424 5.30575 66.12716 1.000 84.74023 2284 ILE B C 1
ATOM 4714 O O . ILE B 1 321 ? 35.91831 4.48048 67.03048 1.000 93.10153 2284 ILE B O 1
ATOM 4719 N N . GLN B 1 322 ? 35.91305 6.61555 66.31982 1.000 78.65569 2285 GLN B N 1
ATOM 4720 C CA . GLN B 1 322 ? 35.34143 7.10811 67.56802 1.000 80.29305 2285 GLN B CA 1
ATOM 4721 C C . GLN B 1 322 ? 34.00158 6.44387 67.87648 1.000 81.84565 2285 GLN B C 1
ATOM 4722 O O . GLN B 1 322 ? 33.74422 6.05490 69.02008 1.000 99.65899 2285 GLN B O 1
ATOM 4728 N N . ALA B 1 323 ? 33.13737 6.29907 66.86979 1.000 89.36895 2286 ALA B N 1
ATOM 4729 C CA . ALA B 1 323 ? 31.90552 5.53249 67.04624 1.000 93.74278 2286 ALA B CA 1
ATOM 4730 C C . ALA B 1 323 ? 32.20446 4.10605 67.49561 1.000 83.79455 2286 ALA B C 1
ATOM 4731 O O . ALA B 1 323 ? 31.50943 3.55770 68.35355 1.000 85.69243 2286 ALA B O 1
ATOM 4733 N N . ALA B 1 324 ? 33.17130 3.45522 66.84737 1.000 82.23577 2287 ALA B N 1
ATOM 4734 C CA . ALA B 1 324 ? 33.60513 2.12745 67.27054 1.000 82.69063 2287 ALA B CA 1
ATOM 4735 C C . ALA B 1 324 ? 34.18795 2.16476 68.67632 1.000 100.09860 2287 ALA B C 1
ATOM 4736 O O . ALA B 1 324 ? 33.97387 1.24274 69.47423 1.000 94.50881 2287 ALA B O 1
ATOM 4738 N N . GLU B 1 325 ? 34.95849 3.21410 68.98520 1.000 99.57761 2288 GLU B N 1
ATOM 4739 C CA . GLU B 1 325 ? 35.57818 3.31548 70.30137 1.000 87.58520 2288 GLU B CA 1
ATOM 4740 C C . GLU B 1 325 ? 34.51651 3.39941 71.38513 1.000 97.73377 2288 GLU B C 1
ATOM 4741 O O . GLU B 1 325 ? 34.68123 2.84363 72.47903 1.000 109.63701 2288 GLU B O 1
ATOM 4747 N N . ALA B 1 326 ? 33.40745 4.07239 71.08883 1.000 86.14947 2289 ALA B N 1
ATOM 4748 C CA . ALA B 1 326 ? 32.33336 4.25709 72.05135 1.000 88.95734 2289 ALA B CA 1
ATOM 4749 C C . ALA B 1 326 ? 31.57965 2.95016 72.27626 1.000 90.07045 2289 ALA B C 1
ATOM 4750 O O . ALA B 1 326 ? 30.42091 2.96975 72.70003 1.000 96.91950 2289 ALA B O 1
ATOM 4752 N N . MET B 1 327 ? 32.20933 1.81336 71.97839 1.000 89.40676 2290 MET B N 1
ATOM 4753 C CA . MET B 1 327 ? 31.56292 0.52416 72.17711 1.000 91.17504 2290 MET B CA 1
ATOM 4754 C C . MET B 1 327 ? 32.26570 -0.25211 73.29003 1.000 112.80624 2290 MET B C 1
ATOM 4755 O O . MET B 1 327 ? 32.71864 -1.38440 73.08669 1.000 111.47883 2290 MET B O 1
ATOM 4760 N N . LYS B 1 328 ? 32.36573 0.37435 74.46533 1.000 119.57799 2291 LYS B N 1
ATOM 4761 C CA . LYS B 1 328 ? 32.81837 -0.25230 75.71310 1.000 111.23531 2291 LYS B CA 1
ATOM 4762 C C . LYS B 1 328 ? 32.59136 0.72371 76.87121 1.000 124.51062 2291 LYS B C 1
ATOM 4763 O O . LYS B 1 328 ? 32.00792 0.36949 77.90167 1.000 120.98609 2291 LYS B O 1
ATOM 4769 N N . THR C 2 1 ? 32.93666 50.77494 37.77610 1.000 130.80202 692 THR C N 1
ATOM 4770 C CA . THR C 2 1 ? 31.85078 49.99526 37.19122 1.000 140.91673 692 THR C CA 1
ATOM 4771 C C . THR C 2 1 ? 32.37816 48.77397 36.43552 1.000 146.81867 692 THR C C 1
ATOM 4772 O O . THR C 2 1 ? 33.48166 48.79880 35.88780 1.000 146.30440 692 THR C O 1
ATOM 4776 N N . LEU C 2 2 ? 31.58031 47.70527 36.41315 1.000 145.21037 693 LEU C N 1
ATOM 4777 C CA . LEU C 2 2 ? 31.95429 46.44652 35.78233 1.000 137.51674 693 LEU C CA 1
ATOM 4778 C C . LEU C 2 2 ? 30.83247 45.98439 34.86520 1.000 139.14779 693 LEU C C 1
ATOM 4779 O O . LEU C 2 2 ? 29.65158 46.16436 35.17755 1.000 130.78506 693 LEU C O 1
ATOM 4784 N N . ASP C 2 3 ? 31.20185 45.38799 33.73660 1.000 148.28118 694 ASP C N 1
ATOM 4785 C CA . ASP C 2 3 ? 30.24078 44.82050 32.80275 1.000 139.35893 694 ASP C CA 1
ATOM 4786 C C . ASP C 2 3 ? 30.28333 43.29799 32.88975 1.000 131.86894 694 ASP C C 1
ATOM 4787 O O . ASP C 2 3 ? 31.06318 42.71694 33.65211 1.000 137.02121 694 ASP C O 1
ATOM 4792 N N . ILE C 2 4 ? 29.43833 42.65125 32.08202 1.000 95.81337 695 ILE C N 1
ATOM 4793 C CA . ILE C 2 4 ? 29.23910 41.21017 32.21602 1.000 90.28039 695 ILE C CA 1
ATOM 4794 C C . ILE C 2 4 ? 30.52115 40.44065 31.93252 1.000 77.82902 695 ILE C C 1
ATOM 4795 O O . ILE C 2 4 ? 30.73881 39.35711 32.48576 1.000 86.99680 695 ILE C O 1
ATOM 4800 N N . ASP C 2 5 ? 31.40168 40.98737 31.09896 1.000 85.40300 696 ASP C N 1
ATOM 4801 C CA . ASP C 2 5 ? 32.63305 40.27471 30.77868 1.000 100.03194 696 ASP C CA 1
ATOM 4802 C C . ASP C 2 5 ? 33.52303 40.12947 32.00444 1.000 94.53815 696 ASP C C 1
ATOM 4803 O O . ASP C 2 5 ? 34.14170 39.07902 32.21025 1.000 90.51793 696 ASP C O 1
ATOM 4808 N N . GLN C 2 6 ? 33.59588 41.16944 32.83142 1.000 106.73525 697 GLN C N 1
ATOM 4809 C CA . GLN C 2 6 ? 34.43715 41.14043 34.02018 1.000 115.00706 697 GLN C CA 1
ATOM 4810 C C . GLN C 2 6 ? 33.71951 40.56905 35.23210 1.000 102.45799 697 GLN C C 1
ATOM 4811 O O . GLN C 2 6 ? 34.35283 39.90774 36.06357 1.000 102.49094 697 GLN C O 1
ATOM 4817 N N . SER C 2 7 ? 32.41503 40.82251 35.35186 1.000 85.87898 698 SER C N 1
ATOM 4818 C CA . SER C 2 7 ? 31.64779 40.26187 36.45594 1.000 86.90541 698 SER C CA 1
ATOM 4819 C C . SER C 2 7 ? 31.72367 38.74208 36.46003 1.000 82.77560 698 SER C C 1
ATOM 4820 O O . SER C 2 7 ? 31.95067 38.12716 37.50992 1.000 99.65582 698 SER C O 1
ATOM 4823 N N . ILE C 2 8 ? 31.55279 38.11848 35.29188 1.000 70.17782 699 ILE C N 1
ATOM 4824 C CA . ILE C 2 8 ? 31.62600 36.66602 35.20446 1.000 76.28181 699 ILE C CA 1
ATOM 4825 C C . ILE C 2 8 ? 33.02598 36.16150 35.53220 1.000 85.61089 699 ILE C C 1
ATOM 4826 O O . ILE C 2 8 ? 33.18617 35.01575 35.96542 1.000 101.24362 699 ILE C O 1
ATOM 4831 N N . GLU C 2 9 ? 34.04829 37.00320 35.38046 1.000 79.27304 700 GLU C N 1
ATOM 4832 C CA . GLU C 2 9 ? 35.38627 36.60383 35.80388 1.000 95.31937 700 GLU C CA 1
ATOM 4833 C C . GLU C 2 9 ? 35.52333 36.63898 37.32122 1.000 102.37066 700 GLU C C 1
ATOM 4834 O O . GLU C 2 9 ? 35.93731 35.65060 37.93632 1.000 106.46384 700 GLU C O 1
ATOM 4840 N N . GLN C 2 10 ? 35.18463 37.77377 37.94005 1.000 108.80674 701 GLN C N 1
ATOM 4841 C CA . GLN C 2 10 ? 35.27128 37.87933 39.39252 1.000 115.93712 701 GLN C CA 1
ATOM 4842 C C . GLN C 2 10 ? 34.40296 36.84072 40.07755 1.000 110.88855 701 GLN C C 1
ATOM 4843 O O . GLN C 2 10 ? 34.74729 36.35498 41.16044 1.000 115.17742 701 GLN C O 1
ATOM 4849 N N . LEU C 2 11 ? 33.28267 36.48285 39.46107 1.000 87.00821 702 LEU C N 1
ATOM 4850 C CA . LEU C 2 11 ? 32.35962 35.55490 40.09263 1.000 80.83641 702 LEU C CA 1
ATOM 4851 C C . LEU C 2 11 ? 32.78835 34.10453 39.93590 1.000 83.41302 702 LEU C C 1
ATOM 4852 O O . LEU C 2 11 ? 32.41836 33.26788 40.76465 1.000 84.39829 702 LEU C O 1
ATOM 4857 N N . ASN C 2 12 ? 33.54733 33.77657 38.88990 1.000 84.44196 703 ASN C N 1
ATOM 4858 C CA . ASN C 2 12 ? 34.09821 32.42858 38.81399 1.000 86.01909 703 ASN C CA 1
ATOM 4859 C C . ASN C 2 12 ? 35.22067 32.23637 39.82134 1.000 84.66829 703 ASN C C 1
ATOM 4860 O O . ASN C 2 12 ? 35.41753 31.12256 40.32099 1.000 88.98279 703 ASN C O 1
ATOM 4865 N N . ARG C 2 13 ? 35.96213 33.30283 40.13301 1.000 81.50704 704 ARG C N 1
ATOM 4866 C CA . ARG C 2 13 ? 36.91221 33.23080 41.23647 1.000 93.44898 704 ARG C CA 1
ATOM 4867 C C . ARG C 2 13 ? 36.18184 33.15213 42.57117 1.000 91.23800 704 ARG C C 1
ATOM 4868 O O . ARG C 2 13 ? 36.59371 32.40904 43.46874 1.000 80.53903 704 ARG C O 1
ATOM 4876 N N . LEU C 2 14 ? 35.08584 33.90438 42.71271 1.000 89.89571 705 LEU C N 1
ATOM 4877 C CA . LEU C 2 14 ? 34.29615 33.85216 43.93740 1.000 78.31619 705 LEU C CA 1
ATOM 4878 C C . LEU C 2 14 ? 33.67779 32.47805 44.15255 1.000 85.16719 705 LEU C C 1
ATOM 4879 O O . LEU C 2 14 ? 33.49903 32.05375 45.30014 1.000 99.16757 705 LEU C O 1
ATOM 4884 N N . ILE C 2 15 ? 33.32565 31.77922 43.07204 1.000 83.64237 706 ILE C N 1
ATOM 4885 C CA . ILE C 2 15 ? 32.81174 30.42028 43.20999 1.000 83.73360 706 ILE C CA 1
ATOM 4886 C C . ILE C 2 15 ? 33.86800 29.51879 43.82891 1.000 81.03567 706 ILE C C 1
ATOM 4887 O O . ILE C 2 15 ? 33.55464 28.62462 44.62481 1.000 87.16917 706 ILE C O 1
ATOM 4892 N N . LEU C 2 16 ? 35.13604 29.75562 43.49728 1.000 77.77933 707 LEU C N 1
ATOM 4893 C CA . LEU C 2 16 ? 36.20412 28.94132 44.05894 1.000 89.41037 707 LEU C CA 1
ATOM 4894 C C . LEU C 2 16 ? 36.56342 29.35366 45.48433 1.000 90.25447 707 LEU C C 1
ATOM 4895 O O . LEU C 2 16 ? 36.94291 28.49408 46.28900 1.000 89.98755 707 LEU C O 1
ATOM 4900 N N . GLU C 2 17 ? 36.45378 30.64387 45.82097 1.000 85.09626 708 GLU C N 1
ATOM 4901 C CA . GLU C 2 17 ? 36.61854 31.05077 47.21476 1.000 93.71312 708 GLU C CA 1
ATOM 4902 C C . GLU C 2 17 ? 35.62299 30.32023 48.10108 1.000 89.31617 708 GLU C C 1
ATOM 4903 O O . GLU C 2 17 ? 36.00469 29.64894 49.06410 1.000 92.74017 708 GLU C O 1
ATOM 4909 N N . LEU C 2 18 ? 34.33580 30.42939 47.76870 1.000 86.92780 709 LEU C N 1
ATOM 4910 C CA . LEU C 2 18 ? 33.29484 29.75440 48.53225 1.000 88.57235 709 LEU C CA 1
ATOM 4911 C C . LEU C 2 18 ? 33.48649 28.24652 48.54534 1.000 89.10853 709 LEU C C 1
ATOM 4912 O O . LEU C 2 18 ? 33.25931 27.60288 49.57639 1.000 102.31156 709 LEU C O 1
ATOM 4917 N N . ASP C 2 19 ? 33.88426 27.66172 47.40433 1.000 97.13251 710 ASP C N 1
ATOM 4918 C CA . ASP C 2 19 ? 33.97477 26.21168 47.24729 1.000 95.42031 710 ASP C CA 1
ATOM 4919 C C . ASP C 2 19 ? 34.85741 25.62312 48.34184 1.000 104.42250 710 ASP C C 1
ATOM 4920 O O . ASP C 2 19 ? 36.08205 25.81745 48.32636 1.000 91.88484 710 ASP C O 1
ATOM 4925 N N . PRO C 2 20 ? 34.27455 24.90752 49.31245 1.000 108.68540 711 PRO C N 1
ATOM 4926 C CA . PRO C 2 20 ? 35.07264 24.41013 50.43675 1.000 99.20577 711 PRO C CA 1
ATOM 4927 C C . PRO C 2 20 ? 35.87989 23.15580 50.12399 1.000 101.06828 711 PRO C C 1
ATOM 4928 O O . PRO C 2 20 ? 36.69701 22.74887 50.96343 1.000 103.99677 711 PRO C O 1
ATOM 4932 N N . THR C 2 21 ? 35.68331 22.52981 48.95503 1.000 97.15946 712 THR C N 1
ATOM 4933 C CA . THR C 2 21 ? 36.60430 21.49898 48.48899 1.000 98.15588 712 THR C CA 1
ATOM 4934 C C . THR C 2 21 ? 37.87518 22.08991 47.89850 1.000 96.96239 712 THR C C 1
ATOM 4935 O O . THR C 2 21 ? 38.89083 21.39057 47.81335 1.000 99.14101 712 THR C O 1
ATOM 4939 N N . PHE C 2 22 ? 37.84100 23.35708 47.50063 1.000 94.21938 713 PHE C N 1
ATOM 4940 C CA . PHE C 2 22 ? 38.96199 24.01569 46.83793 1.000 93.61406 713 PHE C CA 1
ATOM 4941 C C . PHE C 2 22 ? 39.68182 24.88353 47.86478 1.000 96.36925 713 PHE C C 1
ATOM 4942 O O . PHE C 2 22 ? 39.20280 25.95918 48.23136 1.000 95.74121 713 PHE C O 1
ATOM 4950 N N . GLU C 2 23 ? 40.83979 24.41095 48.32371 1.000 100.01337 714 GLU C N 1
ATOM 4951 C CA . GLU C 2 23 ? 41.63480 25.12753 49.32276 1.000 109.78713 714 GLU C CA 1
ATOM 4952 C C . GLU C 2 23 ? 43.10569 24.81518 49.11090 1.000 114.02097 714 GLU C C 1
ATOM 4953 O O . GLU C 2 23 ? 43.66632 23.91293 49.75008 1.000 110.21216 714 GLU C O 1
ATOM 4959 N N . PRO C 2 24 ? 43.78064 25.56578 48.22389 1.000 109.98619 715 PRO C N 1
ATOM 4960 C CA . PRO C 2 24 ? 45.20698 25.40568 47.91405 1.000 112.43838 715 PRO C CA 1
ATOM 4961 C C . PRO C 2 24 ? 46.10897 25.68745 49.11404 1.000 119.31853 715 PRO C C 1
ATOM 4962 O O . PRO C 2 24 ? 47.02213 26.50642 48.99396 1.000 120.64959 715 PRO C O 1
ATOM 4966 N N . ASP D 2 3 ? 19.53237 1.44903 21.05153 1.000 143.51764 694 ASP D N 1
ATOM 4967 C CA . ASP D 2 3 ? 20.36553 2.19689 20.11334 1.000 151.37422 694 ASP D CA 1
ATOM 4968 C C . ASP D 2 3 ? 21.26810 1.27570 19.28878 1.000 151.21193 694 ASP D C 1
ATOM 4969 O O . ASP D 2 3 ? 20.83820 0.72187 18.27693 1.000 140.02865 694 ASP D O 1
ATOM 4974 N N . ILE D 2 4 ? 22.51515 1.11178 19.73319 1.000 159.57286 695 ILE D N 1
ATOM 4975 C CA . ILE D 2 4 ? 23.51783 0.33137 19.01210 1.000 161.02098 695 ILE D CA 1
ATOM 4976 C C . ILE D 2 4 ? 23.12609 -1.14033 18.97818 1.000 157.92478 695 ILE D C 1
ATOM 4977 O O . ILE D 2 4 ? 22.86158 -1.69740 17.90636 1.000 134.12638 695 ILE D O 1
ATOM 4982 N N . ASP D 2 5 ? 23.09129 -1.77570 20.15646 1.000 167.59681 696 ASP D N 1
ATOM 4983 C CA . ASP D 2 5 ? 22.85776 -3.21641 20.23666 1.000 161.93195 696 ASP D CA 1
ATOM 4984 C C . ASP D 2 5 ? 21.54989 -3.62075 19.56728 1.000 168.16620 696 ASP D C 1
ATOM 4985 O O . ASP D 2 5 ? 21.41491 -4.75972 19.10477 1.000 163.38193 696 ASP D O 1
ATOM 4990 N N . GLN D 2 6 ? 20.58002 -2.70690 19.50581 1.000 174.48741 697 GLN D N 1
ATOM 4991 C CA . GLN D 2 6 ? 19.32789 -2.98269 18.81426 1.000 167.64298 697 GLN D CA 1
ATOM 4992 C C . GLN D 2 6 ? 19.45777 -2.79168 17.30887 1.000 171.64589 697 GLN D C 1
ATOM 4993 O O . GLN D 2 6 ? 18.76420 -3.46951 16.54188 1.000 180.31663 697 GLN D O 1
ATOM 4999 N N . SER D 2 7 ? 20.33707 -1.88640 16.86902 1.000 162.36439 698 SER D N 1
ATOM 5000 C CA . SER D 2 7 ? 20.55910 -1.69106 15.43980 1.000 156.95121 698 SER D CA 1
ATOM 5001 C C . SER D 2 7 ? 21.50381 -2.73604 14.85927 1.000 153.15870 698 SER D C 1
ATOM 5002 O O . SER D 2 7 ? 21.41919 -3.04488 13.66381 1.000 134.10798 698 SER D O 1
ATOM 5005 N N . ILE D 2 8 ? 22.40312 -3.28557 15.68044 1.000 158.68925 699 ILE D N 1
ATOM 5006 C CA . ILE D 2 8 ? 23.27998 -4.35327 15.20928 1.000 147.33255 699 ILE D CA 1
ATOM 5007 C C . ILE D 2 8 ? 22.47942 -5.62561 14.95890 1.000 150.73857 699 ILE D C 1
ATOM 5008 O O . ILE D 2 8 ? 22.68786 -6.31983 13.95536 1.000 145.61448 699 ILE D O 1
ATOM 5013 N N . GLU D 2 9 ? 21.54870 -5.95092 15.86053 1.000 154.81238 700 GLU D N 1
ATOM 5014 C CA . GLU D 2 9 ? 20.64710 -7.06996 15.60851 1.000 163.95025 700 GLU D CA 1
ATOM 5015 C C . GLU D 2 9 ? 19.80198 -6.82167 14.36483 1.000 168.43073 700 GLU D C 1
ATOM 5016 O O . GLU D 2 9 ? 19.61627 -7.72607 13.54277 1.000 161.16123 700 GLU D O 1
ATOM 5022 N N . GLN D 2 10 ? 19.28845 -5.59758 14.20688 1.000 171.70260 701 GLN D N 1
ATOM 5023 C CA . GLN D 2 10 ? 18.50366 -5.26155 13.02120 1.000 169.84116 701 GLN D CA 1
ATOM 5024 C C . GLN D 2 10 ? 19.29918 -5.50879 11.74810 1.000 166.88188 701 GLN D C 1
ATOM 5025 O O . GLN D 2 10 ? 18.79565 -6.10999 10.79107 1.000 161.81977 701 GLN D O 1
ATOM 5031 N N . LEU D 2 11 ? 20.55151 -5.04892 11.72102 1.000 155.89883 702 LEU D N 1
ATOM 5032 C CA . LEU D 2 11 ? 21.35311 -5.17558 10.51163 1.000 147.63844 702 LEU D CA 1
ATOM 5033 C C . LEU D 2 11 ? 21.79308 -6.61216 10.27562 1.000 154.74907 702 LEU D C 1
ATOM 5034 O O . LEU D 2 11 ? 22.01093 -7.01246 9.12523 1.000 150.49999 702 LEU D O 1
ATOM 5039 N N . ASN D 2 12 ? 21.93505 -7.39680 11.34476 1.000 150.30975 703 ASN D N 1
ATOM 5040 C CA . ASN D 2 12 ? 22.24169 -8.81008 11.18493 1.000 150.26092 703 ASN D CA 1
ATOM 5041 C C . ASN D 2 12 ? 21.04312 -9.59759 10.67101 1.000 158.95803 703 ASN D C 1
ATOM 5042 O O . ASN D 2 12 ? 21.22272 -10.69611 10.13382 1.000 155.73533 703 ASN D O 1
ATOM 5047 N N . ARG D 2 13 ? 19.82838 -9.06002 10.81824 1.000 181.12433 704 ARG D N 1
ATOM 5048 C CA . ARG D 2 13 ? 18.64618 -9.72303 10.27868 1.000 180.17476 704 ARG D CA 1
ATOM 5049 C C . ARG D 2 13 ? 18.43224 -9.40190 8.80633 1.000 165.63157 704 ARG D C 1
ATOM 5050 O O . ARG D 2 13 ? 17.87556 -10.22769 8.07334 1.000 158.73024 704 ARG D O 1
ATOM 5058 N N . LEU D 2 14 ? 18.85439 -8.21538 8.35869 1.000 154.93086 705 LEU D N 1
ATOM 5059 C CA . LEU D 2 14 ? 18.77934 -7.89231 6.93901 1.000 149.46863 705 LEU D CA 1
ATOM 5060 C C . LEU D 2 14 ? 19.64122 -8.82955 6.10386 1.000 144.13079 705 LEU D C 1
ATOM 5061 O O . LEU D 2 14 ? 19.40490 -8.96672 4.89784 1.000 134.78891 705 LEU D O 1
ATOM 5066 N N . ILE D 2 15 ? 20.62685 -9.47956 6.72335 1.000 145.17441 706 ILE D N 1
ATOM 5067 C CA . ILE D 2 15 ? 21.40374 -10.53963 6.09187 1.000 140.91516 706 ILE D CA 1
ATOM 5068 C C . ILE D 2 15 ? 20.46143 -11.67564 5.71352 1.000 139.40615 706 ILE D C 1
ATOM 5069 O O . ILE D 2 15 ? 20.02447 -12.44718 6.57584 1.000 133.31727 706 ILE D O 1
ATOM 5074 N N . LEU D 2 16 ? 20.13513 -11.78096 4.42704 1.000 145.40772 707 LEU D N 1
ATOM 5075 C CA . LEU D 2 16 ? 19.19243 -12.79397 3.95288 1.000 132.48331 707 LEU D CA 1
ATOM 5076 C C . LEU D 2 16 ? 19.76010 -13.59326 2.78507 1.000 106.44703 707 LEU D C 1
ATOM 5077 O O . LEU D 2 16 ? 19.35184 -13.40419 1.64026 1.000 104.98897 707 LEU D O 1
#

Radius of gyration: 35.8 Å; Cα contacts (8 Å, |Δi|>4): 893; chains: 4; bounding box: 52×82×106 Å

InterPro domains:
  IPR000299 FERM domain [PS50057] (86-403)
  IPR002404 IRS-type PTB domain [PF02174] (313-400)
  IPR002558 I/LWEQ domain [PF01608] (2386-2531)
  IPR002558 I/LWEQ domain [PS50945] (2293-2533)
  IPR002558 I/LWEQ domain [SM00307] (2336-2533)
  IPR011993 PH-like domain superfamily [G3DSA:2.30.29.30] (308-405)
  IPR014352 FERM/acyl-CoA-binding protein superfamily [G3DSA:1.20.80.10] (198-307)
  IPR015009 Vinculin-binding site-containing domain [PF08913] (1849-1973)
  IPR015224 Talin, central [PF09141] (491-652)
  IPR019747 FERM conserved site [PS00660] (173-201)
  IPR019747 FERM conserved site [PS00661] (283-312)
  IPR019748 FERM central domain [cd14473] (211-305)
  IPR019749 Band 4.1 domain [SM00295] (82-313)
  IPR029071 Ubiquitin-like domain superfamily [SSF54236] (79-135)
  IPR032425 Talin, N-terminal F0 domain [PF16511] (4-83)
  IPR035963 FERM superfamily, second domain [SSF47031] (195-308)
  IPR035964 I/LWEQ domain superfamily [SSF109885] (658-782)
  IPR035964 I/LWEQ domain superfamily [SSF109885] (753-888)
  IPR035964 I/LWEQ domain superfamily [SSF109885] (1411-1555)
  IPR035964 I/LWEQ domain superfamily [SSF109885] (2295-2486)

Foldseek 3Di:
DPDPQCLLVVLLVVLLVLLVVLLVVLVVLLVCLLVLNLFAPQFCDLVNLLVVLVVLLVVLLVLLVQCLVPLADGSVSSSVSSVSNSVSLVSNLVSLSNSLNNLGSVPSVLSSVLSVLSSQLSVLSNQLSVLSSVSRNPDDVDVSSVSNVVSSVSNVVSSVVSNVSSVVVVCVLCVLVVLLVVLLVLLVVLVCVLPDPDAAPAADALVQLLVLLVLLVVLLVLLLVCLLVVDSVSSNVSSVSVSVSLSSNSRNLRRHLPPPLHDVVLSVQSSVLNSQLSVLVSVLSVLSSVCNRRVDPVSSVCSVVSSVSNVVSSVSNNVSSVNSD/DLCLLVLLVVLLVLLVVLLVVLVVVLVCLVVLNLAADDLDALVVLVVQLVVLLVQLLVLLVQCLVPLQHDSVSNSVSSVSNSVSLVSNLVSLSNSLNNVGSVCSVLSSVLSVLSNQLSVLVSLLSVLSSVSRNPDDVPVSSVVNVVSSVVNVVSSVSSVVSSVVVVCVVCVLVVLLVVLLVLLVVLLVVLPDPDAAPAAAALVQLLVLLVLLVVLLVLLLVCLVVVDSVSSNVSSVSSSSSLSSNSRNLRRHLPPPLHDVVLSVQSSVLNSVLSVLVSVLSVLSSVSSSGNDPVSSVVSVVSSVVNVVSSVSNSVSSVNRD/DDDPVVVVVVVVVVVLVPPPVRDD/DVVVVVVVVVVVPD

Nearest PDB structures (foldseek):
  3dyj-assembly2_B  TM=9.112E-01  e=1.304E-34  Mus musculus
  8vdp-assembly1_A  TM=5.170E-01  e=9.998E-29  Mus musculus
  6r9t-assembly1_A  TM=5.075E-01  e=3.634E-27  Homo sapiens
  8vdq-assembly1_A  TM=5.109E-01  e=2.239E-26  Mus musculus
  8vdr-assembly1_A  TM=9.757E-01  e=2.548E-10  Mus musculus

Secondary structure (DSSP, 8-state):
------HHHHHHHHHHHHHHHHHHHHHHHHHHHHTT-----SS--HHHHHHHHHHHHHHHHHHHHHHHHHSSS-HHHHHHHHHHHHHHHHHHHHHHHHHHHTT-TT-HHHHHHHHHHHHHHHHHHHHHHHHHHHTTT--TTSHHHHHHHHHHHHHHHHHHHHHHHHHHHHHHHHHHHHHHHHHHHHHHHHHHHHHSSSPPSS---HHHHHHHHHHHHHHHHHHHHHHHH--HHHHHHHHHHHHHHHHHHHHHHHHHHTSTTS-HHHHHHHHHHHHHHHHHHHHHHHHHHHHHHS--HHHHHHHHHHHHHHHHHHHHHHHHHHT--/---HHHHHHHHHHHHHHHHHHHHHHHHHHHTT-----SS--HHHHHHHHHHHHHHHHHHHHHHHHHHTS-HHHHHHHHHHHHHHHHHHHHHHHHHHHHT-TT-HHHHHHHHHHHHHHHHHHHHHHHHHHHHTT--TTSHHHHHHHHHHHHHHHHHHHHHHHHHHHHHHHHHHHHHHHHHHHHHHHHHHHHTSSSPPSS---HHHHHHHHHHHHHHHHHHHHHHHH--HHHHHHHHHHHHHHHHHHHHHHHHHHTSTTS-HHHHHHHHHHHHHHHHHHHHHHHHHHHHHHS--HHHHHHHHHHHHHHHHHHHHHHHHHHT--/---HHHHHHHHHHHHHHH-TT---/-HHHHHHHHHHH--